Protein AF-A0A975DZN4-F1 (afdb_monomer)

Nearest PDB structures (foldseek):
  4q88-assembly2_B  TM=5.529E-01  e=2.926E-03  Phocaeicola vulgatus ATCC 8482
  5noa-assembly1_A  TM=5.464E-01  e=4.043E-03  Bacteroides thetaiotaomicron
  5bp8-assembly1_A  TM=4.618E-01  e=7.452E-01  Streptomyces platensis

Solvent-accessible surface area (backbone atoms only — not comparable to full-atom values): 27743 Å² total; per-residue (Å²): 139,82,91,84,87,86,89,80,85,88,84,87,82,82,87,85,84,80,88,92,82,88,81,84,89,83,89,79,84,84,89,82,92,89,88,83,89,88,87,89,84,88,82,86,87,81,89,86,86,84,90,82,82,89,86,82,91,88,83,82,88,83,85,81,87,79,84,80,85,81,85,80,83,81,84,78,84,82,79,79,83,76,82,80,79,76,84,73,80,80,80,75,82,74,78,78,78,78,79,78,79,76,90,74,42,51,66,61,52,49,61,54,49,50,59,44,46,61,48,74,58,64,74,64,67,91,83,80,56,85,73,71,91,82,72,70,77,44,45,74,87,77,63,95,79,55,82,88,74,50,69,78,44,61,69,47,32,57,42,26,42,50,51,17,73,75,67,69,45,61,70,29,44,56,48,13,56,50,48,40,55,54,50,61,73,33,38,47,94,62,10,28,24,40,32,90,89,65,50,74,38,47,90,62,20,63,36,59,68,85,58,90,52,61,68,59,34,52,20,6,37,49,21,26,58,72,63,42,71,73,66,80,47,99,84,50,93,48,84,48,44,52,52,48,20,45,45,25,38,17,21,47,31,44,21,75,69,66,71,40,62,68,29,49,55,49,27,50,32,42,58,50,35,48,56,60,50,17,68,86,64,44,40,54,55,40,48,50,42,77,77,66,73,55,44,87,90,77,53,79,53,82,38,41,26,35,36,51,50,33,45,25,50,26,50,56,32,51,53,60,37,29,78,76,40,62,85,49,39,73,56,56,24,46,51,38,35,37,32,49,55,43,31,70,34,76,90,32,35,30,45,47,57,22,53,72,59,35,76,92,33,54,92,40,40,31,42,30,57,31,18,40,56,65,80,56,77,75,36,43,78,50,76,71,26,26,62,46,10,32,25,34,23,12,33,34,24,43,23,33,54,21,17,55,76,71,74,42,89,40,66,71,39,54,50,50,31,53,35,16,48,52,29,29,53,48,36,51,45,72,30,41,49,91,54,89,99,40,33,30,51,55,57,86,61,72,47,49,59,41,47,41,46,50,6,50,52,36,17,55,76,46,66,53,85

Radius of gyration: 30.81 Å; Cα contacts (8 Å, |Δi|>4): 593; chains: 1; bounding box: 78×84×78 Å

Foldseek 3Di:
DDDDDDDDDDDDDDDDDDDDDDDDDDDDDDDDDDDDDDDDDDDDDDDDDDDDDDDDDDDDDDDDDDDDDDDDDDDDDDDDDDDDDDDDPDDDPDPDDDPDDDFFDLVVLLVLLVVLVCLLLLADDPPNDDSDPDDDQARDYDDPLDQPFDPLQAPQLVLLVLNCVVPVPCVSVVVSVVSVVVQLVQADQQQFGQMPVRDGDLLRLAADLPDPCLSNLVSSLRSLPVQPDLDDDLPHLDQALSNLLSNLRSLLSSCSNPVDPVSLVSNVSSLVVQVVCCVVVLGNWHFPCSVPVAFPPRDGGPWTKHFLLSNLSNLVSVVSSCVVVVVCLLSSLSSLQSNVVQLLPVQFPQKDALVQAHPVRGPAIFGQRITGTDCGDSRGDYLCSLLLLLSSLLSLLSNLVSCVVVVHDNVSSVVSNSRSSVSVVVVSCVCQDDDPSHHRHHCVVSSSSSSNSNSSSSCVVSPVD

Mean predicted aligned error: 14.44 Å

pLDDT: mean 77.1, std 22.93, range [26.06, 98.88]

Sequence (465 aa):
MTNIKRHGQAGSLQALARPAAGGTLRRTHQTAWTLLFAAALAACGGSEPDALQQASGSPAPAPAPAPAPAPAPAPAPAPAPAPAPAPAPAPAPAPAPAPAPAPVTSSALLVTLQNFAETAARNWNFAGHSVTDQFTSAQGRWDYTDTTYEPWLFDRADVWRMMFELTRNTKWQTQANSDLAYYESRLSAEGFFLNKTGEQDTKYSYVHPWSTNTAKQTAAYNATVAGFPNTYSTGAGLWTERELWVALNAAVKYHTVSNSTAALSRAQAMVDQWDQVCAGRKAPLVSYTQHEGGGPGGTTPSDLISSPWMSALYFQAARLYIEKVPSAANQVYRQASDYFDWMNTPGTRGFYSGSEVGSEYAGLVFPSYLAGGSLIGDAGPDVGNMDHALDVAGFVAFAIKAKTALGLPTAAAQQRLADMKATAVVAFAESTRTTLYLPKYRINPPRKFNWWTRGLYELVANGGA

Secondary structure (DSSP, 8-state):
---------PPPPPP----------------------------------------------PPPPPPPPPPPPPPPPPPPPPPPPPPPPPPPPPPPPPPPPPPPPHHHHHHHHHHHHHHHSTT--SS-----S---TTS----SS-TTS-STTSSHHHHHHHHHHHH--HHHHHHHHHHHHHHHHTB-SS--EE-TTS-EEGGG----TT-S-HHHHHHHHHHHHHHS-SS--TTSS--SHHHHHHHHHHHHHHHHHH--HHHHHHHHHHHHHHHHHHTTSSS--EEHHHHHSS-TTS-----EEE-HHHHHHHHHHHHHHHTT-GGGHHHHHHHHHHHHHHHTSGGG-SEEEGGGT-G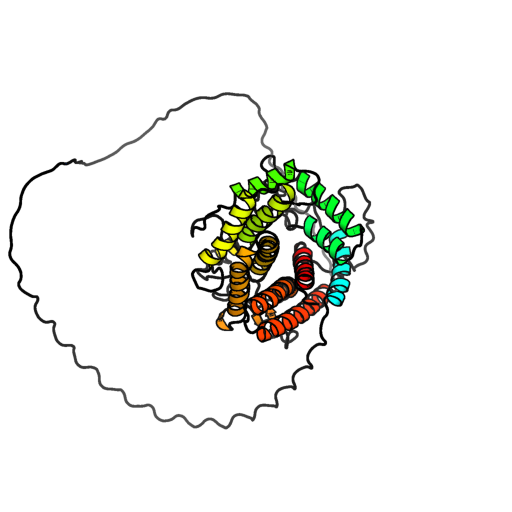GGTT-EEE-SSEES---GGGS--GGGGGGHHHHHHHHHHHHHHHHHTT---HHHHHHHHHHHHHHHHHHHHTTS--TTS-SS--SSTTHHHHHHHHHHHHHHTT--

Structure (mmCIF, N/CA/C/O backbone):
data_AF-A0A975DZN4-F1
#
_entry.id   AF-A0A975DZN4-F1
#
loop_
_atom_site.group_PDB
_atom_site.id
_atom_site.type_symbol
_atom_site.label_atom_id
_atom_site.label_alt_id
_atom_site.label_comp_id
_atom_site.label_asym_id
_atom_site.label_entity_id
_atom_site.label_seq_id
_atom_site.pdbx_PDB_ins_code
_atom_site.Cartn_x
_atom_site.Cartn_y
_atom_site.Cartn_z
_atom_site.occupancy
_atom_site.B_iso_or_equiv
_atom_site.auth_seq_id
_atom_site.auth_comp_id
_atom_site.auth_asym_id
_atom_site.auth_atom_id
_atom_site.pdbx_PDB_model_num
ATOM 1 N N . MET A 1 1 ? -45.337 -8.164 -30.772 1.00 31.30 1 MET A N 1
ATOM 2 C CA . MET A 1 1 ? -45.556 -6.904 -31.517 1.00 31.30 1 MET A CA 1
ATOM 3 C C . MET A 1 1 ? -44.609 -5.866 -30.924 1.00 31.30 1 MET A C 1
ATOM 5 O O . MET A 1 1 ? -44.619 -5.751 -29.710 1.00 31.30 1 MET A O 1
ATOM 9 N N . THR A 1 2 ? -43.725 -5.175 -31.647 1.00 31.30 2 THR A N 1
ATOM 10 C CA . THR A 1 2 ? -43.312 -5.299 -33.062 1.00 31.30 2 THR A CA 1
ATOM 11 C C . THR A 1 2 ? -41.857 -4.810 -33.189 1.00 31.30 2 THR A C 1
ATOM 13 O O . THR A 1 2 ? -41.438 -3.936 -32.440 1.00 31.30 2 THR A O 1
ATOM 16 N N . ASN A 1 3 ? -41.074 -5.388 -34.105 1.00 27.55 3 ASN A N 1
ATOM 17 C CA . ASN A 1 3 ? -39.685 -4.984 -34.371 1.00 27.55 3 ASN A CA 1
ATOM 18 C C . ASN A 1 3 ? -39.596 -3.605 -35.049 1.00 27.55 3 ASN A C 1
ATOM 20 O O . ASN A 1 3 ? -40.445 -3.302 -35.879 1.00 27.55 3 ASN A O 1
ATOM 24 N N . ILE A 1 4 ? -38.492 -2.877 -34.832 1.00 31.17 4 ILE A N 1
ATOM 25 C CA . ILE A 1 4 ? -37.804 -2.068 -35.860 1.00 31.17 4 ILE A CA 1
ATOM 26 C C . ILE A 1 4 ? -36.348 -1.816 -35.423 1.00 31.17 4 ILE A C 1
ATOM 28 O O . ILE A 1 4 ? -36.087 -1.352 -34.317 1.00 31.17 4 ILE A O 1
ATOM 32 N N . LYS A 1 5 ? -35.393 -2.108 -36.316 1.00 31.34 5 LYS A N 1
ATOM 33 C CA . LYS A 1 5 ? -34.004 -1.617 -36.250 1.00 31.34 5 LYS A CA 1
ATOM 34 C C . LYS A 1 5 ? -33.885 -0.361 -37.113 1.00 31.34 5 LYS A C 1
ATOM 36 O O . LYS A 1 5 ? -34.492 -0.329 -38.183 1.00 31.34 5 LYS A O 1
ATOM 41 N N . ARG A 1 6 ? -32.988 0.571 -36.771 1.00 29.58 6 ARG A N 1
ATOM 42 C CA . ARG A 1 6 ? -32.302 1.421 -37.766 1.00 29.58 6 ARG A CA 1
ATOM 43 C C . ARG A 1 6 ? -30.835 1.639 -37.395 1.00 29.58 6 ARG A C 1
ATOM 45 O O . ARG A 1 6 ? -30.512 1.840 -36.231 1.00 29.58 6 ARG A O 1
ATOM 52 N N . HIS A 1 7 ? -29.973 1.607 -38.410 1.00 31.58 7 HIS A N 1
ATOM 53 C CA . HIS A 1 7 ? -28.614 2.145 -38.362 1.00 31.58 7 HIS A CA 1
ATOM 54 C C . HIS A 1 7 ? -28.596 3.555 -38.977 1.00 31.58 7 HIS A C 1
ATOM 56 O O . HIS A 1 7 ? -29.417 3.865 -39.839 1.00 31.58 7 HIS A O 1
ATOM 62 N N . GLY A 1 8 ? -27.600 4.347 -38.590 1.00 26.06 8 GLY A N 1
ATOM 63 C CA . GLY A 1 8 ? -27.091 5.533 -39.286 1.00 26.06 8 GLY A CA 1
ATOM 64 C C . GLY A 1 8 ? -25.728 5.830 -38.659 1.00 26.06 8 GLY A C 1
ATOM 65 O O . GLY A 1 8 ? -25.675 6.131 -37.475 1.00 26.06 8 GLY A O 1
ATOM 66 N N . GLN A 1 9 ? -24.635 5.342 -39.250 1.00 28.11 9 GLN A N 1
ATOM 67 C CA . GLN A 1 9 ? -23.819 5.985 -40.295 1.00 28.11 9 GLN A CA 1
ATOM 68 C C . GLN A 1 9 ? -23.046 7.224 -39.818 1.00 28.11 9 GLN A C 1
ATOM 70 O O . GLN A 1 9 ? -23.550 8.054 -39.072 1.00 28.11 9 GLN A O 1
ATOM 75 N N . ALA A 1 10 ? -21.784 7.299 -40.245 1.00 28.92 10 ALA A N 1
ATOM 76 C CA . ALA A 1 10 ? -20.804 8.258 -39.756 1.00 28.92 10 ALA A CA 1
ATOM 77 C C . ALA A 1 10 ? -20.876 9.605 -40.492 1.00 28.92 10 ALA A C 1
ATOM 79 O O . ALA A 1 10 ? -21.023 9.645 -41.712 1.00 28.92 10 ALA A O 1
ATOM 80 N N . GLY A 1 11 ? -20.681 10.695 -39.747 1.00 26.72 11 GLY A N 1
ATOM 81 C CA . GLY A 1 11 ? -20.374 12.016 -40.292 1.00 26.72 11 GLY A CA 1
ATOM 82 C C . GLY A 1 11 ? -18.876 12.297 -40.182 1.00 26.72 11 GLY A C 1
ATOM 83 O O . GLY A 1 11 ? -18.329 12.312 -39.083 1.00 26.72 11 GLY A O 1
ATOM 84 N N . SER A 1 12 ? -18.205 12.513 -41.312 1.00 28.97 12 SER A N 1
ATOM 85 C CA . SER A 1 12 ? -16.789 12.893 -41.353 1.00 28.97 12 SER A CA 1
ATOM 86 C C . SER A 1 12 ? -16.595 14.365 -40.981 1.00 28.97 12 SER A C 1
ATOM 88 O O . SER A 1 12 ? -17.175 15.232 -41.637 1.00 28.97 12 SER A O 1
ATOM 90 N N . LEU A 1 13 ? -15.715 14.661 -40.021 1.00 31.81 13 LEU A N 1
ATOM 91 C CA . LEU A 1 13 ? -15.163 16.009 -39.843 1.00 31.81 13 LEU A CA 1
ATOM 92 C C . LEU A 1 13 ? -13.824 16.132 -40.579 1.00 31.81 13 LEU A C 1
ATOM 94 O O . LEU A 1 13 ? -13.028 15.196 -40.623 1.00 31.81 13 LEU A O 1
ATOM 98 N N . GLN A 1 14 ? -13.623 17.279 -41.224 1.00 29.27 14 GLN A N 1
ATOM 99 C CA . GLN A 1 14 ? -12.557 17.492 -42.203 1.00 29.27 14 GLN A CA 1
ATOM 100 C C . GLN A 1 14 ? -11.244 17.922 -41.541 1.00 29.27 14 GLN A C 1
ATOM 102 O O . GLN A 1 14 ? -11.236 18.720 -40.605 1.00 29.27 14 GLN A O 1
ATOM 107 N N . ALA A 1 15 ? -10.119 17.447 -42.079 1.00 28.58 15 ALA A N 1
ATOM 108 C CA . ALA A 1 15 ? -8.799 17.921 -41.685 1.00 28.58 15 ALA A CA 1
ATOM 109 C C . ALA A 1 15 ? -8.526 19.319 -42.270 1.00 28.58 15 ALA A C 1
ATOM 111 O O . ALA A 1 15 ? -8.503 19.493 -43.488 1.00 28.58 15 ALA A O 1
ATOM 112 N N . LEU A 1 16 ? -8.258 20.304 -41.408 1.00 30.80 16 LEU A N 1
ATOM 113 C CA . LEU A 1 16 ? -7.751 21.619 -41.808 1.00 30.80 16 LEU A CA 1
ATOM 114 C C . LEU A 1 16 ? -6.223 21.647 -41.700 1.00 30.80 16 LEU A C 1
ATOM 116 O O . LEU A 1 16 ? -5.659 21.897 -40.637 1.00 30.80 16 LEU A O 1
ATOM 120 N N . ALA A 1 17 ? -5.547 21.396 -42.819 1.00 27.75 17 ALA A N 1
ATOM 121 C CA . ALA A 1 17 ? -4.095 21.501 -42.911 1.00 27.75 17 ALA A CA 1
ATOM 122 C C . ALA A 1 17 ? -3.638 22.967 -43.047 1.00 27.75 17 ALA A C 1
ATOM 124 O O . ALA A 1 17 ? -4.153 23.711 -43.882 1.00 27.75 17 ALA A O 1
ATOM 125 N N . ARG A 1 18 ? -2.604 23.361 -42.293 1.00 29.62 18 ARG A N 1
ATOM 126 C CA . ARG A 1 18 ? -1.740 24.521 -42.595 1.00 29.62 18 ARG A CA 1
ATOM 127 C C . ARG A 1 18 ? -0.259 24.115 -42.441 1.00 29.62 18 ARG A C 1
ATOM 129 O O . ARG A 1 18 ? 0.012 23.113 -41.782 1.00 29.62 18 ARG A O 1
ATOM 136 N N . PRO A 1 19 ? 0.675 24.781 -43.148 1.00 32.44 19 PRO A N 1
ATOM 137 C CA . PRO A 1 19 ? 1.855 24.103 -43.690 1.00 32.44 19 PRO A CA 1
ATOM 138 C C . PRO A 1 19 ? 3.117 24.197 -42.822 1.00 32.44 19 PRO A C 1
ATOM 140 O O . PRO A 1 19 ? 3.214 25.019 -41.915 1.00 32.44 19 PRO A O 1
ATOM 143 N N . ALA A 1 20 ? 4.115 23.382 -43.173 1.00 32.03 20 ALA A N 1
ATOM 144 C CA . ALA A 1 20 ? 5.431 23.366 -42.545 1.00 32.03 20 ALA A CA 1
ATOM 145 C C . ALA A 1 20 ? 6.449 24.292 -43.242 1.00 32.03 20 ALA A C 1
ATOM 147 O O . ALA A 1 20 ? 6.607 24.258 -44.461 1.00 32.03 20 ALA A O 1
ATOM 148 N N . ALA A 1 21 ? 7.195 25.039 -42.427 1.00 31.27 21 ALA A N 1
ATOM 149 C CA . ALA A 1 21 ? 8.516 25.618 -42.687 1.00 31.27 21 ALA A CA 1
ATOM 150 C C . ALA A 1 21 ? 9.179 25.860 -41.307 1.00 31.27 21 ALA A C 1
ATOM 152 O O . ALA A 1 21 ? 8.468 26.066 -40.329 1.00 31.27 21 ALA A O 1
ATOM 153 N N . GLY A 1 22 ? 10.499 25.837 -41.104 1.00 26.95 22 GLY A N 1
ATOM 154 C CA . GLY A 1 22 ? 11.598 25.649 -42.054 1.00 26.95 22 GLY A CA 1
ATOM 155 C C . GLY A 1 22 ? 12.640 26.768 -41.934 1.00 26.95 22 GLY A C 1
ATOM 156 O O . GLY A 1 22 ? 12.624 27.675 -42.756 1.00 26.95 22 GLY A O 1
ATOM 157 N N . GLY A 1 23 ? 13.533 26.729 -40.929 1.00 26.75 23 GLY A N 1
ATOM 158 C CA . GLY A 1 23 ? 14.621 27.723 -40.813 1.00 26.75 23 GLY A CA 1
ATOM 159 C C . GLY A 1 23 ? 15.231 27.954 -39.418 1.00 26.75 23 GLY A C 1
ATOM 160 O O . GLY A 1 23 ? 14.777 28.801 -38.663 1.00 26.75 23 GLY A O 1
ATOM 161 N N . THR A 1 24 ? 16.303 27.219 -39.116 1.00 30.72 24 THR A N 1
ATOM 162 C CA . THR A 1 24 ? 17.547 27.644 -38.419 1.00 30.72 24 THR A CA 1
ATOM 163 C C . THR A 1 24 ? 17.648 28.954 -37.590 1.00 30.72 24 THR A C 1
ATOM 165 O O . THR A 1 24 ? 17.597 30.048 -38.137 1.00 30.72 24 THR A O 1
ATOM 168 N N . LEU A 1 25 ? 18.119 28.794 -36.336 1.00 31.84 25 LEU A N 1
ATOM 169 C CA . LEU A 1 25 ? 19.221 29.543 -35.668 1.00 31.84 25 LEU A CA 1
ATOM 170 C C . LEU A 1 25 ? 19.215 31.098 -35.590 1.00 31.84 25 LEU A C 1
ATOM 172 O O . LEU A 1 25 ? 19.703 31.748 -36.510 1.00 31.84 25 LEU A O 1
ATOM 176 N N . ARG A 1 26 ? 19.010 31.665 -34.378 1.00 30.45 26 ARG A N 1
ATOM 177 C CA . ARG A 1 26 ? 20.080 32.257 -33.506 1.00 30.45 26 ARG A CA 1
ATOM 178 C C . ARG A 1 26 ? 19.551 32.946 -32.225 1.00 30.45 26 ARG A C 1
ATOM 180 O O . ARG A 1 26 ? 18.359 33.166 -32.061 1.00 30.45 26 ARG A O 1
ATOM 187 N N . ARG A 1 27 ? 20.477 33.273 -31.306 1.00 36.25 27 ARG A N 1
ATOM 188 C CA . ARG A 1 27 ? 20.297 34.204 -30.164 1.00 36.25 27 ARG A CA 1
ATOM 189 C C . ARG A 1 27 ? 20.117 35.650 -30.672 1.00 36.25 27 ARG A C 1
ATOM 191 O O . ARG A 1 27 ? 20.792 35.964 -31.645 1.00 36.25 27 ARG A O 1
ATOM 198 N N . THR A 1 28 ? 19.390 36.524 -29.952 1.00 32.41 28 THR A N 1
ATOM 199 C CA . THR A 1 28 ? 19.942 37.632 -29.108 1.00 32.41 28 THR A CA 1
ATOM 200 C C . THR A 1 28 ? 18.882 38.636 -28.597 1.00 32.41 28 THR A C 1
ATOM 202 O O . THR A 1 28 ? 17.972 38.992 -29.327 1.00 32.41 28 THR A O 1
ATOM 205 N N . HIS A 1 29 ? 19.083 39.125 -27.363 1.00 30.38 29 HIS A N 1
ATOM 206 C CA . HIS A 1 29 ? 18.827 40.478 -26.811 1.00 30.38 29 HIS A CA 1
ATOM 207 C C . HIS A 1 29 ? 17.655 41.385 -27.283 1.00 30.38 29 HIS A C 1
ATOM 209 O O . HIS A 1 29 ? 17.716 41.968 -28.354 1.00 30.38 29 HIS A O 1
ATOM 215 N N . GLN A 1 30 ? 16.781 41.696 -26.306 1.00 31.03 30 GLN A N 1
ATOM 216 C CA . GLN A 1 30 ? 16.345 43.043 -25.846 1.00 31.03 30 GLN A CA 1
ATOM 217 C C . GLN A 1 30 ? 15.541 44.020 -26.746 1.00 31.03 30 GLN A C 1
ATOM 219 O O . GLN A 1 30 ? 15.652 44.057 -27.961 1.00 31.03 30 GLN A O 1
ATOM 224 N N . THR A 1 31 ? 14.820 44.914 -26.040 1.00 30.80 31 THR A N 1
ATOM 225 C CA . THR A 1 31 ? 14.052 46.110 -26.478 1.00 30.80 31 THR A CA 1
ATOM 226 C C . THR A 1 31 ? 12.824 45.847 -27.375 1.00 30.80 31 THR A C 1
ATOM 228 O O . THR A 1 31 ? 12.932 45.064 -28.304 1.00 30.80 31 THR A O 1
ATOM 231 N N . ALA A 1 32 ? 11.604 46.393 -27.205 1.00 33.25 32 ALA A N 1
ATOM 232 C CA . ALA A 1 32 ? 10.944 47.479 -26.426 1.00 33.25 32 ALA A CA 1
ATOM 233 C C . ALA A 1 32 ? 10.258 48.497 -27.383 1.00 33.25 32 ALA A C 1
ATOM 235 O O . ALA A 1 32 ? 10.457 48.390 -28.587 1.00 33.25 32 ALA A O 1
ATOM 236 N N . TRP A 1 33 ? 9.534 49.494 -26.832 1.00 29.08 33 TRP A N 1
ATOM 237 C CA . TRP A 1 33 ? 8.748 50.567 -27.508 1.00 29.08 33 TRP A CA 1
ATOM 238 C C . TRP A 1 33 ? 7.367 50.125 -28.053 1.00 29.08 33 TRP A C 1
ATOM 240 O O . TRP A 1 33 ? 7.264 49.013 -28.558 1.00 29.08 33 TRP A O 1
ATOM 250 N N . THR A 1 34 ? 6.254 50.888 -28.015 1.00 35.03 34 THR A N 1
ATOM 251 C CA . THR A 1 34 ? 5.760 52.150 -27.353 1.00 35.03 34 THR A CA 1
ATOM 252 C C . THR A 1 34 ? 4.213 52.196 -27.559 1.00 35.03 34 THR A C 1
ATOM 254 O O . THR A 1 34 ? 3.715 51.332 -28.274 1.00 35.03 34 THR A O 1
ATOM 257 N N . LEU A 1 35 ? 3.311 53.074 -27.068 1.00 36.00 35 LEU A N 1
ATOM 258 C CA . LEU A 1 35 ? 3.137 54.262 -26.170 1.00 36.00 35 LEU A CA 1
ATOM 259 C C . LEU A 1 35 ? 1.617 54.217 -25.743 1.00 36.00 35 LEU A C 1
ATOM 261 O O . LEU A 1 35 ? 0.933 53.289 -26.166 1.00 36.00 35 LEU A O 1
ATOM 265 N N . LEU A 1 36 ? 0.922 55.083 -24.982 1.00 35.28 36 LEU A N 1
ATOM 266 C CA . LEU A 1 36 ? 1.095 56.392 -24.305 1.00 35.28 36 LEU A CA 1
ATOM 267 C C . LEU A 1 36 ? 0.988 56.193 -22.752 1.00 35.28 36 LEU A C 1
ATOM 269 O O . LEU A 1 36 ? 1.040 55.047 -22.320 1.00 35.28 36 LEU A O 1
ATOM 273 N N . PHE A 1 37 ? 0.983 57.135 -21.785 1.00 33.12 37 PHE A N 1
ATOM 274 C CA . PHE A 1 37 ? 0.618 58.566 -21.604 1.00 33.12 37 PHE A CA 1
ATOM 275 C C . PHE A 1 37 ? -0.901 58.872 -21.508 1.00 33.12 37 PHE A C 1
ATOM 277 O O . PHE A 1 37 ? -1.658 58.493 -22.390 1.00 33.12 37 PHE A O 1
ATOM 284 N N . ALA A 1 38 ? -1.431 59.572 -20.488 1.00 36.12 38 ALA A N 1
ATOM 285 C CA . ALA A 1 38 ? -0.891 60.175 -19.241 1.00 36.12 38 ALA A CA 1
ATOM 286 C C . ALA A 1 38 ? -2.081 60.360 -18.232 1.00 36.12 38 ALA A C 1
ATOM 288 O O . ALA A 1 38 ? -3.169 59.899 -18.562 1.00 36.12 38 ALA A O 1
ATOM 289 N N . ALA A 1 39 ? -2.085 61.004 -17.047 1.00 37.75 39 ALA A N 1
ATOM 290 C CA . ALA A 1 39 ? -1.166 61.687 -16.100 1.00 37.75 39 ALA A CA 1
ATOM 291 C C . ALA A 1 39 ? -2.003 62.033 -14.816 1.00 37.75 39 ALA A C 1
ATOM 293 O O . ALA A 1 39 ? -3.222 61.900 -14.868 1.00 37.75 39 ALA A O 1
ATOM 294 N N . ALA A 1 40 ? -1.526 62.596 -13.691 1.00 39.69 40 ALA A N 1
ATOM 295 C CA . ALA A 1 40 ? -0.281 62.510 -12.897 1.00 39.69 40 ALA A CA 1
ATOM 296 C C . ALA A 1 40 ? -0.408 63.448 -11.655 1.00 39.69 40 ALA A C 1
ATOM 298 O O . ALA A 1 40 ? -1.049 64.484 -11.791 1.00 39.69 40 ALA A O 1
ATOM 299 N N . LEU A 1 41 ? 0.199 63.104 -10.498 1.00 38.31 41 LEU A N 1
ATOM 300 C CA . LEU A 1 41 ? 0.574 63.925 -9.301 1.00 38.31 41 LEU A CA 1
ATOM 301 C C . LEU A 1 41 ? 0.833 62.921 -8.139 1.00 38.31 41 LEU A C 1
ATOM 303 O O . LEU A 1 41 ? -0.089 62.208 -7.764 1.00 38.31 41 LEU A O 1
ATOM 307 N N . ALA A 1 42 ? 2.063 62.591 -7.715 1.00 37.75 42 ALA A N 1
ATOM 308 C CA . ALA A 1 42 ? 3.099 63.369 -6.998 1.00 37.75 42 ALA A CA 1
ATOM 309 C C . ALA A 1 42 ? 2.775 63.586 -5.491 1.00 37.75 42 ALA A C 1
ATOM 311 O O . ALA A 1 42 ? 1.643 63.919 -5.169 1.00 37.75 42 ALA A O 1
ATOM 312 N N . ALA A 1 43 ? 3.700 63.421 -4.528 1.00 32.50 43 ALA A N 1
ATOM 313 C CA . ALA A 1 43 ? 5.169 63.281 -4.608 1.00 32.50 43 ALA A CA 1
ATOM 314 C C . ALA A 1 43 ? 5.779 62.316 -3.547 1.00 32.50 43 ALA A C 1
ATOM 316 O O . ALA A 1 43 ? 5.102 61.896 -2.612 1.00 32.50 43 ALA A O 1
ATOM 317 N N . CYS A 1 44 ? 7.073 61.986 -3.697 1.00 33.09 44 CYS A N 1
ATOM 318 C CA . CYS A 1 44 ? 7.923 61.277 -2.711 1.00 33.09 44 CYS A CA 1
ATOM 319 C C . CYS A 1 44 ? 8.234 62.192 -1.491 1.00 33.09 44 CYS A C 1
ATOM 321 O O . CYS A 1 44 ? 8.040 63.398 -1.601 1.00 33.09 44 CYS A O 1
ATOM 323 N N . GLY A 1 45 ? 8.647 61.746 -0.291 1.00 33.00 45 GLY A N 1
ATOM 324 C CA . GLY A 1 45 ? 9.781 60.867 0.088 1.00 33.00 45 GLY A CA 1
ATOM 325 C C . GLY A 1 45 ? 10.943 61.734 0.640 1.00 33.00 45 GLY A C 1
ATOM 326 O O . GLY A 1 45 ? 11.048 62.885 0.242 1.00 33.00 45 GLY A O 1
ATOM 327 N N . GLY A 1 46 ? 11.838 61.314 1.545 1.00 33.44 46 GLY A N 1
ATOM 328 C CA . GLY A 1 46 ? 12.020 60.059 2.293 1.00 33.44 46 GLY A CA 1
ATOM 329 C C . GLY A 1 46 ? 13.311 60.118 3.155 1.00 33.44 46 GLY A C 1
ATOM 330 O O . GLY A 1 46 ? 13.956 61.163 3.204 1.00 33.44 46 GLY A O 1
ATOM 331 N N . SER A 1 47 ? 13.724 58.983 3.743 1.00 36.03 47 SER A N 1
ATOM 332 C CA . SER A 1 47 ? 14.984 58.732 4.503 1.00 36.03 47 SER A CA 1
ATOM 333 C C . SER A 1 47 ? 15.207 59.396 5.886 1.00 36.03 47 SER A C 1
ATOM 335 O O . SER A 1 47 ? 14.750 60.495 6.175 1.00 36.03 47 SER A O 1
ATOM 337 N N . GLU A 1 48 ? 15.925 58.642 6.728 1.00 38.50 48 GLU A N 1
ATOM 338 C CA . GLU A 1 48 ? 16.350 58.864 8.131 1.00 38.50 48 GLU A CA 1
ATOM 339 C C . GLU A 1 48 ? 17.804 59.468 8.172 1.00 38.50 48 GLU A C 1
ATOM 341 O O . GLU A 1 48 ? 18.297 59.768 7.077 1.00 38.50 48 GLU A O 1
ATOM 346 N N . PRO A 1 49 ? 18.561 59.623 9.306 1.00 56.94 49 PRO A N 1
ATOM 347 C CA . PRO A 1 49 ? 18.294 59.126 10.672 1.00 56.94 49 PRO A CA 1
ATOM 348 C C . PRO A 1 49 ? 18.760 59.937 11.926 1.00 56.94 49 PRO A C 1
ATOM 350 O O . PRO A 1 49 ? 19.608 60.821 11.866 1.00 56.94 49 PRO A O 1
ATOM 353 N N . ASP A 1 50 ? 18.250 59.453 13.072 1.00 40.91 50 ASP A N 1
ATOM 354 C CA . ASP A 1 50 ? 18.829 59.338 14.439 1.00 40.91 50 ASP A CA 1
ATOM 355 C C . ASP A 1 50 ? 19.014 60.528 15.429 1.00 40.91 50 ASP A C 1
ATOM 357 O O . ASP A 1 50 ? 19.307 61.660 15.062 1.00 40.91 50 ASP A O 1
ATOM 361 N N . ALA A 1 51 ? 18.912 60.155 16.723 1.00 35.84 51 ALA A N 1
ATOM 362 C CA . ALA A 1 51 ? 19.456 60.735 17.971 1.00 35.84 51 ALA A CA 1
ATOM 363 C C . ALA A 1 51 ? 19.084 62.200 18.354 1.00 35.84 51 ALA A C 1
ATOM 365 O O . ALA A 1 51 ? 19.463 63.150 17.682 1.00 35.84 51 ALA A O 1
ATOM 366 N N . LEU A 1 52 ? 18.414 62.505 19.486 1.00 37.50 52 LEU A N 1
ATOM 367 C CA . LEU A 1 52 ? 18.791 62.241 20.898 1.00 37.50 52 LEU A CA 1
ATOM 368 C C . LEU A 1 52 ? 17.645 62.584 21.908 1.00 37.50 52 LEU A C 1
ATOM 370 O O . LEU A 1 52 ? 16.733 63.315 21.546 1.00 37.50 52 LEU A O 1
ATOM 374 N N . GLN A 1 53 ? 17.782 62.148 23.184 1.00 39.62 53 GLN A N 1
ATOM 375 C CA . GLN A 1 53 ? 17.082 62.584 24.438 1.00 39.62 53 GLN A CA 1
ATOM 376 C C . GLN A 1 53 ? 15.518 62.597 24.467 1.00 39.62 53 GLN A C 1
ATOM 378 O O . GLN A 1 53 ? 14.861 63.225 23.653 1.00 39.62 53 GLN A O 1
ATOM 383 N N . GLN A 1 54 ? 14.812 61.855 25.347 1.00 40.88 54 GLN A N 1
ATOM 384 C CA . GLN A 1 54 ? 14.607 62.053 26.812 1.00 40.88 54 GLN A CA 1
ATOM 385 C C . GLN A 1 54 ? 14.099 63.458 27.213 1.00 40.88 54 GLN A C 1
ATOM 387 O O . GLN A 1 54 ? 14.683 64.442 26.783 1.00 40.88 54 GLN A O 1
ATOM 392 N N . ALA A 1 55 ? 13.125 63.669 28.116 1.00 36.59 55 ALA A N 1
ATOM 393 C CA . ALA A 1 55 ? 12.111 62.853 28.835 1.00 36.59 55 ALA A CA 1
ATOM 394 C C . ALA A 1 55 ? 11.033 63.865 29.385 1.00 36.59 55 ALA A C 1
ATOM 396 O O . ALA A 1 55 ? 11.225 65.061 29.195 1.00 36.59 55 ALA A O 1
ATOM 397 N N . SER A 1 56 ? 9.864 63.599 30.000 1.00 40.84 56 SER A N 1
ATOM 398 C CA . SER A 1 56 ? 9.467 62.703 31.108 1.00 40.84 56 SER A CA 1
ATOM 399 C C . SER A 1 56 ? 7.946 62.839 31.409 1.00 40.84 56 SER A C 1
ATOM 401 O O . SER A 1 56 ? 7.417 63.936 31.299 1.00 40.84 56 SER A O 1
ATOM 403 N N . GLY A 1 57 ? 7.299 61.768 31.902 1.00 36.62 57 GLY A N 1
ATOM 404 C CA . GLY A 1 57 ? 6.203 61.728 32.910 1.00 36.62 57 GLY A CA 1
ATOM 405 C C . GLY A 1 57 ? 4.903 62.571 32.821 1.00 36.62 57 GLY A C 1
ATOM 406 O O . GLY A 1 57 ? 4.943 63.782 32.989 1.00 36.62 57 GLY A O 1
ATOM 407 N N . SER A 1 58 ? 3.733 61.898 32.785 1.00 49.28 58 SER A N 1
ATOM 408 C CA . SER A 1 58 ? 2.580 62.060 33.725 1.00 49.28 58 SER A CA 1
ATOM 409 C C . SER A 1 58 ? 1.362 61.181 33.304 1.00 49.28 58 SER A C 1
ATOM 411 O O . SER A 1 58 ? 1.119 61.088 32.100 1.00 49.28 58 SER A O 1
ATOM 413 N N . PRO A 1 59 ? 0.593 60.526 34.212 1.00 59.44 59 PRO A N 1
ATOM 414 C CA . PRO A 1 59 ? -0.516 59.622 33.842 1.00 59.44 59 PRO A CA 1
ATOM 415 C C . PRO A 1 59 ? -1.956 60.085 34.202 1.00 59.44 59 PRO A C 1
ATOM 417 O O . PRO A 1 59 ? -2.167 60.773 35.197 1.00 59.44 59 PRO A O 1
ATOM 420 N N . ALA A 1 60 ? -2.945 59.526 33.475 1.00 46.97 60 ALA A N 1
ATOM 421 C CA . ALA A 1 60 ? -4.411 59.558 33.714 1.00 46.97 60 ALA A CA 1
ATOM 422 C C . ALA A 1 60 ? -5.115 60.934 33.512 1.00 46.97 60 ALA A C 1
ATOM 424 O O . ALA A 1 60 ? -4.452 61.967 33.575 1.00 46.97 60 ALA A O 1
ATOM 425 N N . PRO A 1 61 ? -6.430 60.980 33.170 1.00 62.56 61 PRO A N 1
ATOM 426 C CA . PRO A 1 61 ? -7.540 60.395 33.951 1.00 62.56 61 PRO A CA 1
ATOM 427 C C . PRO A 1 61 ? -8.204 59.135 33.350 1.00 62.56 61 PRO A C 1
ATOM 429 O O . PRO A 1 61 ? -7.858 58.685 32.262 1.00 62.56 61 PRO A O 1
ATOM 432 N N . ALA A 1 62 ? -9.170 58.566 34.083 1.00 57.38 62 ALA A N 1
ATOM 433 C CA . ALA A 1 62 ? -9.904 57.340 33.739 1.00 57.38 62 ALA A CA 1
ATOM 434 C C . ALA A 1 62 ? -11.203 57.590 32.923 1.00 57.38 62 ALA A C 1
ATOM 436 O O . ALA A 1 62 ? -11.783 58.673 33.026 1.00 57.38 62 ALA A O 1
ATOM 437 N N . PRO A 1 63 ? -11.691 56.602 32.140 1.00 68.12 63 PRO A N 1
ATOM 438 C CA . PRO A 1 63 ? -12.925 56.714 31.352 1.00 68.12 63 PRO A CA 1
ATOM 439 C C . PRO A 1 63 ? -14.209 56.667 32.203 1.00 68.12 63 PRO A C 1
ATOM 441 O O . PRO A 1 63 ? -14.233 56.111 33.300 1.00 68.12 63 PRO A O 1
ATOM 444 N N . ALA A 1 64 ? -15.294 57.235 31.667 1.00 68.81 64 ALA A N 1
ATOM 445 C CA . ALA A 1 64 ? -16.593 57.333 32.337 1.00 68.81 64 ALA A CA 1
ATOM 446 C C . ALA A 1 64 ? -17.423 56.022 32.285 1.00 68.81 64 ALA A C 1
ATOM 448 O O . ALA A 1 64 ? -17.228 55.217 31.371 1.00 68.81 64 ALA A O 1
ATOM 449 N N . PRO A 1 65 ? -18.376 55.802 33.220 1.00 70.94 65 PRO A N 1
ATOM 450 C CA . PRO A 1 65 ? -19.222 54.604 33.241 1.00 70.94 65 PRO A CA 1
ATOM 451 C C . PRO A 1 65 ? -20.187 54.496 32.049 1.00 70.94 65 PRO A C 1
ATOM 453 O O . PRO A 1 65 ? -20.717 55.498 31.569 1.00 70.94 65 PRO A O 1
ATOM 456 N N . ALA A 1 66 ? -20.470 53.264 31.617 1.00 68.00 66 ALA A N 1
ATOM 457 C CA . ALA A 1 66 ? -21.444 52.977 30.564 1.00 68.00 66 ALA A CA 1
ATOM 458 C C . ALA A 1 66 ? -22.907 53.011 31.080 1.00 68.00 66 ALA A C 1
ATOM 460 O O . ALA A 1 66 ? -23.142 52.693 32.249 1.00 68.00 66 ALA A O 1
ATOM 461 N N . PRO A 1 67 ? -23.904 53.344 30.232 1.00 71.19 67 PRO A N 1
ATOM 462 C CA . PRO A 1 67 ? -25.322 53.305 30.605 1.00 71.19 67 PRO A CA 1
ATOM 463 C C . PRO A 1 67 ? -25.834 51.895 30.942 1.00 71.19 67 PRO A C 1
ATOM 465 O O . PRO A 1 67 ? -25.380 50.900 30.377 1.00 71.19 67 PRO A O 1
ATOM 468 N N . ALA A 1 68 ? -26.828 51.816 31.831 1.00 66.69 68 ALA A N 1
ATOM 469 C CA . ALA A 1 68 ? -27.471 50.559 32.215 1.00 66.69 68 ALA A CA 1
ATOM 470 C C . ALA A 1 68 ? -28.396 50.001 31.104 1.00 66.69 68 ALA A C 1
ATOM 472 O O . ALA A 1 68 ? -29.022 50.783 30.383 1.00 66.69 68 ALA A O 1
ATOM 473 N N . PRO A 1 69 ? -28.523 48.665 30.967 1.00 71.62 69 PRO A N 1
ATOM 474 C CA . PRO A 1 69 ? -29.382 48.040 29.961 1.00 71.62 69 PRO A CA 1
ATOM 475 C C . PRO A 1 69 ? -30.880 48.203 30.270 1.00 71.62 69 PRO A C 1
ATOM 477 O O . PRO A 1 69 ? -31.299 48.247 31.426 1.00 71.62 69 PRO A O 1
ATOM 480 N N . ALA A 1 70 ? -31.696 48.249 29.213 1.00 70.31 70 ALA A N 1
ATOM 481 C CA . ALA A 1 70 ? -33.153 48.339 29.304 1.00 70.31 70 ALA A CA 1
ATOM 482 C C . ALA A 1 70 ? -33.801 47.013 29.778 1.00 70.31 70 ALA A C 1
ATOM 484 O O . ALA A 1 70 ? -33.249 45.939 29.520 1.00 70.31 70 ALA A O 1
ATOM 485 N N . PRO A 1 71 ? -34.972 47.056 30.447 1.00 72.00 71 PRO A N 1
ATOM 486 C CA . PRO A 1 71 ? -35.654 45.860 30.943 1.00 72.00 71 PRO A CA 1
ATOM 487 C C . PRO A 1 71 ? -36.193 44.966 29.813 1.00 72.00 71 PRO A C 1
ATOM 489 O O . PRO A 1 71 ? -36.632 45.446 28.768 1.00 72.00 71 PRO A O 1
ATOM 492 N N . ALA A 1 72 ? -36.184 43.652 30.048 1.00 67.12 72 ALA A N 1
ATOM 493 C CA . ALA A 1 72 ? -36.630 42.650 29.081 1.00 67.12 72 ALA A CA 1
ATOM 494 C C . ALA A 1 72 ? -38.172 42.578 28.950 1.00 67.12 72 ALA A C 1
ATOM 496 O O . ALA A 1 72 ? -38.876 42.814 29.937 1.00 67.12 72 ALA A O 1
ATOM 497 N N . PRO A 1 73 ? -38.717 42.204 27.772 1.00 71.94 73 PRO A N 1
ATOM 498 C CA . PRO A 1 73 ? -40.152 41.971 27.591 1.00 71.94 73 PRO A CA 1
ATOM 499 C C . PRO A 1 73 ? -40.702 40.829 28.460 1.00 71.94 73 PRO A C 1
ATOM 501 O O . PRO A 1 73 ? -40.006 39.854 28.745 1.00 71.94 73 PRO A O 1
ATOM 504 N N . ALA A 1 74 ? -41.979 40.926 28.837 1.00 69.50 74 ALA A N 1
ATOM 505 C CA . ALA A 1 74 ? -42.666 39.889 29.607 1.00 69.50 74 ALA A CA 1
ATOM 506 C C . ALA A 1 74 ? -42.930 38.611 28.769 1.00 69.50 74 ALA A C 1
ATOM 508 O O . ALA A 1 74 ? -43.160 38.719 27.561 1.00 69.50 74 ALA A O 1
ATOM 509 N N . PRO A 1 75 ? -42.948 37.407 29.381 1.00 70.25 75 PRO A N 1
ATOM 510 C CA . PRO A 1 75 ? -43.231 36.160 28.667 1.00 70.25 75 PRO A CA 1
ATOM 511 C C . PRO A 1 75 ? -44.649 36.101 28.080 1.00 70.25 75 PRO A C 1
ATOM 513 O O . PRO A 1 75 ? -45.615 36.537 28.707 1.00 70.25 75 PRO A O 1
ATOM 516 N N . ALA A 1 76 ? -44.781 35.493 26.899 1.00 70.50 76 ALA A N 1
ATOM 517 C CA . ALA A 1 76 ? -46.079 35.178 26.306 1.00 70.50 76 ALA A CA 1
ATOM 518 C C . ALA A 1 76 ? -46.774 34.002 27.038 1.00 70.50 76 ALA A C 1
ATOM 520 O O . ALA A 1 76 ? -46.083 33.155 27.613 1.00 70.50 76 ALA A O 1
ATOM 521 N N . PRO A 1 77 ? -48.120 33.903 27.008 1.00 70.88 77 PRO A N 1
ATOM 522 C CA . PRO A 1 77 ? -48.848 32.790 27.618 1.00 70.88 77 PRO A CA 1
ATOM 523 C C . PRO A 1 77 ? -48.475 31.425 27.021 1.00 70.88 77 PRO A C 1
ATOM 525 O O . PRO A 1 77 ? -48.259 31.299 25.815 1.00 70.88 77 PRO A O 1
ATOM 528 N N . ALA A 1 78 ? -48.447 30.389 27.862 1.00 63.62 78 ALA A N 1
ATOM 529 C CA . ALA A 1 78 ? -48.150 29.025 27.431 1.00 63.62 78 ALA A CA 1
ATOM 530 C C . ALA A 1 78 ? -49.281 28.438 26.550 1.00 63.62 78 ALA A C 1
ATOM 532 O O . ALA A 1 78 ? -50.457 28.615 26.885 1.00 63.62 78 ALA A O 1
ATOM 533 N N . PRO A 1 79 ? -48.963 27.704 25.464 1.00 70.25 79 PRO A N 1
ATOM 534 C CA . PRO A 1 79 ? -49.960 26.975 24.680 1.00 70.25 79 PRO A CA 1
ATOM 535 C C . PRO A 1 79 ? -50.692 25.903 25.499 1.00 70.25 79 PRO A C 1
ATOM 537 O O . PRO A 1 79 ? -50.115 25.283 26.394 1.00 70.25 79 PRO A O 1
ATOM 540 N N . ALA A 1 80 ? -51.955 25.642 25.155 1.00 68.31 80 ALA A N 1
ATOM 541 C CA . ALA A 1 80 ? -52.724 24.552 25.752 1.00 68.31 80 ALA A CA 1
ATOM 542 C C . ALA A 1 80 ? -52.140 23.168 25.371 1.00 68.31 80 ALA A C 1
ATOM 544 O O . ALA A 1 80 ? -51.612 23.023 24.264 1.00 68.31 80 ALA A O 1
ATOM 545 N N . PRO A 1 81 ? -52.247 22.138 26.237 1.00 66.94 81 PRO A N 1
ATOM 546 C CA . PRO A 1 81 ? -51.724 20.805 25.939 1.00 66.94 81 PRO A CA 1
ATOM 547 C C . PRO A 1 81 ? -52.367 20.176 24.696 1.00 66.94 81 PRO A C 1
ATOM 549 O O . PRO A 1 81 ? -53.591 20.155 24.559 1.00 66.94 81 PRO A O 1
ATOM 552 N N . ALA A 1 82 ? -51.540 19.616 23.813 1.00 63.84 82 ALA A N 1
ATOM 553 C CA . ALA A 1 82 ? -52.013 18.811 22.691 1.00 63.84 82 ALA A CA 1
ATOM 554 C C . ALA A 1 82 ? -52.580 17.455 23.177 1.00 63.84 82 ALA A C 1
ATOM 556 O O . ALA A 1 82 ? -52.125 16.943 24.205 1.00 63.84 82 ALA A O 1
ATOM 557 N N . PRO A 1 83 ? -53.537 16.839 22.453 1.00 69.56 83 PRO A N 1
ATOM 558 C CA . PRO A 1 83 ? -54.046 15.510 22.786 1.00 69.56 83 PRO A CA 1
ATOM 559 C C . PRO A 1 83 ? -52.937 14.451 22.835 1.00 69.56 83 PRO A C 1
ATOM 561 O O . PRO A 1 83 ? -52.023 14.456 22.009 1.00 69.56 83 PRO A O 1
ATOM 564 N N . ALA A 1 84 ? -53.040 13.516 23.782 1.00 58.81 84 ALA A N 1
ATOM 565 C CA . ALA A 1 84 ? -52.090 12.416 23.910 1.00 58.81 84 ALA A CA 1
ATOM 566 C C . ALA A 1 84 ? -52.101 11.524 22.646 1.00 58.81 84 ALA A C 1
ATOM 568 O O . ALA A 1 84 ? -53.183 11.108 22.218 1.00 58.81 84 ALA A O 1
ATOM 569 N N . PRO A 1 85 ? -50.935 11.194 22.055 1.00 65.25 85 PRO A N 1
ATOM 570 C CA . PRO A 1 85 ? -50.864 10.257 20.938 1.00 65.25 85 PRO A CA 1
ATOM 571 C C . PRO A 1 85 ? -51.417 8.876 21.305 1.00 65.25 85 PRO A C 1
ATOM 573 O O . PRO A 1 85 ? -51.202 8.383 22.413 1.00 65.25 85 PRO A O 1
ATOM 576 N N . ALA A 1 86 ? -52.088 8.225 20.353 1.00 62.91 86 ALA A N 1
ATOM 577 C CA . ALA A 1 86 ? -52.473 6.825 20.502 1.00 62.91 86 ALA A CA 1
ATOM 578 C C . ALA A 1 86 ? -51.218 5.932 20.642 1.00 62.91 86 ALA A C 1
ATOM 580 O O . ALA A 1 86 ? -50.200 6.233 20.009 1.00 62.91 86 ALA A O 1
ATOM 581 N N . PRO A 1 87 ? -51.262 4.836 21.427 1.00 64.94 87 PRO A N 1
ATOM 582 C CA . PRO A 1 87 ? -50.122 3.936 21.575 1.00 64.94 87 PRO A CA 1
ATOM 583 C C . PRO A 1 87 ? -49.635 3.405 20.224 1.00 64.94 87 PRO A C 1
ATOM 585 O O . PRO A 1 87 ? -50.414 2.845 19.449 1.00 64.94 87 PRO A O 1
ATOM 588 N N . ALA A 1 88 ? -48.341 3.567 19.948 1.00 52.66 88 ALA A N 1
ATOM 589 C CA . ALA A 1 88 ? -47.726 2.990 18.760 1.00 52.66 88 ALA A CA 1
ATOM 590 C C . ALA A 1 88 ? -47.803 1.448 18.814 1.00 52.66 88 ALA A C 1
ATOM 592 O O . ALA A 1 88 ? -47.663 0.878 19.902 1.00 52.66 88 ALA A O 1
ATOM 593 N N . PRO A 1 89 ? -47.992 0.755 17.673 1.00 64.62 89 PRO A N 1
ATOM 594 C CA . PRO A 1 89 ? -47.911 -0.700 17.624 1.00 64.62 89 PRO A CA 1
ATOM 595 C C . PRO A 1 89 ? -46.583 -1.201 18.199 1.00 64.62 89 PRO A C 1
ATOM 597 O O . PRO A 1 89 ? -45.530 -0.616 17.938 1.00 64.62 89 PRO A O 1
ATOM 600 N N . ALA A 1 90 ? -46.628 -2.293 18.965 1.00 53.47 90 ALA A N 1
ATOM 601 C CA . ALA A 1 90 ? -45.420 -2.919 19.490 1.00 53.47 90 ALA A CA 1
ATOM 602 C C . ALA A 1 90 ? -44.472 -3.285 18.327 1.00 53.47 90 ALA A C 1
ATOM 604 O O . ALA A 1 90 ? -44.939 -3.886 17.353 1.00 53.47 90 ALA A O 1
ATOM 605 N N . PRO A 1 91 ? -43.170 -2.944 18.396 1.00 52.38 91 PRO A N 1
ATOM 606 C CA . PRO A 1 91 ? -42.223 -3.296 17.347 1.00 52.38 91 PRO A CA 1
ATOM 607 C C . PRO A 1 91 ? -42.227 -4.801 17.079 1.00 52.38 91 PRO A C 1
ATOM 609 O O . PRO A 1 91 ? -42.178 -5.606 18.012 1.00 52.38 91 PRO A O 1
ATOM 612 N N . ALA A 1 92 ? -42.264 -5.182 15.801 1.00 45.59 92 ALA A N 1
ATOM 613 C CA . ALA A 1 92 ? -42.057 -6.572 15.417 1.00 45.59 92 ALA A CA 1
ATOM 614 C C . ALA A 1 92 ? -40.684 -7.047 15.939 1.00 45.59 92 ALA A C 1
ATOM 616 O O . ALA A 1 92 ? -39.732 -6.257 15.905 1.00 45.59 92 ALA A O 1
ATOM 617 N N . PRO A 1 93 ? -40.549 -8.302 16.411 1.00 49.12 93 PRO A N 1
ATOM 618 C CA . PRO A 1 93 ? -39.265 -8.828 16.857 1.00 49.12 93 PRO A CA 1
ATOM 619 C C . PRO A 1 93 ? -38.196 -8.630 15.782 1.00 49.12 93 PRO A C 1
ATOM 621 O O . PRO A 1 93 ? -38.405 -8.997 14.623 1.00 49.12 93 PRO A O 1
ATOM 624 N N . ALA A 1 94 ? -37.064 -8.036 16.163 1.00 34.16 94 ALA A N 1
ATOM 625 C CA . ALA A 1 94 ? -35.952 -7.836 15.244 1.00 34.16 94 ALA A CA 1
ATOM 626 C C . ALA A 1 94 ? -35.521 -9.192 14.650 1.00 34.16 94 ALA A C 1
ATOM 628 O O . ALA A 1 94 ? -35.464 -10.177 15.397 1.00 34.16 94 ALA A O 1
ATOM 629 N N . PRO A 1 95 ? -35.213 -9.272 13.339 1.00 40.19 95 PRO A N 1
ATOM 630 C CA . PRO A 1 95 ? -34.701 -10.496 12.739 1.00 40.19 95 PRO A CA 1
ATOM 631 C C . PRO A 1 95 ? -33.505 -11.029 13.529 1.00 40.19 95 PRO A C 1
ATOM 633 O O . PRO A 1 95 ? -32.619 -10.261 13.912 1.00 40.19 95 PRO A O 1
ATOM 636 N N . ALA A 1 96 ? -33.480 -12.341 13.775 1.00 33.28 96 ALA A N 1
ATOM 637 C CA . ALA A 1 96 ? -32.335 -12.974 14.416 1.00 33.28 96 ALA A CA 1
ATOM 638 C C . ALA A 1 96 ? -31.061 -12.652 13.605 1.00 33.28 96 ALA A C 1
ATOM 640 O O . ALA A 1 96 ? -31.106 -12.766 12.375 1.00 33.28 96 ALA A O 1
ATOM 641 N N . PRO A 1 97 ? -29.947 -12.246 14.248 1.00 40.19 97 PRO A N 1
ATOM 642 C CA . PRO A 1 97 ? -28.720 -11.916 13.534 1.00 40.19 97 PRO A CA 1
ATOM 643 C C . PRO A 1 97 ? -28.294 -13.053 12.606 1.00 40.19 97 PRO A C 1
ATOM 645 O O . PRO A 1 97 ? -28.314 -14.221 13.002 1.00 40.19 97 PRO A O 1
ATOM 648 N N . ALA A 1 98 ? -27.898 -12.709 11.379 1.00 37.69 98 ALA A N 1
ATOM 649 C CA . ALA A 1 98 ? -27.342 -13.686 10.453 1.00 37.69 98 ALA A CA 1
ATOM 650 C C . ALA A 1 98 ? -26.136 -14.389 11.113 1.00 37.69 98 ALA A C 1
ATOM 652 O O . ALA A 1 98 ? -25.339 -13.720 11.781 1.00 37.69 98 ALA A O 1
ATOM 653 N N . PRO A 1 99 ? -25.992 -15.721 10.969 1.00 41.38 99 PRO A N 1
ATOM 654 C CA . PRO A 1 99 ? -24.895 -16.448 11.594 1.00 41.38 99 PRO A CA 1
ATOM 655 C C . PRO A 1 99 ? -23.554 -15.899 11.100 1.00 41.38 99 PRO A C 1
ATOM 657 O O . PRO A 1 99 ? -23.366 -15.692 9.900 1.00 41.38 99 PRO A O 1
ATOM 660 N N . ALA A 1 100 ? -22.633 -15.657 12.035 1.00 41.41 100 ALA A N 1
ATOM 661 C CA . ALA A 1 100 ? -21.338 -15.060 11.731 1.00 41.41 100 ALA A CA 1
ATOM 662 C C . ALA A 1 100 ? -20.584 -15.881 10.659 1.00 41.41 100 ALA A C 1
ATOM 664 O O . ALA A 1 100 ? -20.536 -17.112 10.773 1.00 41.41 100 ALA A O 1
ATOM 665 N N . PRO A 1 101 ? -19.986 -15.239 9.634 1.00 46.19 101 PRO A N 1
ATOM 666 C CA . PRO A 1 101 ? -19.221 -15.940 8.608 1.00 46.19 101 PRO A CA 1
ATOM 667 C C . PRO A 1 101 ? -18.095 -16.801 9.191 1.00 46.19 101 PRO A C 1
ATOM 669 O O . PRO A 1 101 ? -17.449 -16.434 10.174 1.00 46.19 101 PRO A O 1
ATOM 672 N N . ALA A 1 102 ? -17.828 -17.944 8.554 1.00 53.59 102 ALA A N 1
ATOM 673 C CA . ALA A 1 102 ? -16.722 -18.811 8.945 1.00 53.59 102 ALA A CA 1
ATOM 674 C C . ALA A 1 102 ? -15.359 -18.092 8.784 1.00 53.59 102 ALA A C 1
ATOM 676 O O . ALA A 1 102 ? -15.206 -17.294 7.854 1.00 53.59 102 ALA A O 1
ATOM 677 N N . PRO A 1 103 ? -14.349 -18.380 9.634 1.00 61.19 103 PRO A N 1
ATOM 678 C CA . PRO A 1 103 ? -13.054 -17.702 9.579 1.00 61.19 103 PRO A CA 1
ATOM 679 C C . PRO A 1 103 ? -12.361 -17.813 8.213 1.00 61.19 103 PRO A C 1
ATOM 681 O O . PRO A 1 103 ? -12.064 -18.906 7.729 1.00 61.19 103 PRO A O 1
ATOM 684 N N . VAL A 1 104 ? -12.061 -16.663 7.608 1.00 75.94 104 VAL A N 1
ATOM 685 C CA . VAL A 1 104 ? -11.368 -16.572 6.317 1.00 75.94 104 VAL A CA 1
ATOM 686 C C . VAL A 1 104 ? -9.852 -16.629 6.529 1.00 75.94 104 VAL A C 1
ATOM 688 O O . VAL A 1 104 ? -9.270 -15.793 7.226 1.00 75.94 104 VAL A O 1
ATOM 691 N N . THR A 1 105 ? -9.191 -17.593 5.890 1.00 81.19 105 THR A N 1
ATOM 692 C CA . THR A 1 105 ? -7.726 -17.708 5.902 1.00 81.19 105 THR A CA 1
ATOM 693 C C . THR A 1 105 ? -7.097 -17.032 4.686 1.00 81.19 105 THR A C 1
ATOM 695 O O . THR A 1 105 ? -7.676 -16.958 3.597 1.00 81.19 105 THR A O 1
ATOM 698 N N . SER A 1 106 ? -5.853 -16.594 4.846 1.00 79.25 106 SER A N 1
ATOM 699 C CA . SER A 1 106 ? -5.032 -15.992 3.792 1.00 79.25 106 SER A CA 1
ATOM 700 C C . SER A 1 106 ? -4.828 -16.949 2.609 1.00 79.25 106 SER A C 1
ATOM 702 O O . SER A 1 106 ? -4.731 -16.510 1.466 1.00 79.25 106 SER A O 1
ATOM 704 N N . SER A 1 107 ? -4.853 -18.267 2.842 1.00 86.00 107 SER A N 1
ATOM 705 C CA . SER A 1 107 ? -4.797 -19.281 1.780 1.00 86.00 107 SER A CA 1
ATOM 706 C C . SER A 1 107 ? -6.036 -19.272 0.874 1.00 86.00 107 SER A C 1
ATOM 708 O O . SER A 1 107 ? -5.893 -19.402 -0.341 1.00 86.00 107 SER A O 1
ATOM 710 N N . ALA A 1 108 ? -7.242 -19.077 1.422 1.00 88.31 108 ALA A N 1
ATOM 711 C CA . ALA A 1 108 ? -8.470 -18.991 0.622 1.00 88.31 108 ALA A CA 1
ATOM 712 C C . ALA A 1 108 ? -8.496 -17.715 -0.244 1.00 88.31 108 ALA A C 1
ATOM 714 O O . ALA A 1 108 ? -8.860 -17.751 -1.426 1.00 88.31 108 ALA A O 1
ATOM 715 N N . LEU A 1 109 ? -8.018 -16.600 0.320 1.00 92.12 109 LEU A N 1
ATOM 716 C CA . LEU A 1 109 ? -7.813 -15.347 -0.410 1.00 92.12 109 LEU A CA 1
ATOM 717 C C . LEU A 1 109 ? -6.760 -15.518 -1.523 1.00 92.12 109 LEU A C 1
ATOM 719 O O . LEU A 1 109 ? -6.999 -15.078 -2.645 1.00 92.12 109 LEU A O 1
ATOM 723 N N . LEU A 1 110 ? -5.655 -16.236 -1.273 1.00 92.94 110 LEU A N 1
ATOM 724 C CA . LEU A 1 110 ? -4.602 -16.503 -2.266 1.00 92.94 110 LEU A CA 1
ATOM 725 C C . LEU A 1 110 ? -5.071 -17.369 -3.445 1.00 92.94 110 LEU A C 1
ATOM 727 O O . LEU A 1 110 ? -4.692 -17.112 -4.589 1.00 92.94 110 LEU A O 1
ATOM 731 N N . VAL A 1 111 ? -5.898 -18.390 -3.203 1.00 90.44 111 VAL A N 1
ATOM 732 C CA . VAL A 1 111 ? -6.509 -19.187 -4.286 1.00 90.44 111 VAL A CA 1
ATOM 733 C C . VAL A 1 111 ? -7.420 -18.306 -5.145 1.00 90.44 111 VAL A C 1
ATOM 735 O O . VAL A 1 111 ? -7.385 -18.383 -6.374 1.00 90.44 111 VAL A O 1
ATOM 738 N N . THR A 1 112 ? -8.188 -17.415 -4.520 1.00 89.56 112 THR A N 1
ATOM 739 C CA . THR A 1 112 ? -9.085 -16.502 -5.239 1.00 89.56 112 THR A CA 1
ATOM 740 C C . THR A 1 112 ? -8.297 -15.470 -6.056 1.00 89.56 112 THR A C 1
ATOM 742 O O . THR A 1 112 ? -8.536 -15.326 -7.257 1.00 89.56 112 THR A O 1
ATOM 745 N N . LEU A 1 113 ? -7.281 -14.841 -5.456 1.00 93.00 113 LEU A N 1
ATOM 746 C CA . LEU A 1 113 ? -6.408 -13.862 -6.109 1.00 93.00 113 LEU A CA 1
ATOM 747 C C . LEU A 1 113 ? -5.649 -14.449 -7.309 1.00 93.00 113 LEU A C 1
ATOM 749 O O . LEU A 1 113 ? -5.530 -13.779 -8.330 1.00 93.00 113 LEU A O 1
ATOM 753 N N . GLN A 1 114 ? -5.191 -15.705 -7.248 1.00 91.06 114 GLN A N 1
ATOM 754 C CA . GLN A 1 114 ? -4.521 -16.354 -8.387 1.00 91.06 114 GLN A CA 1
ATOM 755 C C . GLN A 1 114 ? -5.416 -16.463 -9.635 1.00 91.06 114 GLN A C 1
ATOM 757 O O . GLN A 1 114 ? -4.919 -16.344 -10.753 1.00 91.06 114 GLN A O 1
ATOM 762 N N . ASN A 1 115 ? -6.737 -16.599 -9.477 1.00 87.94 115 ASN A N 1
ATOM 763 C CA . ASN A 1 115 ? -7.656 -16.585 -10.620 1.00 87.94 115 ASN A CA 1
ATOM 764 C C . ASN A 1 115 ? -7.798 -15.180 -11.243 1.00 87.94 115 ASN A C 1
ATOM 766 O O . ASN A 1 115 ? -7.948 -15.047 -12.461 1.00 87.94 115 ASN A O 1
ATOM 770 N N . PHE A 1 116 ? -7.691 -14.121 -10.433 1.00 88.25 116 PHE A N 1
ATOM 771 C CA . PHE A 1 116 ? -7.565 -12.751 -10.936 1.00 88.25 116 PHE A CA 1
ATOM 772 C C . PHE A 1 116 ? -6.181 -12.486 -11.547 1.00 88.25 116 PHE A C 1
ATOM 774 O O . PHE A 1 116 ? -6.100 -11.796 -12.560 1.00 88.25 116 PHE A O 1
ATOM 781 N N . ALA A 1 117 ? -5.107 -13.090 -11.032 1.00 89.44 117 ALA A N 1
ATOM 782 C CA . ALA A 1 117 ? -3.760 -12.987 -11.600 1.00 89.44 117 ALA A CA 1
ATOM 783 C C . ALA A 1 117 ? -3.706 -13.498 -13.055 1.00 89.44 117 ALA A C 1
ATOM 785 O O . ALA A 1 117 ? -3.153 -12.829 -13.927 1.00 89.44 117 ALA A O 1
ATOM 786 N N . GLU A 1 118 ? -4.392 -14.608 -13.356 1.00 84.44 118 GLU A N 1
ATOM 787 C CA . GLU A 1 118 ? -4.593 -15.104 -14.732 1.00 84.44 118 GLU A CA 1
ATOM 788 C C . GLU A 1 118 ? -5.334 -14.121 -15.653 1.00 84.44 118 GLU A C 1
ATOM 790 O O . GLU A 1 118 ? -5.219 -14.209 -16.875 1.00 84.44 118 GLU A O 1
ATOM 795 N N . THR A 1 119 ? -6.097 -13.185 -15.088 1.00 79.19 119 THR A N 1
ATOM 796 C CA . THR A 1 119 ? -6.802 -12.130 -15.831 1.00 79.19 119 THR A CA 1
ATOM 797 C C . THR A 1 119 ? -5.946 -10.866 -15.958 1.00 79.19 119 THR A C 1
ATOM 799 O O . THR A 1 119 ? -5.883 -10.269 -17.029 1.00 79.19 119 THR A O 1
ATOM 802 N N . ALA A 1 120 ? -5.201 -10.496 -14.913 1.00 83.25 120 ALA A N 1
ATOM 803 C CA . ALA A 1 120 ? -4.277 -9.362 -14.928 1.00 83.25 120 ALA A CA 1
ATOM 804 C C . ALA A 1 120 ? -3.028 -9.594 -15.809 1.00 83.25 120 ALA A C 1
ATOM 806 O O . ALA A 1 120 ? -2.460 -8.621 -16.312 1.00 83.25 120 ALA A O 1
ATOM 807 N N . ALA A 1 121 ? -2.613 -10.851 -16.018 1.00 79.69 121 ALA A N 1
ATOM 808 C CA . ALA A 1 121 ? -1.485 -11.240 -16.878 1.00 79.69 121 ALA A CA 1
ATOM 809 C C . ALA A 1 121 ? -1.876 -11.535 -18.342 1.00 79.69 121 ALA A C 1
ATOM 811 O O . ALA A 1 121 ? -1.015 -11.606 -19.215 1.00 79.69 121 ALA A O 1
ATOM 812 N N . ARG A 1 122 ? -3.173 -11.693 -18.643 1.00 71.31 122 ARG A N 1
ATOM 813 C CA . ARG A 1 122 ? -3.705 -12.196 -19.934 1.00 71.31 122 ARG A CA 1
ATOM 814 C C . ARG A 1 122 ? -3.444 -11.331 -21.166 1.00 71.31 122 ARG A C 1
ATOM 816 O O . ARG A 1 122 ? -3.828 -11.697 -22.272 1.00 71.31 122 ARG A O 1
ATOM 823 N N . ASN A 1 123 ? -2.846 -10.173 -20.945 1.00 58.50 123 ASN A N 1
ATOM 824 C CA . ASN A 1 123 ? -2.843 -9.026 -21.837 1.00 58.50 123 ASN A CA 1
ATOM 825 C C . ASN A 1 123 ? -1.416 -8.691 -22.329 1.00 58.50 123 ASN A C 1
ATOM 827 O O . ASN A 1 123 ? -1.111 -7.569 -22.721 1.00 58.50 123 ASN A O 1
ATOM 831 N N . TRP A 1 124 ? -0.533 -9.687 -22.241 1.00 55.75 124 TRP A N 1
ATOM 832 C CA . TRP A 1 124 ? 0.879 -9.666 -22.605 1.00 55.75 124 TRP A CA 1
ATOM 833 C 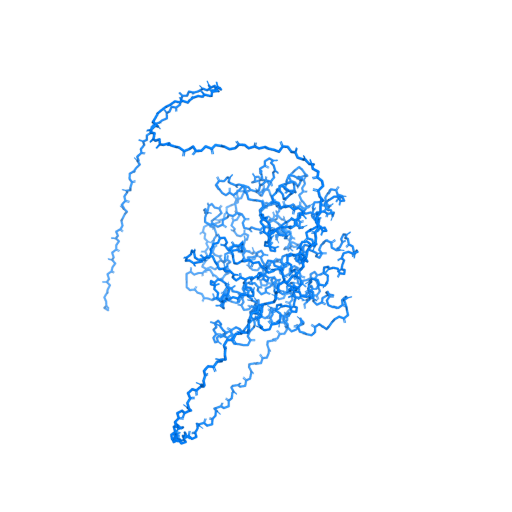C . TRP A 1 124 ? 1.091 -9.540 -24.118 1.00 55.75 124 TRP A C 1
ATOM 835 O O . TRP A 1 124 ? 0.748 -10.457 -24.862 1.00 55.75 124 TRP A O 1
ATOM 845 N N . ASN A 1 125 ? 1.760 -8.470 -24.563 1.00 49.50 125 ASN A N 1
ATOM 846 C CA . ASN A 1 125 ? 2.518 -8.491 -25.818 1.00 49.50 125 ASN A CA 1
ATOM 847 C C . ASN A 1 125 ? 3.660 -7.454 -25.854 1.00 49.50 125 ASN A C 1
ATOM 849 O O . ASN A 1 125 ? 3.602 -6.480 -26.598 1.00 49.50 125 ASN A O 1
ATOM 853 N N . PHE A 1 126 ? 4.727 -7.694 -25.084 1.00 48.75 126 PHE A N 1
ATOM 854 C CA . PHE A 1 126 ? 6.024 -7.021 -25.290 1.00 48.75 126 PHE A CA 1
ATOM 855 C C . PHE A 1 126 ? 7.108 -7.952 -25.862 1.00 48.75 126 PHE A C 1
ATOM 857 O O . PHE A 1 126 ? 8.153 -7.483 -26.296 1.00 48.75 126 PHE A O 1
ATOM 864 N N . ALA A 1 127 ? 6.843 -9.263 -25.914 1.00 42.34 127 ALA A N 1
ATOM 865 C CA . ALA A 1 127 ? 7.768 -10.288 -26.408 1.00 42.34 127 ALA A CA 1
ATOM 866 C C . ALA A 1 127 ? 7.227 -11.087 -27.620 1.00 42.34 127 ALA A C 1
ATOM 868 O O . ALA A 1 127 ? 7.707 -12.180 -27.901 1.00 42.34 127 ALA A O 1
ATOM 869 N N . GLY A 1 128 ? 6.206 -10.584 -28.328 1.00 40.06 128 GLY A N 1
ATOM 870 C CA . GLY A 1 128 ? 5.727 -11.179 -29.586 1.00 40.06 128 GLY A CA 1
ATOM 871 C C . GLY A 1 128 ? 4.879 -12.452 -29.450 1.00 40.06 128 GLY A C 1
ATOM 872 O O . GLY A 1 128 ? 4.789 -13.229 -30.398 1.00 40.06 128 GLY A O 1
ATOM 873 N N . HIS A 1 129 ? 4.254 -12.694 -28.294 1.00 42.44 129 HIS A N 1
ATOM 874 C CA . HIS A 1 129 ? 3.399 -13.870 -28.096 1.00 42.44 129 HIS A CA 1
ATOM 875 C C . HIS A 1 129 ? 1.980 -13.605 -28.621 1.00 42.44 129 HIS A C 1
ATOM 877 O O . HIS A 1 129 ? 1.363 -12.596 -28.287 1.00 42.44 129 HIS A O 1
ATOM 883 N N . SER A 1 130 ? 1.435 -14.537 -29.406 1.00 45.81 130 SER A N 1
ATOM 884 C CA . SER A 1 130 ? 0.073 -14.432 -29.938 1.00 45.81 130 SER A CA 1
ATOM 885 C C . SER A 1 130 ? -0.977 -14.735 -28.861 1.00 45.81 130 SER A C 1
ATOM 887 O O . SER A 1 130 ? -1.132 -15.881 -28.435 1.00 45.81 130 SER A O 1
ATOM 889 N N . VAL A 1 131 ? -1.730 -13.714 -28.438 1.00 46.03 131 VAL A N 1
ATOM 890 C CA . VAL A 1 131 ? -2.934 -13.884 -27.609 1.00 46.03 131 VAL A CA 1
ATOM 891 C C . VAL A 1 131 ? -4.116 -14.200 -28.528 1.00 46.03 131 VAL A C 1
ATOM 893 O O . VAL A 1 131 ? -4.763 -13.295 -29.051 1.00 46.03 131 VAL A O 1
ATOM 896 N N . THR A 1 132 ? -4.388 -15.492 -28.728 1.00 45.59 132 THR A N 1
ATOM 897 C CA . THR A 1 132 ? -5.440 -16.004 -29.626 1.00 45.59 132 THR A CA 1
ATOM 898 C C . THR A 1 132 ? -6.782 -15.281 -29.454 1.00 45.59 132 THR A C 1
ATOM 900 O O . THR A 1 132 ? -7.289 -15.175 -28.335 1.00 45.59 132 THR A O 1
ATOM 903 N N . ASP A 1 133 ? -7.405 -14.854 -30.556 1.00 45.53 133 ASP A N 1
ATOM 904 C CA . ASP A 1 133 ? -8.626 -14.023 -30.544 1.00 45.53 133 ASP A CA 1
ATOM 905 C C . ASP A 1 133 ? -9.905 -14.720 -30.050 1.00 45.53 133 ASP A C 1
ATOM 907 O O . ASP A 1 133 ? -10.955 -14.095 -29.916 1.00 45.53 133 ASP A O 1
ATOM 911 N N . GLN A 1 134 ? -9.829 -16.006 -29.710 1.00 41.38 134 GLN A N 1
ATOM 912 C CA . GLN A 1 134 ? -10.951 -16.767 -29.171 1.00 41.38 134 GLN A CA 1
ATOM 913 C C . GLN A 1 134 ? -10.963 -16.722 -27.638 1.00 41.38 134 GLN A C 1
ATOM 915 O O . GLN A 1 134 ? -10.422 -17.600 -26.966 1.00 41.38 134 GLN A O 1
ATOM 920 N N . PHE A 1 135 ? -11.629 -15.713 -27.073 1.00 46.09 135 PHE A N 1
ATOM 921 C CA . PHE A 1 135 ? -12.063 -15.741 -25.674 1.00 46.09 135 PHE A CA 1
ATOM 922 C C . PHE A 1 135 ? -13.567 -16.004 -25.581 1.00 46.09 135 PHE A C 1
ATOM 924 O O . PHE A 1 135 ? -14.383 -15.265 -26.126 1.00 46.09 135 PHE A O 1
ATOM 931 N N . THR A 1 136 ? -13.940 -17.025 -24.809 1.00 52.34 136 THR A N 1
ATOM 932 C CA . THR A 1 136 ? -15.292 -17.139 -24.247 1.00 52.34 136 THR A CA 1
ATOM 933 C C . THR A 1 136 ? -15.546 -15.996 -23.255 1.00 52.34 136 THR A C 1
ATOM 935 O O . THR A 1 136 ? -14.604 -15.375 -22.755 1.00 52.34 136 THR A O 1
ATOM 938 N N . SER A 1 137 ? -16.809 -15.742 -22.905 1.00 49.50 137 SER A N 1
ATOM 939 C CA . SER A 1 137 ? -17.281 -14.601 -22.095 1.00 49.50 137 SER A CA 1
ATOM 940 C C . SER A 1 137 ? -16.885 -14.630 -20.601 1.00 49.50 137 SER A C 1
ATOM 942 O O . SER A 1 137 ? -17.705 -14.346 -19.735 1.00 49.50 137 SER A O 1
ATOM 944 N N . ALA A 1 138 ? -15.653 -15.025 -20.262 1.00 47.19 138 ALA A N 1
ATOM 945 C CA . ALA A 1 138 ? -15.250 -15.395 -18.903 1.00 47.19 138 ALA A CA 1
ATOM 946 C C . ALA A 1 138 ? -14.091 -14.573 -18.303 1.00 47.19 138 ALA A C 1
ATOM 948 O O . ALA A 1 138 ? -14.006 -14.508 -17.079 1.00 47.19 138 ALA A O 1
ATOM 949 N N . GLN A 1 139 ? -13.214 -13.950 -19.103 1.00 52.78 139 GLN A N 1
ATOM 950 C CA . GLN A 1 139 ? -11.981 -13.310 -18.587 1.00 52.78 139 GLN A CA 1
ATOM 951 C C . GLN A 1 139 ? -11.677 -11.893 -19.107 1.00 52.78 139 GLN A C 1
ATOM 953 O O . GLN A 1 139 ? -10.969 -11.159 -18.432 1.00 52.78 139 GLN A O 1
ATOM 958 N N . GLY A 1 140 ? -12.249 -11.459 -20.234 1.00 53.72 140 GLY A N 1
ATOM 959 C CA . GLY A 1 140 ? -12.119 -10.070 -20.696 1.00 53.72 140 GLY A CA 1
ATOM 960 C C . GLY A 1 140 ? -10.737 -9.721 -21.262 1.00 53.72 140 GLY A C 1
ATOM 961 O O . GLY A 1 140 ? -9.894 -10.596 -21.466 1.00 53.72 140 GLY A O 1
ATOM 962 N N . ARG A 1 141 ? -10.543 -8.434 -21.563 1.00 57.12 141 ARG A N 1
ATOM 963 C CA . ARG A 1 141 ? -9.297 -7.833 -22.062 1.00 57.12 141 ARG A CA 1
ATOM 964 C C . ARG A 1 141 ? -9.147 -6.427 -21.489 1.00 57.12 141 ARG A C 1
ATOM 966 O O . ARG A 1 141 ? -10.142 -5.789 -21.152 1.00 57.12 141 ARG A O 1
ATOM 973 N N . TRP A 1 142 ? -7.908 -5.962 -21.443 1.00 58.50 142 TRP A N 1
ATOM 974 C CA . TRP A 1 142 ? -7.539 -4.559 -21.289 1.00 58.50 142 TRP A CA 1
ATOM 975 C C . TRP A 1 142 ? -6.882 -4.093 -22.585 1.00 58.50 142 TRP A C 1
ATOM 977 O O . TRP A 1 142 ? -6.418 -4.915 -23.376 1.00 58.50 142 TRP A O 1
ATOM 987 N N . ASP A 1 143 ? -6.786 -2.790 -22.801 1.00 54.56 143 ASP A N 1
ATOM 988 C CA . ASP A 1 143 ? -5.964 -2.255 -23.881 1.00 54.56 143 ASP A CA 1
ATOM 989 C C . ASP A 1 143 ? -4.832 -1.420 -23.273 1.00 54.56 143 ASP A C 1
ATOM 991 O O . ASP A 1 143 ? -5.051 -0.355 -22.706 1.00 54.56 143 ASP A O 1
ATOM 995 N N . TYR A 1 144 ? -3.600 -1.930 -23.362 1.00 54.59 144 TYR A N 1
ATOM 996 C CA . TYR A 1 144 ? -2.404 -1.222 -22.891 1.00 54.59 144 TYR A CA 1
ATOM 997 C C . TYR A 1 144 ? -1.926 -0.142 -23.875 1.00 54.59 144 TYR A C 1
ATOM 999 O O . TYR A 1 144 ? -0.937 0.539 -23.620 1.00 54.59 144 TYR A O 1
ATOM 1007 N N . THR A 1 145 ? -2.650 0.091 -24.970 1.00 53.00 145 THR A N 1
ATOM 1008 C CA . THR A 1 145 ? -2.499 1.272 -25.831 1.00 53.00 145 THR A CA 1
ATOM 1009 C C . THR A 1 145 ? -3.517 2.374 -25.504 1.00 53.00 145 THR A C 1
ATOM 1011 O O . THR A 1 145 ? -3.212 3.541 -25.733 1.00 53.00 145 THR A O 1
ATOM 1014 N N . ASP A 1 146 ? -4.634 2.055 -24.833 1.00 54.56 146 ASP A N 1
ATOM 1015 C CA . ASP A 1 146 ? -5.679 3.019 -24.440 1.00 54.56 146 ASP A CA 1
ATOM 1016 C C . ASP A 1 146 ? -5.128 4.136 -23.533 1.00 54.56 146 ASP A C 1
ATOM 1018 O O . ASP A 1 146 ? -4.517 3.898 -22.485 1.00 54.56 146 ASP A O 1
ATOM 1022 N N . THR A 1 147 ? -5.334 5.382 -23.950 1.00 51.19 147 THR A N 1
ATOM 1023 C CA . THR A 1 147 ? -4.843 6.587 -23.276 1.00 51.19 147 THR A CA 1
ATOM 1024 C C . THR A 1 147 ? -5.532 6.896 -21.944 1.00 51.19 147 THR A C 1
ATOM 1026 O O . THR A 1 147 ? -5.026 7.728 -21.199 1.00 51.19 147 THR A O 1
ATOM 1029 N N . THR A 1 148 ? -6.663 6.263 -21.620 1.00 55.38 148 THR A N 1
ATOM 1030 C CA . THR A 1 148 ? -7.510 6.643 -20.470 1.00 55.38 148 THR A CA 1
ATOM 1031 C C . THR A 1 148 ? -7.069 6.081 -19.110 1.00 55.38 148 THR A C 1
ATOM 1033 O O . THR A 1 148 ? -7.495 6.602 -18.080 1.00 55.38 148 THR A O 1
ATOM 1036 N N . TYR A 1 149 ? -6.212 5.052 -19.066 1.00 57.41 149 TYR A N 1
ATOM 1037 C CA . TYR A 1 149 ? -5.983 4.255 -17.843 1.00 57.41 149 TYR A CA 1
ATOM 1038 C C . TYR A 1 149 ? -4.621 4.416 -17.143 1.00 57.41 149 TYR A C 1
ATOM 1040 O O . TYR A 1 149 ? -4.419 3.810 -16.088 1.00 57.41 149 TYR A O 1
ATOM 1048 N N . GLU A 1 150 ? -3.664 5.168 -17.695 1.00 61.22 150 GLU A N 1
ATOM 1049 C CA . GLU A 1 150 ? -2.245 5.003 -17.337 1.00 61.22 150 GLU A CA 1
ATOM 1050 C C . GLU A 1 150 ? -1.507 6.281 -16.921 1.00 61.22 150 GLU A C 1
ATOM 1052 O O . GLU A 1 150 ? -1.343 7.207 -17.714 1.00 61.22 150 GLU A O 1
ATOM 1057 N N . PRO A 1 151 ? -0.918 6.252 -15.712 1.00 54.03 151 PRO A N 1
ATOM 1058 C CA . PRO A 1 151 ? 0.529 5.985 -15.648 1.00 54.03 151 PRO A CA 1
ATOM 1059 C C . PRO A 1 151 ? 0.859 4.526 -15.259 1.00 54.03 151 PRO A C 1
ATOM 1061 O O . PRO A 1 151 ? 1.022 4.194 -14.087 1.00 54.03 151 PRO A O 1
ATOM 1064 N N . TRP A 1 152 ? 0.890 3.632 -16.262 1.00 61.06 152 TRP A N 1
ATOM 1065 C CA . TRP A 1 152 ? 1.243 2.195 -16.201 1.00 61.06 152 TRP A CA 1
ATOM 1066 C C . TRP A 1 152 ? 0.894 1.454 -14.891 1.00 61.06 152 TRP A C 1
ATOM 1068 O O . TRP A 1 152 ? 1.679 0.691 -14.330 1.00 61.06 152 TRP A O 1
ATOM 1078 N N . LEU A 1 153 ? -0.339 1.654 -14.419 1.00 67.25 153 LEU A N 1
ATOM 1079 C CA . LEU A 1 153 ? -1.024 0.769 -13.473 1.00 67.25 153 LEU A CA 1
ATOM 1080 C C . LEU A 1 153 ? -0.248 0.432 -12.178 1.00 67.25 153 LEU A C 1
ATOM 1082 O O . LEU A 1 153 ? -0.375 -0.680 -11.674 1.00 67.25 153 LEU A O 1
ATOM 1086 N N . PHE A 1 154 ? 0.481 1.424 -11.641 1.00 66.94 154 PHE A N 1
ATOM 1087 C CA . PHE A 1 154 ? 0.971 1.564 -10.254 1.00 66.94 154 PHE A CA 1
ATOM 1088 C C . PHE A 1 154 ? 1.728 0.356 -9.661 1.00 66.94 154 PHE A C 1
ATOM 1090 O O . PHE A 1 154 ? 1.130 -0.631 -9.256 1.00 66.94 154 PHE A O 1
ATOM 1097 N N . ASP A 1 155 ? 3.057 0.444 -9.561 1.00 85.94 155 ASP A N 1
ATOM 1098 C CA . ASP A 1 155 ? 3.961 -0.536 -8.914 1.00 85.94 155 ASP A CA 1
ATOM 1099 C C . ASP A 1 155 ? 3.944 -1.989 -9.452 1.00 85.94 155 ASP A C 1
ATOM 1101 O O . ASP A 1 155 ? 4.662 -2.859 -8.962 1.00 85.94 155 ASP A O 1
ATOM 1105 N N . ARG A 1 156 ? 3.200 -2.237 -10.534 1.00 88.50 156 ARG A N 1
ATOM 1106 C CA . ARG A 1 156 ? 2.865 -3.542 -11.130 1.00 88.50 156 ARG A CA 1
ATOM 1107 C C . ARG A 1 156 ? 3.997 -4.584 -11.199 1.00 88.50 156 ARG A C 1
ATOM 1109 O O . ARG A 1 156 ? 3.748 -5.762 -10.950 1.00 88.50 156 ARG A O 1
ATOM 1116 N N . ALA A 1 157 ? 5.235 -4.180 -11.486 1.00 91.50 157 ALA A N 1
ATOM 1117 C CA . ALA A 1 157 ? 6.388 -5.087 -11.504 1.00 91.50 157 ALA A CA 1
ATOM 1118 C C . ALA A 1 157 ? 6.690 -5.712 -10.119 1.00 91.50 157 ALA A C 1
ATOM 1120 O O . ALA A 1 157 ? 6.984 -6.905 -10.032 1.00 91.50 157 ALA A O 1
ATOM 1121 N N . ASP A 1 158 ? 6.566 -4.946 -9.027 1.00 93.12 158 ASP A N 1
ATOM 1122 C CA . ASP A 1 158 ? 6.714 -5.462 -7.658 1.00 93.12 158 ASP A CA 1
ATOM 1123 C C . ASP A 1 158 ? 5.523 -6.343 -7.246 1.00 93.12 158 ASP A C 1
ATOM 1125 O O . ASP A 1 158 ? 5.710 -7.332 -6.544 1.00 93.12 158 ASP A O 1
ATOM 1129 N N . VAL A 1 159 ? 4.310 -6.046 -7.715 1.00 94.00 159 VAL A N 1
ATOM 1130 C CA . VAL A 1 159 ? 3.110 -6.875 -7.477 1.00 94.00 159 VAL A CA 1
ATOM 1131 C C . VAL A 1 159 ? 3.264 -8.284 -8.054 1.00 94.00 159 VAL A C 1
ATOM 1133 O O . VAL A 1 159 ? 2.950 -9.273 -7.388 1.00 94.00 159 VAL A O 1
ATOM 1136 N N . TRP A 1 160 ? 3.840 -8.419 -9.249 1.00 93.81 160 TRP A N 1
ATOM 1137 C CA . TRP A 1 160 ? 4.182 -9.735 -9.798 1.00 93.81 160 TRP A CA 1
ATOM 1138 C C . TRP A 1 160 ? 5.293 -10.439 -9.018 1.00 93.81 160 TRP A C 1
ATOM 1140 O O . TRP A 1 160 ? 5.262 -11.662 -8.852 1.00 93.81 160 TRP A O 1
ATOM 1150 N N . ARG A 1 161 ? 6.238 -9.672 -8.466 1.00 93.00 161 ARG A N 1
ATOM 1151 C CA . ARG A 1 161 ? 7.269 -10.202 -7.573 1.00 93.00 161 ARG A CA 1
ATOM 1152 C C . ARG A 1 161 ? 6.672 -10.728 -6.257 1.00 93.00 161 ARG A C 1
ATOM 1154 O O . ARG A 1 161 ? 7.023 -11.833 -5.848 1.00 93.00 161 ARG A O 1
ATOM 1161 N N . MET A 1 162 ? 5.702 -10.020 -5.674 1.00 94.56 162 MET A N 1
ATOM 1162 C CA . MET A 1 162 ? 4.916 -10.478 -4.519 1.00 94.56 162 MET A CA 1
ATOM 1163 C C . MET A 1 162 ? 4.120 -11.752 -4.836 1.00 94.56 162 MET A C 1
ATOM 1165 O O . MET A 1 162 ? 4.128 -12.687 -4.038 1.00 94.56 162 MET A O 1
ATOM 1169 N N . MET A 1 163 ? 3.495 -11.848 -6.018 1.00 94.06 163 MET A N 1
ATOM 1170 C CA . MET A 1 163 ? 2.820 -13.079 -6.462 1.00 94.06 163 MET A CA 1
ATOM 1171 C C . MET A 1 163 ? 3.781 -14.271 -6.569 1.00 94.06 163 MET A C 1
ATOM 1173 O O . MET A 1 163 ? 3.428 -15.381 -6.160 1.00 94.06 163 MET A O 1
ATOM 1177 N N . PHE A 1 164 ? 5.005 -14.068 -7.069 1.00 92.31 164 PHE A N 1
ATOM 1178 C CA . PHE A 1 164 ? 6.044 -15.104 -7.048 1.00 92.31 164 PHE A CA 1
ATOM 1179 C C . PHE A 1 164 ? 6.447 -15.481 -5.615 1.00 92.31 164 PHE A C 1
ATOM 1181 O O . PHE A 1 164 ? 6.607 -16.660 -5.312 1.00 92.31 164 PHE A O 1
ATOM 1188 N N . GLU A 1 165 ? 6.574 -14.520 -4.705 1.00 90.81 165 GLU A N 1
ATOM 1189 C CA . GLU A 1 165 ? 7.004 -14.783 -3.327 1.00 90.81 165 GLU A CA 1
ATOM 1190 C C . GLU A 1 165 ? 5.912 -15.460 -2.473 1.00 90.81 165 GLU A C 1
ATOM 1192 O O . GLU A 1 165 ? 6.241 -16.300 -1.630 1.00 90.81 165 GLU A O 1
ATOM 1197 N N . LEU A 1 166 ? 4.631 -15.204 -2.764 1.00 90.81 166 LEU A N 1
ATOM 1198 C CA . LEU A 1 166 ? 3.469 -15.879 -2.164 1.00 90.81 166 LEU A CA 1
ATOM 1199 C C . LEU A 1 166 ? 3.243 -17.311 -2.680 1.00 90.81 166 LEU A C 1
ATOM 1201 O O . LEU A 1 166 ? 2.777 -18.159 -1.926 1.00 90.81 166 LEU A O 1
ATOM 1205 N N . THR A 1 167 ? 3.535 -17.590 -3.956 1.00 90.94 167 THR A N 1
ATOM 1206 C CA . THR A 1 167 ? 3.140 -18.860 -4.616 1.00 90.94 167 THR A CA 1
ATOM 1207 C C . THR A 1 167 ? 4.304 -19.754 -5.044 1.00 90.94 167 THR A C 1
ATOM 1209 O O . THR A 1 167 ? 4.099 -20.928 -5.336 1.00 90.94 167 THR A O 1
ATOM 1212 N N . ARG A 1 168 ? 5.516 -19.195 -5.151 1.00 90.25 168 ARG A N 1
ATOM 1213 C CA . ARG A 1 168 ? 6.716 -19.787 -5.781 1.00 90.25 168 ARG A CA 1
ATOM 1214 C C . ARG A 1 168 ? 6.536 -20.226 -7.242 1.00 90.25 168 ARG A C 1
ATOM 1216 O O . ARG A 1 168 ? 7.429 -20.852 -7.807 1.00 90.25 168 ARG A O 1
ATOM 1223 N N . ASN A 1 169 ? 5.438 -19.831 -7.891 1.00 86.69 169 ASN A N 1
ATOM 1224 C CA . ASN A 1 169 ? 5.196 -20.087 -9.307 1.00 86.69 169 ASN A CA 1
ATOM 1225 C C . ASN A 1 169 ? 6.024 -19.123 -10.176 1.00 86.69 169 ASN A C 1
ATOM 1227 O O . ASN A 1 169 ? 5.753 -17.920 -10.231 1.00 86.69 169 ASN A O 1
ATOM 1231 N N . THR A 1 170 ? 7.026 -19.661 -10.874 1.00 88.12 170 THR A N 1
ATOM 1232 C CA . THR A 1 170 ? 7.984 -18.906 -11.700 1.00 88.12 170 THR A CA 1
ATOM 1233 C C . THR A 1 170 ? 7.337 -18.112 -12.836 1.00 88.12 170 THR A C 1
ATOM 1235 O O . THR A 1 170 ? 7.914 -17.112 -13.259 1.00 88.12 170 THR A O 1
ATOM 1238 N N . LYS A 1 171 ? 6.109 -18.448 -13.263 1.00 88.75 171 LYS A N 1
ATOM 1239 C CA . LYS A 1 171 ? 5.315 -17.636 -14.204 1.00 88.75 171 LYS A CA 1
ATOM 1240 C C . LYS A 1 171 ? 5.221 -16.170 -13.772 1.00 88.75 171 LYS A C 1
ATOM 1242 O O . LYS A 1 171 ? 5.383 -15.273 -14.597 1.00 88.75 171 LYS A O 1
ATOM 1247 N N . TRP A 1 172 ? 5.000 -15.913 -12.483 1.00 88.31 172 TRP A N 1
ATOM 1248 C CA . TRP A 1 172 ? 4.886 -14.547 -11.965 1.00 88.31 172 TRP A CA 1
ATOM 1249 C C . TRP A 1 172 ? 6.245 -13.840 -11.885 1.00 88.31 172 TRP A C 1
ATOM 1251 O O . TRP A 1 172 ? 6.308 -12.625 -12.033 1.00 88.31 172 TRP A O 1
ATOM 1261 N N . GLN A 1 173 ? 7.347 -14.587 -11.760 1.00 87.44 173 GLN A N 1
ATOM 1262 C CA . GLN A 1 173 ? 8.702 -14.040 -11.878 1.00 87.44 173 GLN A CA 1
ATOM 1263 C C . GLN A 1 173 ? 9.012 -13.624 -13.327 1.00 87.44 173 GLN A C 1
ATOM 1265 O O . GLN A 1 173 ? 9.550 -12.542 -13.553 1.00 87.44 173 GLN A O 1
ATOM 1270 N N . THR A 1 174 ? 8.613 -14.431 -14.318 1.00 89.19 174 THR A N 1
ATOM 1271 C CA . THR A 1 174 ? 8.680 -14.058 -15.743 1.00 89.19 174 THR A CA 1
ATOM 1272 C C . THR A 1 174 ? 7.839 -12.812 -16.034 1.00 89.19 174 THR A C 1
ATOM 1274 O O . THR A 1 174 ? 8.309 -11.910 -16.728 1.00 89.19 174 THR A O 1
ATOM 1277 N N . GLN A 1 175 ? 6.635 -12.723 -15.457 1.00 87.75 175 GLN A N 1
ATOM 1278 C CA . GLN A 1 175 ? 5.772 -11.547 -15.587 1.00 87.75 175 GLN A CA 1
ATOM 1279 C C . GLN A 1 175 ? 6.406 -10.289 -14.972 1.00 87.75 175 GLN A C 1
ATOM 1281 O O . GLN A 1 175 ? 6.446 -9.249 -15.628 1.00 87.75 175 GLN A O 1
ATOM 1286 N N . ALA A 1 176 ? 6.969 -10.391 -13.763 1.00 90.44 176 ALA A N 1
ATOM 1287 C CA . ALA A 1 176 ? 7.671 -9.290 -13.103 1.00 90.44 176 ALA A CA 1
ATOM 1288 C C . ALA A 1 176 ? 8.816 -8.745 -13.972 1.00 90.44 176 ALA A C 1
ATOM 1290 O O . ALA A 1 176 ? 8.882 -7.542 -14.221 1.00 90.44 176 ALA A O 1
ATOM 1291 N N . ASN A 1 177 ? 9.675 -9.628 -14.493 1.00 89.50 177 ASN A N 1
ATOM 1292 C CA . ASN A 1 177 ? 10.826 -9.241 -15.313 1.00 89.50 177 ASN A CA 1
ATOM 1293 C C . ASN A 1 177 ? 10.428 -8.472 -16.590 1.00 89.50 177 ASN A C 1
ATOM 1295 O O . ASN A 1 177 ? 11.131 -7.542 -16.980 1.00 89.50 177 ASN A O 1
ATOM 1299 N N . SER A 1 178 ? 9.302 -8.818 -17.227 1.00 86.88 178 SER A N 1
ATOM 1300 C CA . SER A 1 178 ? 8.797 -8.089 -18.402 1.00 86.88 178 SER A CA 1
ATOM 1301 C C . SER A 1 178 ? 8.191 -6.736 -18.039 1.00 86.88 178 SER A C 1
ATOM 1303 O O . SER A 1 178 ? 8.470 -5.739 -18.706 1.00 86.88 178 SER A O 1
ATOM 1305 N N . ASP A 1 179 ? 7.376 -6.676 -16.985 1.00 88.00 179 ASP A N 1
ATOM 1306 C CA . ASP A 1 179 ? 6.734 -5.425 -16.566 1.00 88.00 179 ASP A CA 1
ATOM 1307 C C . ASP A 1 179 ? 7.782 -4.420 -16.042 1.00 88.00 179 ASP A C 1
ATOM 1309 O O . ASP A 1 179 ? 7.613 -3.213 -16.226 1.00 88.00 179 ASP A O 1
ATOM 1313 N N . LEU A 1 180 ? 8.905 -4.911 -15.492 1.00 90.75 180 LEU A N 1
ATOM 1314 C CA . LEU A 1 180 ? 10.115 -4.131 -15.203 1.00 90.75 180 LEU A CA 1
ATOM 1315 C C . LEU A 1 180 ? 10.823 -3.644 -16.478 1.00 90.75 180 LEU A C 1
ATOM 1317 O O . LEU A 1 180 ? 11.181 -2.472 -16.554 1.00 90.75 180 LEU A O 1
ATOM 1321 N N . ALA A 1 181 ? 11.029 -4.508 -17.477 1.00 88.88 181 ALA A N 1
ATOM 1322 C CA . ALA A 1 181 ? 11.701 -4.121 -18.722 1.00 88.88 181 ALA A CA 1
ATOM 1323 C C . ALA A 1 181 ? 10.931 -3.013 -19.468 1.00 88.88 181 ALA A C 1
ATOM 1325 O O . ALA A 1 181 ? 11.533 -2.046 -19.942 1.00 88.88 181 ALA A O 1
ATOM 1326 N N . TYR A 1 182 ? 9.594 -3.098 -19.499 1.00 86.56 182 TYR A N 1
ATOM 1327 C CA . TYR A 1 182 ? 8.752 -2.002 -19.980 1.00 86.56 182 TYR A CA 1
ATOM 1328 C C . TYR A 1 182 ? 8.917 -0.750 -19.109 1.00 86.56 182 TYR A C 1
ATOM 1330 O O . TYR A 1 182 ? 9.203 0.323 -19.640 1.00 86.56 182 TYR A O 1
ATOM 1338 N N . TYR A 1 183 ? 8.809 -0.876 -17.784 1.00 89.44 183 TYR A N 1
ATOM 1339 C CA . TYR A 1 183 ? 8.956 0.247 -16.855 1.00 89.44 183 TYR A CA 1
ATOM 1340 C C . TYR A 1 183 ? 10.290 1.001 -17.031 1.00 89.44 183 TYR A C 1
ATOM 1342 O O . TYR A 1 183 ? 10.294 2.224 -17.169 1.00 89.44 183 TYR A O 1
ATOM 1350 N N . GLU A 1 184 ? 11.421 0.299 -17.133 1.00 91.25 184 GLU A N 1
ATOM 1351 C CA . GLU A 1 184 ? 12.732 0.925 -17.347 1.00 91.25 184 GLU A CA 1
ATOM 1352 C C . GLU A 1 184 ? 12.850 1.625 -18.708 1.00 91.25 184 GLU A C 1
ATOM 1354 O O . GLU A 1 184 ? 13.508 2.669 -18.800 1.00 91.25 184 GLU A O 1
ATOM 1359 N N . SER A 1 185 ? 12.176 1.113 -19.746 1.00 88.75 185 SER A N 1
ATOM 1360 C CA . SER A 1 185 ? 12.083 1.776 -21.057 1.00 88.75 185 SER A CA 1
ATOM 1361 C C . SER A 1 185 ? 11.284 3.087 -21.015 1.00 88.75 185 SER A C 1
ATOM 1363 O O . SER A 1 185 ? 11.496 3.961 -21.854 1.00 88.75 185 SER A O 1
ATOM 1365 N N . ARG A 1 186 ? 10.403 3.250 -20.016 1.00 88.00 186 ARG A N 1
ATOM 1366 C CA . ARG A 1 186 ? 9.588 4.453 -19.775 1.00 88.00 186 ARG A CA 1
ATOM 1367 C C . ARG A 1 186 ? 10.206 5.439 -18.779 1.00 88.00 186 ARG A C 1
ATOM 1369 O O . ARG A 1 186 ? 9.634 6.501 -18.572 1.00 88.00 186 ARG A O 1
ATOM 1376 N N . LEU A 1 187 ? 11.355 5.139 -18.174 1.00 90.50 187 LEU A N 1
ATOM 1377 C CA . LEU A 1 187 ? 12.067 6.095 -17.316 1.00 90.50 187 LEU A CA 1
ATOM 1378 C C . LEU A 1 187 ? 12.885 7.100 -18.140 1.00 90.50 187 LEU A C 1
ATOM 1380 O O . LEU A 1 187 ? 13.686 6.687 -18.985 1.00 90.50 187 LEU A O 1
ATOM 1384 N N . SER A 1 188 ? 12.753 8.393 -17.832 1.00 90.75 188 SER A N 1
ATOM 1385 C CA . SER A 1 188 ? 13.579 9.473 -18.393 1.00 90.75 188 SER A CA 1
ATOM 1386 C C . SER A 1 188 ? 15.068 9.326 -18.025 1.00 90.75 188 SER A C 1
ATOM 1388 O O . SER A 1 188 ? 15.449 8.422 -17.274 1.00 90.75 188 SER A O 1
ATOM 1390 N N . ALA A 1 189 ? 15.930 10.209 -18.542 1.00 88.25 189 ALA A N 1
ATOM 1391 C CA . ALA A 1 189 ? 17.350 10.228 -18.168 1.00 88.25 189 ALA A CA 1
ATOM 1392 C C . ALA A 1 189 ? 17.553 10.608 -16.686 1.00 88.25 189 ALA A C 1
ATOM 1394 O O . ALA A 1 189 ? 18.461 10.109 -16.025 1.00 88.25 189 ALA A O 1
ATOM 1395 N N . GLU A 1 190 ? 16.660 11.443 -16.161 1.00 89.62 190 GLU A N 1
ATOM 1396 C CA . GLU A 1 190 ? 16.596 11.914 -14.776 1.00 89.62 190 GLU A CA 1
ATOM 1397 C C . GLU A 1 190 ? 15.874 10.917 -13.849 1.00 89.62 190 GLU A C 1
ATOM 1399 O O . GLU A 1 190 ? 15.970 11.037 -12.631 1.00 89.62 190 GLU A O 1
ATOM 1404 N N . GLY A 1 191 ? 15.170 9.926 -14.415 1.00 91.75 191 GLY A N 1
ATOM 1405 C CA . GLY A 1 191 ? 14.449 8.883 -13.682 1.00 91.75 191 GLY A CA 1
ATOM 1406 C C . GLY A 1 191 ? 12.980 9.176 -13.374 1.00 91.75 191 GLY A C 1
ATOM 1407 O O . GLY A 1 191 ? 12.381 8.475 -12.554 1.00 91.75 191 GLY A O 1
ATOM 1408 N N . PHE A 1 192 ? 12.374 10.176 -14.015 1.00 90.69 192 PHE A N 1
ATOM 1409 C CA . PHE A 1 192 ? 10.923 10.357 -13.957 1.00 90.69 192 PHE A CA 1
ATOM 1410 C C . PHE A 1 192 ? 10.228 9.307 -14.825 1.00 90.69 192 PHE A C 1
ATOM 1412 O O . PHE A 1 192 ? 10.707 8.986 -15.917 1.00 90.69 192 PHE A O 1
ATOM 1419 N N . PHE A 1 193 ? 9.100 8.767 -14.362 1.00 89.00 193 PHE A N 1
ATOM 1420 C CA . PHE A 1 193 ? 8.289 7.891 -15.201 1.00 89.00 193 PHE A CA 1
ATOM 1421 C C . PHE A 1 193 ? 7.553 8.713 -16.265 1.00 89.00 193 PHE A C 1
ATOM 1423 O O . PHE A 1 193 ? 6.850 9.670 -15.940 1.00 89.00 193 PHE A O 1
ATOM 1430 N N . LEU A 1 194 ? 7.718 8.333 -17.533 1.00 85.00 194 LEU A N 1
ATOM 1431 C CA . LEU A 1 194 ? 7.090 8.985 -18.678 1.00 85.00 194 LEU A CA 1
ATOM 1432 C C . LEU A 1 194 ? 5.741 8.322 -18.975 1.00 85.00 194 LEU A C 1
ATOM 1434 O O . LEU A 1 194 ? 5.688 7.222 -19.548 1.00 85.00 194 LEU A O 1
ATOM 1438 N N . ASN A 1 195 ? 4.654 9.014 -18.626 1.00 75.31 195 ASN A N 1
ATOM 1439 C CA . ASN A 1 195 ? 3.280 8.601 -18.928 1.00 75.31 195 ASN A CA 1
ATOM 1440 C C . ASN A 1 195 ? 3.032 8.529 -20.457 1.00 75.31 195 ASN A C 1
ATOM 1442 O O . ASN A 1 195 ? 3.929 8.810 -21.257 1.00 75.31 195 ASN A O 1
ATOM 1446 N N . LYS A 1 196 ? 1.830 8.139 -20.909 1.00 67.38 196 LYS A N 1
ATOM 1447 C CA . LYS A 1 196 ? 1.574 7.924 -22.350 1.00 67.38 196 LYS A CA 1
ATOM 1448 C C . LYS A 1 196 ? 1.769 9.165 -23.232 1.00 67.38 196 LYS A C 1
ATOM 1450 O O . LYS A 1 196 ? 2.151 8.995 -24.386 1.00 67.38 196 LYS A O 1
ATOM 1455 N N . THR A 1 197 ? 1.580 10.378 -22.711 1.00 71.31 197 THR A N 1
ATOM 1456 C CA . THR A 1 197 ? 1.818 11.633 -23.453 1.00 71.31 197 THR A CA 1
ATOM 1457 C C . THR A 1 197 ? 3.289 12.071 -23.442 1.00 71.31 197 THR A C 1
ATOM 1459 O O . THR A 1 197 ? 3.651 12.987 -24.177 1.00 71.31 197 THR A O 1
ATOM 1462 N N . GLY A 1 198 ? 4.152 11.398 -22.671 1.00 73.31 198 GLY A N 1
ATOM 1463 C CA . GLY A 1 198 ? 5.568 11.750 -22.499 1.00 73.31 198 GLY A CA 1
ATOM 1464 C C . GLY A 1 198 ? 5.825 12.749 -21.367 1.00 73.31 198 GLY A C 1
ATOM 1465 O O . GLY A 1 198 ? 6.952 13.209 -21.203 1.00 73.31 198 GLY A O 1
ATOM 1466 N N . GLU A 1 199 ? 4.798 13.073 -20.586 1.00 80.56 199 GLU A N 1
ATOM 1467 C CA . GLU A 1 199 ? 4.884 13.898 -19.385 1.00 80.56 199 GLU A CA 1
ATOM 1468 C C . GLU A 1 199 ? 5.477 13.099 -18.210 1.00 80.56 199 GLU A C 1
ATOM 1470 O O . GLU A 1 199 ? 5.340 11.875 -18.115 1.00 80.56 199 GLU A O 1
ATOM 1475 N N . GLN A 1 200 ? 6.192 13.811 -17.337 1.00 84.44 200 GLN A N 1
ATOM 1476 C CA . GLN A 1 200 ? 6.934 13.261 -16.204 1.00 84.44 200 GLN A CA 1
ATOM 1477 C C . GLN A 1 200 ? 6.054 13.216 -14.950 1.00 84.44 200 GLN A C 1
ATOM 1479 O O . GLN A 1 200 ? 5.606 14.264 -14.490 1.00 84.44 200 GLN A O 1
ATOM 1484 N N . ASP A 1 201 ? 5.866 12.035 -14.353 1.00 83.06 201 ASP A N 1
ATOM 1485 C CA . ASP A 1 201 ? 5.161 11.899 -13.070 1.00 83.06 201 ASP A CA 1
ATOM 1486 C C . ASP A 1 201 ? 6.005 11.151 -12.021 1.00 83.06 201 ASP A C 1
ATOM 1488 O O . ASP A 1 201 ? 6.204 9.932 -12.073 1.00 83.06 201 ASP A O 1
ATOM 1492 N N . THR A 1 202 ? 6.481 11.895 -11.018 1.00 85.69 202 THR A N 1
ATOM 1493 C CA . THR A 1 202 ? 7.278 11.374 -9.897 1.00 85.69 202 THR A CA 1
ATOM 1494 C C . THR A 1 202 ? 6.515 10.376 -9.022 1.00 85.69 202 THR A C 1
ATOM 1496 O O . THR A 1 202 ? 7.143 9.540 -8.370 1.00 85.69 202 THR A O 1
ATOM 1499 N N . LYS A 1 203 ? 5.172 10.396 -9.011 1.00 85.12 203 LYS A N 1
ATOM 1500 C CA . LYS A 1 203 ? 4.338 9.457 -8.228 1.00 85.12 203 LYS A CA 1
ATOM 1501 C C . LYS A 1 203 ? 4.474 8.005 -8.717 1.00 85.12 203 LYS A C 1
ATOM 1503 O O . LYS A 1 203 ? 4.017 7.080 -8.039 1.00 85.12 203 LYS A O 1
ATOM 1508 N N . TYR A 1 204 ? 5.144 7.811 -9.857 1.00 88.62 204 TYR A N 1
ATOM 1509 C CA . TYR A 1 204 ? 5.420 6.520 -10.481 1.00 88.62 204 TYR A CA 1
ATOM 1510 C C . TYR A 1 204 ? 6.924 6.214 -10.633 1.00 88.62 204 TYR A C 1
ATOM 1512 O O . TYR A 1 204 ? 7.280 5.191 -11.211 1.00 88.62 204 TYR A O 1
ATOM 1520 N N . SER A 1 205 ? 7.818 7.039 -10.068 1.00 90.81 205 SER A N 1
ATOM 1521 C CA . SER A 1 205 ? 9.264 6.763 -9.995 1.00 90.81 205 SER A CA 1
ATOM 1522 C C . SER A 1 205 ? 9.593 5.785 -8.858 1.00 90.81 205 SER A C 1
ATOM 1524 O O . SER A 1 205 ? 9.982 6.167 -7.756 1.00 90.81 205 SER A O 1
ATOM 1526 N N . TYR A 1 206 ? 9.442 4.491 -9.127 1.00 93.06 206 TYR A N 1
ATOM 1527 C CA . TYR A 1 206 ? 9.776 3.393 -8.218 1.00 93.06 206 TYR A CA 1
ATOM 1528 C C . TYR A 1 206 ? 11.204 2.864 -8.405 1.00 93.06 206 TYR A C 1
ATOM 1530 O O . TYR A 1 206 ? 11.711 2.716 -9.519 1.00 93.06 206 TYR A O 1
ATOM 1538 N N . VAL A 1 207 ? 11.828 2.486 -7.289 1.00 95.50 207 VAL A N 1
ATOM 1539 C CA . VAL A 1 207 ? 13.068 1.701 -7.262 1.00 95.50 207 VAL A CA 1
ATOM 1540 C C . VAL A 1 207 ? 12.698 0.221 -7.163 1.00 95.50 207 VAL A C 1
ATOM 1542 O O . VAL A 1 207 ? 11.974 -0.157 -6.245 1.00 95.50 207 VAL A O 1
ATOM 1545 N N . HIS A 1 208 ? 13.226 -0.628 -8.048 1.00 95.06 208 HIS A N 1
ATOM 1546 C CA . HIS A 1 208 ? 13.033 -2.084 -8.006 1.00 95.06 208 HIS A CA 1
ATOM 1547 C C . HIS A 1 208 ? 14.350 -2.787 -7.613 1.00 95.06 208 HIS A C 1
ATOM 1549 O O . HIS A 1 208 ? 15.219 -2.946 -8.472 1.00 95.06 208 HIS A O 1
ATOM 1555 N N . PRO A 1 209 ? 14.534 -3.223 -6.344 1.00 91.25 209 PRO A N 1
ATOM 1556 C CA . PRO A 1 209 ? 15.808 -3.758 -5.834 1.00 91.25 209 PRO A CA 1
ATOM 1557 C C . PRO A 1 209 ? 16.331 -5.014 -6.535 1.00 91.25 209 PRO A C 1
ATOM 1559 O O . PRO A 1 209 ? 17.495 -5.367 -6.406 1.00 91.25 209 PRO A O 1
ATOM 1562 N N . TRP A 1 210 ? 15.446 -5.710 -7.240 1.00 91.31 210 TRP A N 1
ATOM 1563 C CA . TRP A 1 210 ? 15.711 -6.953 -7.955 1.00 91.31 210 TRP A CA 1
ATOM 1564 C C . TRP A 1 210 ? 15.987 -6.736 -9.454 1.00 91.31 210 TRP A C 1
ATOM 1566 O O . TRP A 1 210 ? 16.210 -7.710 -10.170 1.00 91.31 210 TRP A O 1
ATOM 1576 N N . SER A 1 211 ? 15.994 -5.482 -9.923 1.00 93.75 211 SER A N 1
ATOM 1577 C CA . SER A 1 211 ? 16.545 -5.123 -11.233 1.00 93.75 211 SER A CA 1
ATOM 1578 C C . SER A 1 211 ? 18.071 -5.277 -11.253 1.00 93.75 211 SER A C 1
ATOM 1580 O O . SER A 1 211 ? 18.751 -5.010 -10.262 1.00 93.75 211 SER A O 1
ATOM 1582 N N . THR A 1 212 ? 18.617 -5.658 -12.408 1.00 93.06 212 THR A N 1
ATOM 1583 C CA . THR A 1 212 ? 20.060 -5.640 -12.695 1.00 93.06 212 THR A CA 1
ATOM 1584 C C . THR A 1 212 ? 20.561 -4.270 -13.173 1.00 93.06 212 THR A C 1
ATOM 1586 O O . THR A 1 212 ? 21.761 -4.090 -13.367 1.00 93.06 212 THR A O 1
ATOM 1589 N N . ASN A 1 213 ? 19.667 -3.302 -13.393 1.00 95.00 213 ASN A N 1
ATOM 1590 C CA . ASN A 1 213 ? 19.970 -1.992 -13.963 1.00 95.00 213 ASN A CA 1
ATOM 1591 C C . ASN A 1 213 ? 20.161 -0.932 -12.867 1.00 95.00 213 ASN A C 1
ATOM 1593 O O . ASN A 1 213 ? 19.289 -0.104 -12.588 1.00 95.00 213 ASN A O 1
ATOM 1597 N N . THR A 1 214 ? 21.338 -0.950 -12.242 1.00 94.31 214 THR A N 1
ATOM 1598 C CA . THR A 1 214 ? 21.697 -0.028 -11.150 1.00 94.31 214 THR A CA 1
ATOM 1599 C C . THR A 1 214 ? 21.611 1.447 -11.552 1.00 94.31 214 THR A C 1
ATOM 1601 O O . THR A 1 214 ? 21.234 2.285 -10.734 1.00 94.31 214 THR A O 1
ATOM 1604 N N . ALA A 1 215 ? 21.868 1.782 -12.821 1.00 95.12 215 ALA A N 1
ATOM 1605 C CA . ALA A 1 215 ? 21.705 3.141 -13.334 1.00 95.12 215 ALA A CA 1
ATOM 1606 C C . ALA A 1 215 ? 20.237 3.606 -13.286 1.00 95.12 215 ALA A C 1
ATOM 1608 O O . ALA A 1 215 ? 19.961 4.704 -12.800 1.00 95.12 215 ALA A O 1
ATOM 1609 N N . LYS A 1 216 ? 19.282 2.765 -13.715 1.00 95.38 216 LYS A N 1
ATOM 1610 C CA . LYS A 1 216 ? 17.841 3.075 -13.631 1.00 95.38 216 LYS A CA 1
ATOM 1611 C C . LYS A 1 216 ? 17.326 3.072 -12.187 1.00 95.38 216 LYS A C 1
ATOM 1613 O O . LYS A 1 216 ? 16.492 3.913 -11.862 1.00 95.38 216 LYS A O 1
ATOM 1618 N N . GLN A 1 217 ? 17.857 2.217 -11.305 1.00 95.56 217 GLN A N 1
ATOM 1619 C CA . GLN A 1 217 ? 17.558 2.256 -9.861 1.00 95.56 217 GLN A CA 1
ATOM 1620 C C . GLN A 1 217 ? 17.961 3.600 -9.229 1.00 95.56 217 GLN A C 1
ATOM 1622 O O . GLN A 1 217 ? 17.149 4.221 -8.542 1.00 95.56 217 GLN A O 1
ATOM 1627 N N . THR A 1 218 ? 19.184 4.072 -9.492 1.00 96.81 218 THR A N 1
ATOM 1628 C CA . THR A 1 218 ? 19.679 5.373 -9.009 1.00 96.81 218 THR A CA 1
ATOM 1629 C C . THR A 1 218 ? 18.902 6.541 -9.612 1.00 96.81 218 THR A C 1
ATOM 1631 O O . THR A 1 218 ? 18.541 7.465 -8.887 1.00 96.81 218 THR A O 1
ATOM 1634 N N . ALA A 1 219 ? 18.591 6.497 -10.912 1.00 96.31 219 ALA A N 1
ATOM 1635 C CA . ALA A 1 219 ? 17.786 7.530 -11.563 1.00 96.31 219 ALA A CA 1
ATOM 1636 C C . ALA A 1 219 ? 16.389 7.637 -10.926 1.00 96.31 219 ALA A C 1
ATOM 1638 O O . ALA A 1 219 ? 16.000 8.715 -10.485 1.00 96.31 219 ALA A O 1
ATOM 1639 N N . ALA A 1 220 ? 15.659 6.523 -10.790 1.00 95.75 220 ALA A N 1
ATOM 1640 C CA . ALA A 1 220 ? 14.329 6.530 -10.179 1.00 95.75 220 ALA A CA 1
ATOM 1641 C C . ALA A 1 220 ? 14.351 7.037 -8.725 1.00 95.75 220 ALA A C 1
ATOM 1643 O O . ALA A 1 220 ? 13.481 7.814 -8.334 1.00 95.75 220 ALA A O 1
ATOM 1644 N N . TYR A 1 221 ? 15.373 6.675 -7.937 1.00 97.44 221 TYR A N 1
ATOM 1645 C CA . TYR A 1 221 ? 15.564 7.249 -6.601 1.00 97.44 221 TYR A CA 1
ATOM 1646 C C . TYR A 1 221 ? 15.758 8.773 -6.655 1.00 97.44 221 TYR A C 1
ATOM 1648 O O . TYR A 1 221 ? 15.049 9.499 -5.953 1.00 97.44 221 TYR A O 1
ATOM 1656 N N . ASN A 1 222 ? 16.655 9.265 -7.516 1.00 96.25 222 ASN A N 1
ATOM 1657 C CA . ASN A 1 222 ? 16.944 10.694 -7.669 1.00 96.25 222 ASN A CA 1
ATOM 1658 C C . ASN A 1 222 ? 15.706 11.503 -8.091 1.00 96.25 222 ASN A C 1
ATOM 1660 O O . ASN A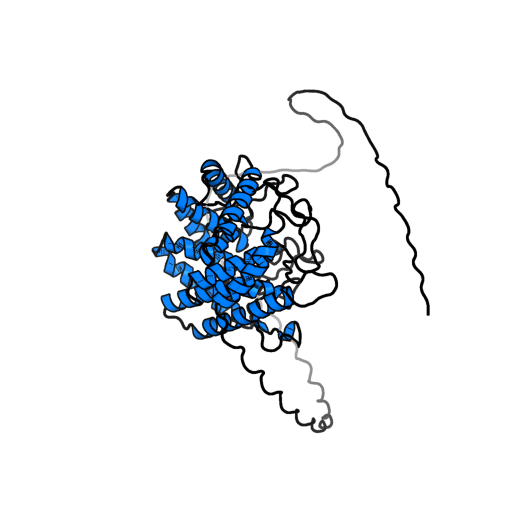 1 222 ? 15.488 12.590 -7.557 1.00 96.25 222 ASN A O 1
ATOM 1664 N N . ALA A 1 223 ? 14.852 10.959 -8.962 1.00 94.81 223 ALA A N 1
ATOM 1665 C CA . ALA A 1 223 ? 13.571 11.575 -9.306 1.00 94.81 223 ALA A CA 1
ATOM 1666 C C . ALA A 1 223 ? 12.663 11.750 -8.075 1.00 94.81 223 ALA A C 1
ATOM 1668 O O . ALA A 1 223 ? 12.125 12.839 -7.866 1.00 94.81 223 ALA A O 1
ATOM 1669 N N . THR A 1 224 ? 12.559 10.745 -7.189 1.00 95.06 224 THR A N 1
ATOM 1670 C CA . THR A 1 224 ? 11.806 10.924 -5.929 1.00 95.06 224 THR A CA 1
ATOM 1671 C C . THR A 1 224 ? 12.421 11.991 -5.025 1.00 95.06 224 THR A C 1
ATOM 1673 O O . THR A 1 224 ? 11.677 12.728 -4.382 1.00 95.06 224 THR A O 1
ATOM 1676 N N . VAL A 1 225 ? 13.755 12.106 -4.978 1.00 94.69 225 VAL A N 1
ATOM 1677 C CA . VAL A 1 225 ? 14.459 13.146 -4.204 1.00 94.69 225 VAL A CA 1
ATOM 1678 C C . VAL A 1 225 ? 14.160 14.543 -4.753 1.00 94.69 225 VAL A C 1
ATOM 1680 O O . VAL A 1 225 ? 13.988 15.470 -3.966 1.00 94.69 225 VAL A O 1
ATOM 1683 N N . ALA A 1 226 ? 14.049 14.688 -6.075 1.00 91.88 226 ALA A N 1
ATOM 1684 C CA . ALA A 1 226 ? 13.715 15.952 -6.725 1.00 91.88 226 ALA A CA 1
ATOM 1685 C C . ALA A 1 226 ? 12.242 16.362 -6.531 1.00 91.88 226 ALA A C 1
ATOM 1687 O O . ALA A 1 226 ? 11.972 17.531 -6.270 1.00 91.88 226 ALA A O 1
ATOM 1688 N N . GLY A 1 227 ? 11.293 15.423 -6.645 1.00 89.00 227 GLY A N 1
ATOM 1689 C CA . GLY A 1 227 ? 9.858 15.735 -6.564 1.00 89.00 227 GLY A CA 1
ATOM 1690 C C . GLY A 1 227 ? 9.247 15.738 -5.156 1.00 89.00 227 GLY A C 1
ATOM 1691 O O . GLY A 1 227 ? 8.209 16.363 -4.960 1.00 89.00 227 GLY A O 1
ATOM 1692 N N . PHE A 1 228 ? 9.864 15.075 -4.171 1.00 91.50 228 PHE A N 1
ATOM 1693 C CA . PHE A 1 228 ? 9.321 14.956 -2.809 1.00 91.50 228 PHE A CA 1
ATOM 1694 C C . PHE A 1 228 ? 10.341 15.448 -1.760 1.00 91.50 228 PHE A C 1
ATOM 1696 O O . PHE A 1 228 ? 11.342 14.758 -1.528 1.00 91.50 228 PHE A O 1
ATOM 1703 N N . PRO A 1 229 ? 10.133 16.616 -1.117 1.00 90.75 229 PRO A N 1
ATOM 1704 C CA . PRO A 1 229 ? 11.100 17.219 -0.195 1.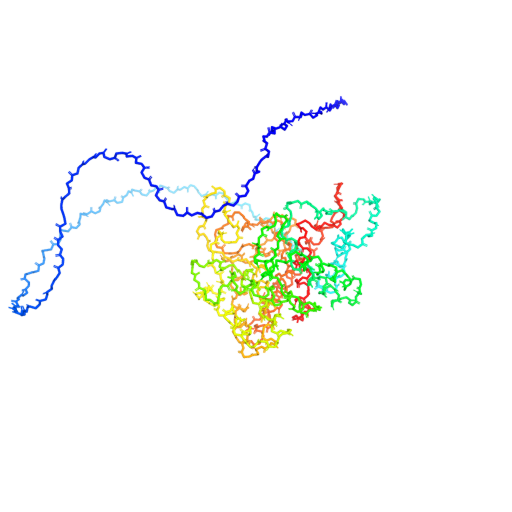00 90.75 229 PRO A CA 1
ATOM 1705 C C . PRO A 1 229 ? 11.231 16.465 1.138 1.00 90.75 229 PRO A C 1
ATOM 1707 O O . PRO A 1 229 ? 10.291 15.839 1.619 1.00 90.75 229 PRO A O 1
ATOM 1710 N N . ASN A 1 230 ? 12.397 16.582 1.785 1.00 92.19 230 ASN A N 1
ATOM 1711 C CA . ASN A 1 230 ? 12.652 15.981 3.105 1.00 92.19 230 ASN A CA 1
ATOM 1712 C C . ASN A 1 230 ? 11.871 16.648 4.256 1.00 92.19 230 ASN A C 1
ATOM 1714 O O . ASN A 1 230 ? 11.736 16.042 5.314 1.00 92.19 230 ASN A O 1
ATOM 1718 N N . THR A 1 231 ? 11.362 17.867 4.073 1.00 88.56 231 THR A N 1
ATOM 1719 C CA . THR A 1 231 ? 10.668 18.658 5.103 1.00 88.56 231 THR A CA 1
ATOM 1720 C C . THR A 1 231 ? 9.207 18.889 4.731 1.00 88.56 231 THR A C 1
ATOM 1722 O O . THR A 1 231 ? 8.939 19.380 3.631 1.00 88.56 231 THR A O 1
ATOM 1725 N N . TYR A 1 232 ? 8.279 18.622 5.654 1.00 86.56 232 TYR A N 1
ATOM 1726 C CA . TYR A 1 232 ? 6.873 18.981 5.468 1.00 86.56 232 TYR A CA 1
ATOM 1727 C C . TYR A 1 232 ? 6.683 20.505 5.463 1.00 86.56 232 TYR A C 1
ATOM 1729 O O . TYR A 1 232 ? 7.357 21.248 6.178 1.00 86.56 232 TYR A O 1
ATOM 1737 N N . SER A 1 233 ? 5.728 20.962 4.660 1.00 81.38 233 SER A N 1
ATOM 1738 C CA . SER A 1 233 ? 5.163 22.307 4.699 1.00 81.38 233 SER A CA 1
ATOM 1739 C C . SER A 1 233 ? 3.731 22.232 4.180 1.00 81.38 233 SER A C 1
ATOM 1741 O O . SER A 1 233 ? 3.454 21.491 3.237 1.00 81.38 233 SER A O 1
ATOM 1743 N N . THR A 1 234 ? 2.826 23.031 4.743 1.00 70.81 234 THR A N 1
ATOM 1744 C CA . THR A 1 234 ? 1.424 23.110 4.296 1.00 70.81 234 THR A CA 1
ATOM 1745 C C . THR A 1 234 ? 1.279 23.575 2.842 1.00 70.81 234 THR A C 1
ATOM 1747 O O . THR A 1 234 ? 0.249 23.315 2.227 1.00 70.81 234 THR A O 1
ATOM 1750 N N . GLY A 1 235 ? 2.307 24.229 2.285 1.00 64.81 235 GLY A N 1
ATOM 1751 C CA . GLY A 1 235 ? 2.399 24.625 0.875 1.00 64.81 235 GLY A CA 1
ATOM 1752 C C . GLY A 1 235 ? 3.335 23.762 0.015 1.00 64.81 235 GLY A C 1
ATOM 1753 O O . GLY A 1 235 ? 3.682 24.179 -1.087 1.00 64.81 235 GLY A O 1
ATOM 1754 N N . ALA A 1 236 ? 3.802 22.605 0.500 1.00 65.69 236 ALA A N 1
ATOM 1755 C CA . ALA A 1 236 ? 4.618 21.686 -0.302 1.00 65.69 236 ALA A CA 1
ATOM 1756 C C . ALA A 1 236 ? 3.784 20.967 -1.383 1.00 65.69 236 ALA A C 1
ATOM 1758 O O . ALA A 1 236 ? 2.567 20.858 -1.272 1.00 65.69 236 ALA A O 1
ATOM 1759 N N . GLY A 1 237 ? 4.449 20.400 -2.396 1.00 65.81 237 GLY A N 1
ATOM 1760 C CA . GLY A 1 237 ? 3.838 19.474 -3.368 1.00 65.81 237 GLY A CA 1
ATOM 1761 C C . GLY A 1 237 ? 3.730 18.015 -2.888 1.00 65.81 237 GLY A C 1
ATOM 1762 O O . GLY A 1 237 ? 3.455 17.130 -3.688 1.00 65.81 237 GLY A O 1
ATOM 1763 N N . LEU A 1 238 ? 4.003 17.766 -1.603 1.00 75.56 238 LEU A N 1
ATOM 1764 C CA . LEU A 1 238 ? 3.9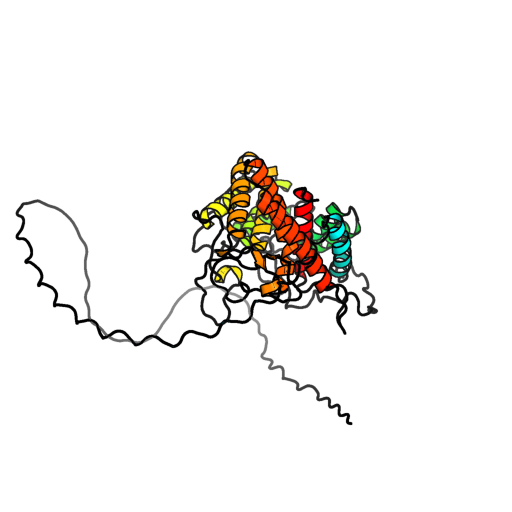86 16.468 -0.923 1.00 75.56 238 LEU A CA 1
ATOM 1765 C C . LEU A 1 238 ? 3.078 16.600 0.306 1.00 75.56 238 LEU A C 1
ATOM 1767 O O . LEU A 1 238 ? 3.455 17.325 1.229 1.00 75.56 238 LEU A O 1
ATOM 1771 N N . TRP A 1 239 ? 1.918 15.930 0.334 1.00 74.12 239 TRP A N 1
ATOM 1772 C CA . TRP A 1 239 ? 1.136 15.777 1.579 1.00 74.12 239 TRP A CA 1
ATOM 1773 C C . TRP A 1 239 ? 0.146 14.597 1.646 1.00 74.12 239 TRP A C 1
ATOM 1775 O O . TRP A 1 239 ? -0.370 14.336 2.731 1.00 74.12 239 TRP A O 1
ATOM 1785 N N . THR A 1 240 ? -0.094 13.837 0.571 1.00 89.19 240 THR A N 1
ATOM 1786 C CA . THR A 1 240 ? -0.893 12.592 0.664 1.00 89.19 240 THR A CA 1
ATOM 1787 C C . THR A 1 240 ? -0.053 11.413 1.164 1.00 89.19 240 THR A C 1
ATOM 1789 O O . THR A 1 240 ? 1.157 11.337 0.920 1.00 89.19 240 THR A O 1
ATOM 1792 N N . GLU A 1 241 ? -0.683 10.427 1.806 1.00 94.12 241 GLU A N 1
ATOM 1793 C CA . GLU A 1 241 ? 0.027 9.254 2.335 1.00 94.12 241 GLU A CA 1
ATOM 1794 C C . GLU A 1 241 ? 0.585 8.370 1.204 1.00 94.12 241 GLU A C 1
ATOM 1796 O O . GLU A 1 241 ? 1.594 7.689 1.391 1.00 94.12 241 GLU A O 1
ATOM 1801 N N . ARG A 1 242 ? -0.001 8.444 -0.004 1.00 91.50 242 ARG A N 1
ATOM 1802 C CA . ARG A 1 242 ? 0.547 7.828 -1.225 1.00 91.50 242 ARG A CA 1
ATOM 1803 C C . ARG A 1 242 ? 1.881 8.463 -1.616 1.00 91.50 242 ARG A C 1
ATOM 1805 O O . ARG A 1 242 ? 2.812 7.735 -1.940 1.00 91.50 242 ARG A O 1
ATOM 1812 N N . GLU A 1 243 ? 1.994 9.788 -1.627 1.00 91.94 243 GLU A N 1
ATOM 1813 C CA . GLU A 1 243 ? 3.245 10.476 -1.993 1.00 91.94 243 GLU A CA 1
ATOM 1814 C C . GLU A 1 243 ? 4.334 10.228 -0.943 1.00 91.94 243 GLU A C 1
ATOM 1816 O O . GLU A 1 243 ? 5.476 9.913 -1.290 1.00 91.94 243 GLU A O 1
ATOM 1821 N N . LEU A 1 244 ? 3.951 10.262 0.338 1.00 95.19 244 LEU A N 1
ATOM 1822 C CA . LEU A 1 244 ? 4.826 9.908 1.454 1.00 95.19 244 LEU A CA 1
ATOM 1823 C C . LEU A 1 244 ? 5.306 8.451 1.350 1.00 95.19 244 LEU A C 1
ATOM 1825 O O . LEU A 1 244 ? 6.490 8.169 1.546 1.00 95.19 244 LEU A O 1
ATOM 1829 N N . TRP A 1 245 ? 4.416 7.533 0.951 1.00 96.00 245 TRP A N 1
ATOM 1830 C CA . TRP A 1 245 ? 4.777 6.160 0.608 1.00 96.00 245 TRP A CA 1
ATOM 1831 C C . TRP A 1 245 ? 5.768 6.090 -0.556 1.00 96.00 245 TRP A C 1
ATOM 1833 O O . TRP A 1 245 ? 6.758 5.380 -0.409 1.00 96.00 245 TRP A O 1
ATOM 1843 N N . VAL A 1 246 ? 5.566 6.799 -1.678 1.00 94.94 246 VAL A N 1
ATOM 1844 C CA . VAL A 1 246 ? 6.504 6.748 -2.825 1.00 94.94 246 VAL A CA 1
ATOM 1845 C C . VAL A 1 246 ? 7.916 7.115 -2.369 1.00 94.94 246 VAL A C 1
ATOM 1847 O O . VAL A 1 246 ? 8.859 6.364 -2.627 1.00 94.94 246 VAL A O 1
ATOM 1850 N N . ALA A 1 247 ? 8.058 8.221 -1.637 1.00 96.25 247 ALA A N 1
ATOM 1851 C CA . ALA A 1 247 ? 9.349 8.701 -1.157 1.00 96.25 247 ALA A CA 1
ATOM 1852 C C . ALA A 1 247 ? 10.001 7.759 -0.122 1.00 96.25 247 ALA A C 1
ATOM 1854 O O . ALA A 1 247 ? 11.197 7.470 -0.230 1.00 96.25 247 ALA A O 1
ATOM 1855 N N . LEU A 1 248 ? 9.231 7.231 0.840 1.00 98.31 248 LEU A N 1
ATOM 1856 C CA . LEU A 1 248 ? 9.716 6.284 1.856 1.00 98.31 248 LEU A CA 1
ATOM 1857 C C . LEU A 1 248 ? 10.105 4.932 1.235 1.00 98.31 248 LEU A C 1
ATOM 1859 O O . LEU A 1 248 ? 11.201 4.421 1.470 1.00 98.31 248 LEU A O 1
ATOM 1863 N N . ASN A 1 249 ? 9.231 4.375 0.396 1.00 97.62 249 ASN A N 1
ATOM 1864 C CA . ASN A 1 249 ? 9.428 3.116 -0.320 1.00 97.62 249 ASN A CA 1
ATOM 1865 C C . ASN A 1 249 ? 10.670 3.182 -1.219 1.00 97.62 249 ASN A C 1
ATOM 1867 O O . ASN A 1 249 ? 11.516 2.291 -1.154 1.00 97.62 249 ASN A O 1
ATOM 1871 N N . ALA A 1 250 ? 10.832 4.257 -2.001 1.00 97.62 250 ALA A N 1
ATOM 1872 C CA . ALA A 1 250 ? 12.016 4.462 -2.833 1.00 97.62 250 ALA A CA 1
ATOM 1873 C C . ALA A 1 250 ? 13.303 4.559 -1.999 1.00 97.62 250 ALA A C 1
ATOM 1875 O O . ALA A 1 250 ? 14.306 3.954 -2.371 1.00 97.62 250 ALA A O 1
ATOM 1876 N N . ALA A 1 251 ? 13.280 5.244 -0.852 1.00 98.50 251 ALA A N 1
ATOM 1877 C CA . ALA A 1 251 ? 14.442 5.379 0.024 1.00 98.50 251 ALA A CA 1
ATOM 1878 C C . ALA A 1 251 ? 14.879 4.044 0.664 1.00 98.50 251 ALA A C 1
ATOM 1880 O O . ALA A 1 251 ? 16.053 3.674 0.584 1.00 98.50 251 ALA A O 1
ATOM 1881 N N . VAL A 1 252 ? 13.939 3.267 1.215 1.00 98.38 252 VAL A N 1
ATOM 1882 C CA . VAL A 1 252 ? 14.210 1.930 1.791 1.00 98.38 252 VAL A CA 1
ATOM 1883 C C . VAL A 1 252 ? 14.704 0.948 0.720 1.00 98.38 252 VAL A C 1
ATOM 1885 O O . VAL A 1 252 ? 15.664 0.194 0.931 1.00 98.38 252 VAL A O 1
ATOM 1888 N N . LYS A 1 253 ? 14.081 0.971 -0.464 1.00 97.19 253 LYS A N 1
ATOM 1889 C CA . LYS A 1 253 ? 14.466 0.118 -1.595 1.00 97.19 253 LYS A CA 1
ATOM 1890 C C . LYS A 1 253 ? 15.816 0.515 -2.190 1.00 97.19 253 LYS A C 1
ATOM 1892 O O . LYS A 1 253 ? 16.608 -0.371 -2.498 1.00 97.19 253 LYS A O 1
ATOM 1897 N N . TYR A 1 254 ? 16.127 1.808 -2.278 1.00 98.31 254 TYR A N 1
ATOM 1898 C CA . TYR A 1 254 ? 17.433 2.271 -2.749 1.00 98.31 254 TYR A CA 1
ATOM 1899 C C . TYR A 1 254 ? 18.553 1.958 -1.754 1.00 98.31 254 TYR A C 1
ATOM 1901 O O . TYR A 1 254 ? 19.621 1.508 -2.172 1.00 98.31 254 TYR A O 1
ATOM 1909 N N . HIS A 1 255 ? 18.318 2.089 -0.442 1.00 97.56 255 HIS A N 1
ATOM 1910 C CA . HIS A 1 255 ? 19.269 1.611 0.568 1.00 97.56 255 HIS A CA 1
ATOM 1911 C C . HIS A 1 255 ? 19.602 0.122 0.366 1.00 97.56 255 HIS A C 1
ATOM 1913 O O . HIS A 1 255 ? 20.769 -0.251 0.391 1.00 97.56 255 HIS A O 1
ATOM 1919 N N . THR A 1 256 ? 18.596 -0.707 0.069 1.00 92.94 256 THR A N 1
ATOM 1920 C CA . THR A 1 256 ? 18.761 -2.162 -0.120 1.00 92.94 256 THR A CA 1
ATOM 1921 C C . THR A 1 256 ? 19.703 -2.538 -1.282 1.00 92.94 256 THR A C 1
ATOM 1923 O O . THR A 1 256 ? 20.293 -3.614 -1.239 1.00 92.94 256 THR A O 1
ATOM 1926 N N . VAL A 1 257 ? 19.893 -1.671 -2.290 1.00 92.69 257 VAL A N 1
ATOM 1927 C CA . VAL A 1 257 ? 20.836 -1.906 -3.413 1.00 92.69 257 VAL A CA 1
ATOM 1928 C C . VAL A 1 257 ? 22.128 -1.088 -3.349 1.00 92.69 257 VAL A C 1
ATOM 1930 O O . VAL A 1 257 ? 23.120 -1.470 -3.963 1.00 92.69 257 VAL A O 1
ATOM 1933 N N . SER A 1 258 ? 22.141 0.028 -2.615 1.00 96.56 258 SER A N 1
ATOM 1934 C CA . SER A 1 258 ? 23.279 0.966 -2.563 1.00 96.56 258 SER A CA 1
ATOM 1935 C C . SER A 1 258 ? 24.029 0.984 -1.228 1.00 96.56 258 SER A C 1
ATOM 1937 O O . SER A 1 258 ? 25.092 1.592 -1.137 1.00 96.56 258 SER A O 1
ATOM 1939 N N . ASN A 1 259 ? 23.462 0.382 -0.177 1.00 95.38 259 ASN A N 1
ATOM 1940 C CA . ASN A 1 259 ? 23.849 0.559 1.230 1.00 95.38 259 ASN A CA 1
ATOM 1941 C C . ASN A 1 259 ? 23.859 2.030 1.707 1.00 95.38 259 ASN A C 1
ATOM 1943 O O . ASN A 1 259 ? 24.417 2.338 2.760 1.00 95.38 259 ASN A O 1
ATOM 1947 N N . SER A 1 260 ? 23.229 2.956 0.969 1.00 97.62 260 SER A N 1
ATOM 1948 C CA . SER A 1 260 ? 23.260 4.389 1.281 1.00 97.62 260 SER A CA 1
ATOM 1949 C C . SER A 1 260 ? 22.628 4.691 2.642 1.00 97.62 260 SER A C 1
ATOM 1951 O O . SER A 1 260 ? 21.431 4.482 2.848 1.00 97.62 260 SER A O 1
ATOM 1953 N N . THR A 1 261 ? 23.421 5.220 3.573 1.00 97.19 261 THR A N 1
ATOM 1954 C CA . THR A 1 261 ? 22.940 5.703 4.877 1.00 97.19 261 THR A CA 1
ATOM 1955 C C . THR A 1 261 ? 22.113 6.979 4.733 1.00 97.19 261 THR A C 1
ATOM 1957 O O . THR A 1 261 ? 21.105 7.125 5.415 1.00 97.19 261 THR A O 1
ATOM 1960 N N . ALA A 1 262 ? 22.455 7.852 3.780 1.00 98.25 262 ALA A N 1
ATOM 1961 C CA . ALA A 1 262 ? 21.674 9.047 3.458 1.00 98.25 262 ALA A CA 1
ATOM 1962 C C . ALA A 1 262 ? 20.250 8.709 2.971 1.00 98.25 262 ALA A C 1
ATOM 1964 O O . ALA A 1 262 ? 19.311 9.452 3.255 1.00 98.25 262 ALA A O 1
ATOM 1965 N N . ALA A 1 263 ? 20.063 7.565 2.301 1.00 98.38 263 ALA A N 1
ATOM 1966 C CA . ALA A 1 263 ? 18.730 7.065 1.967 1.00 98.38 263 ALA A CA 1
ATOM 1967 C C . ALA A 1 263 ? 17.938 6.649 3.223 1.00 98.38 263 ALA A C 1
ATOM 1969 O O . ALA A 1 263 ? 16.751 6.949 3.310 1.00 98.38 263 ALA A O 1
ATOM 1970 N N . LEU A 1 264 ? 18.577 6.059 4.243 1.00 98.25 264 LEU A N 1
ATOM 1971 C CA . LEU A 1 264 ? 17.914 5.809 5.533 1.00 98.25 264 LEU A CA 1
ATOM 1972 C C . LEU A 1 264 ? 17.607 7.107 6.295 1.00 98.25 264 LEU A C 1
ATOM 1974 O O . LEU A 1 264 ? 16.532 7.216 6.874 1.00 98.25 264 LEU A O 1
ATOM 1978 N N . SER A 1 265 ? 18.475 8.123 6.237 1.00 98.44 265 SER A N 1
ATOM 1979 C CA . SER A 1 265 ? 18.172 9.455 6.791 1.00 98.44 265 SER A CA 1
ATOM 1980 C C . SER A 1 265 ? 16.961 10.104 6.107 1.00 98.44 265 SER A C 1
ATOM 1982 O O . SER A 1 265 ? 16.124 10.706 6.776 1.00 98.44 265 SER A O 1
ATOM 1984 N N . ARG A 1 266 ? 16.819 9.943 4.784 1.00 98.00 266 ARG A N 1
ATOM 1985 C CA . ARG A 1 266 ? 15.617 10.366 4.048 1.00 98.00 266 ARG A CA 1
ATOM 1986 C C . ARG A 1 266 ? 14.385 9.542 4.431 1.00 98.00 266 ARG A C 1
ATOM 1988 O O . ARG A 1 266 ? 13.313 10.118 4.572 1.00 98.00 266 ARG A O 1
ATOM 1995 N N . ALA A 1 267 ? 14.525 8.231 4.625 1.00 98.62 267 ALA A N 1
ATOM 1996 C CA . ALA A 1 267 ? 13.432 7.379 5.091 1.00 98.62 267 ALA A CA 1
ATOM 1997 C C . ALA A 1 267 ? 12.935 7.807 6.486 1.00 98.62 267 ALA A C 1
ATOM 1999 O O . ALA A 1 267 ? 11.729 7.971 6.659 1.00 98.62 267 ALA A O 1
ATOM 2000 N N . GLN A 1 268 ? 13.839 8.105 7.430 1.00 98.69 268 GLN A N 1
ATOM 2001 C CA . GLN A 1 268 ? 13.476 8.686 8.729 1.00 98.69 268 GLN A CA 1
ATOM 2002 C C . GLN A 1 268 ? 12.677 9.982 8.560 1.00 98.69 268 GLN A C 1
ATOM 2004 O O . GLN A 1 268 ? 11.612 10.117 9.150 1.00 98.69 268 GLN A O 1
ATOM 2009 N N . ALA A 1 269 ? 13.129 10.892 7.690 1.00 97.62 269 ALA A N 1
ATOM 2010 C CA . ALA A 1 269 ? 12.426 12.148 7.446 1.00 97.62 269 ALA A CA 1
ATOM 2011 C C . ALA A 1 269 ? 10.986 11.940 6.932 1.00 97.62 269 ALA A C 1
ATOM 2013 O O . ALA A 1 269 ? 10.103 12.715 7.286 1.00 97.62 269 ALA A O 1
ATOM 2014 N N . MET A 1 270 ? 10.709 10.889 6.148 1.00 97.75 270 MET A N 1
ATOM 2015 C CA . MET A 1 270 ? 9.331 10.560 5.739 1.00 97.75 270 MET A CA 1
ATOM 2016 C C . MET A 1 270 ? 8.495 10.012 6.909 1.00 97.75 270 MET A C 1
ATOM 2018 O O . MET A 1 270 ? 7.306 10.307 7.004 1.00 97.75 270 MET A O 1
ATOM 2022 N N . VAL A 1 271 ? 9.107 9.247 7.820 1.00 98.44 271 VAL A N 1
ATOM 2023 C CA . VAL A 1 271 ? 8.437 8.766 9.042 1.00 98.44 271 VAL A CA 1
ATOM 2024 C C . VAL A 1 271 ? 8.139 9.921 10.004 1.00 98.44 271 VAL A C 1
ATOM 2026 O O . VAL A 1 271 ? 7.059 9.967 10.589 1.00 98.44 271 VAL A O 1
ATOM 2029 N N . ASP A 1 272 ? 9.039 10.899 10.113 1.00 97.44 272 ASP A N 1
ATOM 2030 C CA . ASP A 1 272 ? 8.828 12.114 10.910 1.00 97.44 272 ASP A CA 1
ATOM 2031 C C . ASP A 1 272 ? 7.749 13.024 10.301 1.00 97.44 272 ASP A C 1
ATOM 2033 O O . ASP A 1 272 ? 6.966 13.634 11.033 1.00 97.44 272 ASP A O 1
ATOM 2037 N N . GLN A 1 273 ? 7.659 13.098 8.966 1.00 96.00 273 GLN A N 1
ATOM 2038 C CA . GLN A 1 273 ? 6.604 13.861 8.292 1.00 96.00 273 GLN A CA 1
ATOM 2039 C C . GLN A 1 273 ? 5.200 13.317 8.587 1.00 96.00 273 GLN A C 1
ATOM 2041 O O . GLN A 1 273 ? 4.278 14.119 8.712 1.00 96.00 273 GLN A O 1
ATOM 2046 N N . TRP A 1 274 ? 5.017 12.005 8.788 1.00 96.88 274 TRP A N 1
ATOM 2047 C CA . TRP A 1 274 ? 3.724 11.462 9.231 1.00 96.88 274 TRP A CA 1
ATOM 2048 C C . TRP A 1 274 ? 3.267 12.097 10.555 1.00 96.88 274 TRP A C 1
ATOM 2050 O O . TRP A 1 274 ? 2.131 12.562 10.659 1.00 96.88 274 TRP A O 1
ATOM 2060 N N . ASP A 1 275 ? 4.157 12.188 11.550 1.00 96.06 275 ASP A N 1
ATOM 2061 C CA . ASP A 1 275 ? 3.850 12.806 12.850 1.00 96.06 275 ASP A CA 1
ATOM 2062 C C . ASP A 1 275 ? 3.580 14.320 12.710 1.00 96.06 275 ASP A C 1
ATOM 2064 O O . ASP A 1 275 ? 2.671 14.860 13.353 1.00 96.06 275 ASP A O 1
ATOM 2068 N N . GLN A 1 276 ? 4.318 15.000 11.822 1.00 94.00 276 GLN A N 1
ATOM 2069 C CA . GLN A 1 276 ? 4.148 16.430 11.521 1.00 94.00 276 GLN A CA 1
ATOM 2070 C C . GLN A 1 276 ? 2.799 16.728 10.845 1.00 94.00 276 GLN A C 1
ATOM 2072 O O . GLN A 1 276 ? 2.115 17.669 11.250 1.00 94.00 276 GLN A O 1
ATOM 2077 N N . VAL A 1 277 ? 2.374 15.914 9.870 1.00 92.00 277 VAL A N 1
ATOM 2078 C CA . VAL A 1 277 ? 1.054 16.035 9.221 1.00 92.00 277 VAL A CA 1
ATOM 2079 C C . VAL A 1 277 ? -0.063 15.627 10.185 1.00 92.00 277 VAL A C 1
ATOM 2081 O O . VAL A 1 277 ? -1.121 16.257 10.194 1.00 92.00 277 VAL A O 1
ATOM 2084 N N . CYS A 1 278 ? 0.156 14.637 11.059 1.00 93.25 278 CYS A N 1
ATOM 2085 C CA . CYS A 1 278 ? -0.810 14.295 12.106 1.00 93.25 278 CYS A CA 1
ATOM 2086 C C . CYS A 1 278 ? -1.118 15.495 13.012 1.00 93.25 278 CYS A C 1
ATOM 2088 O O . CYS A 1 278 ? -2.284 15.723 13.339 1.00 93.25 278 CYS A O 1
ATOM 2090 N N . ALA A 1 279 ? -0.107 16.275 13.412 1.00 89.38 279 ALA A N 1
ATOM 2091 C CA . ALA A 1 279 ? -0.265 17.441 14.293 1.00 89.38 279 ALA A CA 1
ATOM 2092 C C . ALA A 1 279 ? -1.089 17.122 15.567 1.00 89.38 279 ALA A C 1
ATOM 2094 O O . ALA A 1 279 ? -1.996 17.856 15.954 1.00 89.38 279 ALA A O 1
ATOM 2095 N N . GLY A 1 280 ? -0.823 15.960 16.179 1.00 89.88 280 GLY A N 1
ATOM 2096 C CA . GLY A 1 280 ? -1.542 15.445 17.356 1.00 89.88 280 GLY A CA 1
ATOM 2097 C C . GLY A 1 280 ? -2.891 14.761 17.077 1.00 89.88 280 GLY A C 1
ATOM 2098 O O . GLY A 1 280 ? -3.439 14.122 17.970 1.00 89.88 280 GLY A O 1
ATOM 2099 N N . ARG A 1 281 ? -3.416 14.815 15.845 1.00 90.44 281 ARG A N 1
ATOM 2100 C CA . ARG A 1 281 ? -4.758 14.315 15.468 1.00 90.44 281 ARG A CA 1
ATOM 2101 C C . ARG A 1 281 ? -4.833 12.800 15.210 1.00 90.44 281 ARG A C 1
ATOM 2103 O O . ARG A 1 281 ? -5.852 12.325 14.722 1.00 90.44 281 ARG A O 1
ATOM 2110 N N . LYS A 1 282 ? -3.765 12.049 15.515 1.00 94.62 282 LYS A N 1
ATOM 2111 C CA . LYS A 1 282 ? -3.571 10.595 15.285 1.00 94.62 282 LYS A CA 1
ATOM 2112 C C . LYS A 1 282 ? -3.609 10.092 13.829 1.00 94.62 282 LYS A C 1
ATOM 2114 O O . LYS A 1 282 ? -3.120 8.996 13.571 1.00 94.62 282 LYS A O 1
ATOM 2119 N N . ALA A 1 283 ? -4.119 10.885 12.892 1.00 95.25 283 ALA A N 1
ATOM 2120 C CA . ALA A 1 283 ? -4.094 10.618 11.458 1.00 95.25 283 ALA A CA 1
ATOM 2121 C C . ALA A 1 283 ? -3.570 11.828 10.667 1.00 95.25 283 ALA A C 1
ATOM 2123 O O . ALA A 1 283 ? -3.810 12.970 11.084 1.00 95.25 283 ALA A O 1
ATOM 2124 N N . PRO A 1 284 ? -2.882 11.610 9.528 1.00 92.69 284 PRO A N 1
ATOM 2125 C CA . PRO A 1 284 ? -2.459 12.680 8.637 1.00 92.69 284 PRO A CA 1
ATOM 2126 C C . PRO A 1 284 ? -3.692 13.266 7.941 1.00 92.69 284 PRO A C 1
ATOM 2128 O O . PRO A 1 284 ? -4.197 12.708 6.976 1.00 92.69 284 PRO A O 1
ATOM 2131 N N . LEU A 1 285 ? -4.211 14.373 8.476 1.00 89.31 285 LEU A N 1
ATOM 2132 C CA . LEU A 1 285 ? -5.473 14.962 8.027 1.00 89.31 285 LEU A CA 1
ATOM 2133 C C . LEU A 1 285 ? -5.251 16.214 7.177 1.00 89.31 285 LEU A C 1
ATOM 2135 O O . LEU A 1 285 ? -4.815 17.258 7.684 1.00 89.31 285 LEU A O 1
ATOM 2139 N N . VAL A 1 286 ? -5.584 16.092 5.896 1.00 86.44 286 VAL A N 1
ATOM 2140 C CA . VAL A 1 286 ? -5.271 17.031 4.810 1.00 86.44 286 VAL A CA 1
ATOM 2141 C C . VAL A 1 286 ? -6.503 17.256 3.925 1.00 86.44 286 VAL A C 1
ATOM 2143 O O . VAL A 1 286 ? -7.468 16.510 4.032 1.00 86.44 286 VAL A O 1
ATOM 2146 N N . SER A 1 287 ? -6.545 18.302 3.095 1.00 81.38 287 SER A N 1
ATOM 2147 C CA . SER A 1 287 ? -7.804 18.641 2.403 1.00 81.38 287 SER A CA 1
ATOM 2148 C C . SER A 1 287 ? -8.215 17.619 1.326 1.00 81.38 287 SER A C 1
ATOM 2150 O O . SER A 1 287 ? -7.378 16.908 0.769 1.00 81.38 287 SER A O 1
ATOM 2152 N N . TYR A 1 288 ? -9.495 17.587 0.941 1.00 78.06 288 TYR A N 1
ATOM 2153 C CA . TYR A 1 288 ? -9.975 16.763 -0.189 1.00 78.06 288 TYR A CA 1
ATOM 2154 C C . TYR A 1 288 ? -9.166 16.978 -1.492 1.00 78.06 288 TYR A C 1
ATOM 2156 O O . TYR A 1 288 ? -9.055 16.096 -2.342 1.00 78.06 288 TYR A O 1
ATOM 2164 N N . THR A 1 289 ? -8.559 18.158 -1.656 1.00 75.44 289 THR A N 1
ATOM 2165 C CA . THR A 1 289 ? -8.021 18.621 -2.944 1.00 75.44 289 THR A CA 1
ATOM 2166 C C . THR A 1 289 ? -6.643 18.047 -3.323 1.00 75.44 289 THR A C 1
ATOM 2168 O O . THR A 1 289 ? -6.382 17.940 -4.516 1.00 75.44 289 THR A O 1
ATOM 2171 N N . GLN A 1 290 ? -5.775 17.607 -2.394 1.00 77.69 290 GLN A N 1
ATOM 2172 C CA . GLN A 1 290 ? -4.559 16.853 -2.788 1.00 77.69 290 GLN A CA 1
ATOM 2173 C C . GLN A 1 290 ? -4.885 15.383 -3.085 1.00 77.69 290 GLN A C 1
ATOM 2175 O O . GLN A 1 290 ? -4.220 14.780 -3.926 1.00 77.69 290 GLN A O 1
ATOM 2180 N N . HIS A 1 291 ? -5.889 14.809 -2.404 1.00 79.44 291 HIS A N 1
ATOM 2181 C CA . HIS A 1 291 ? -6.311 13.425 -2.631 1.00 79.44 291 HIS A CA 1
ATOM 2182 C C . HIS A 1 291 ? -6.858 13.247 -4.051 1.00 79.44 291 HIS A C 1
ATOM 2184 O O . HIS A 1 291 ? -6.330 12.426 -4.799 1.00 79.44 291 HIS A O 1
ATOM 2190 N N . GLU A 1 292 ? -7.844 14.065 -4.440 1.00 68.88 292 GLU A N 1
ATOM 2191 C CA . GLU A 1 292 ? -8.576 13.893 -5.707 1.00 68.88 292 GLU A CA 1
ATOM 2192 C C . GLU A 1 292 ? -8.327 15.005 -6.748 1.00 68.88 292 GLU A C 1
ATOM 2194 O O . GLU A 1 292 ? -8.981 15.057 -7.784 1.00 68.88 292 GLU A O 1
ATOM 2199 N N . GLY A 1 293 ? -7.381 15.921 -6.508 1.00 59.91 293 GLY A N 1
ATOM 2200 C CA . GLY A 1 293 ? -6.929 16.922 -7.493 1.00 59.91 293 GLY A CA 1
ATOM 2201 C C . GLY A 1 293 ? -7.909 18.063 -7.811 1.00 59.91 293 GLY A C 1
ATOM 2202 O O . GLY A 1 293 ? -7.555 18.982 -8.548 1.00 59.91 293 GLY A O 1
ATOM 2203 N N . GLY A 1 294 ? -9.121 18.032 -7.256 1.00 54.72 294 GLY A N 1
ATOM 2204 C CA . GLY A 1 294 ? -10.160 19.048 -7.431 1.00 54.72 294 GLY A CA 1
ATOM 2205 C C . GLY A 1 294 ? -11.549 18.444 -7.231 1.00 54.72 294 GLY A C 1
ATOM 2206 O O . GLY A 1 294 ? -11.933 17.521 -7.941 1.00 54.72 294 GLY A O 1
ATOM 2207 N N . GLY A 1 295 ? -12.302 18.941 -6.247 1.00 43.56 295 GLY A N 1
ATOM 2208 C CA . GLY A 1 295 ? -13.593 18.356 -5.868 1.00 43.56 295 GLY A CA 1
ATOM 2209 C C . GLY A 1 295 ? -14.695 18.500 -6.936 1.00 43.56 295 GLY A C 1
ATOM 2210 O O . GLY A 1 295 ? -14.681 19.466 -7.712 1.00 43.56 295 GLY A O 1
ATOM 2211 N N . PRO A 1 296 ? -15.695 17.593 -6.958 1.00 42.16 296 PRO A N 1
ATOM 2212 C CA . PRO A 1 296 ? -16.859 17.719 -7.832 1.00 42.16 296 PRO A CA 1
ATOM 2213 C C . PRO A 1 296 ? -17.546 19.085 -7.682 1.00 42.16 296 PRO A C 1
ATOM 2215 O O . PRO A 1 296 ? -17.845 19.524 -6.575 1.00 42.16 296 PRO A O 1
ATOM 2218 N N . GLY A 1 297 ? -17.813 19.760 -8.803 1.00 48.22 297 GLY A N 1
ATOM 2219 C CA . GLY A 1 297 ? -18.521 21.048 -8.824 1.00 48.22 297 GLY A CA 1
ATOM 2220 C C . GLY A 1 297 ? -17.655 22.302 -8.640 1.00 48.22 297 GLY A C 1
ATOM 2221 O O . GLY A 1 297 ? -18.198 23.403 -8.666 1.00 48.22 297 GLY A O 1
ATOM 2222 N N . GLY A 1 298 ? -16.329 22.181 -8.498 1.00 43.34 298 GLY A N 1
ATOM 2223 C CA . GLY A 1 298 ? -15.414 23.337 -8.490 1.00 43.34 298 GLY A CA 1
ATOM 2224 C C . GLY A 1 298 ? -15.381 24.145 -7.186 1.00 43.34 298 GLY A C 1
ATOM 2225 O O . GLY A 1 298 ? -14.640 25.121 -7.087 1.00 43.34 298 GLY A O 1
ATOM 2226 N N . THR A 1 299 ? -16.131 23.732 -6.164 1.00 48.44 299 THR A N 1
ATOM 2227 C CA . THR A 1 299 ? -15.926 24.171 -4.780 1.00 48.44 299 THR A CA 1
ATOM 2228 C C . THR A 1 299 ? -14.782 23.377 -4.160 1.00 48.44 299 THR A C 1
ATOM 2230 O O . THR A 1 299 ? -14.881 22.156 -4.065 1.00 48.44 299 THR A O 1
ATOM 2233 N N . THR A 1 300 ? -13.725 24.046 -3.695 1.00 54.03 300 THR A N 1
ATOM 2234 C CA . THR A 1 300 ? -12.645 23.424 -2.909 1.00 54.03 300 THR A CA 1
ATOM 2235 C C . THR A 1 300 ? -13.198 22.960 -1.554 1.00 54.03 300 THR A C 1
ATOM 2237 O O . THR A 1 300 ? -13.508 23.824 -0.729 1.00 54.03 300 THR A O 1
ATOM 2240 N N . PRO A 1 301 ? -13.335 21.650 -1.267 1.00 58.06 301 PRO A N 1
ATOM 2241 C CA . PRO A 1 301 ? -13.857 21.212 0.022 1.00 58.06 301 PRO A CA 1
ATOM 2242 C C . PRO A 1 301 ? -12.792 21.455 1.094 1.00 58.06 301 PRO A C 1
ATOM 2244 O O . PRO A 1 301 ? -11.663 20.974 0.977 1.00 58.06 301 PRO A O 1
ATOM 2247 N N . SER A 1 302 ? -13.142 22.209 2.139 1.00 64.12 302 SER A N 1
ATOM 2248 C CA . SER A 1 302 ? -12.259 22.468 3.287 1.00 64.12 302 SER A CA 1
ATOM 2249 C C . SER A 1 302 ? -12.162 21.285 4.256 1.00 64.12 302 SER A C 1
ATOM 2251 O O . SER A 1 302 ? -11.445 21.365 5.252 1.00 64.12 302 SER A O 1
ATOM 2253 N N . ASP A 1 303 ? -12.900 20.207 3.989 1.00 76.44 303 ASP A N 1
ATOM 2254 C CA . ASP A 1 303 ? -12.872 18.970 4.757 1.00 76.44 303 ASP A CA 1
ATOM 2255 C C . ASP A 1 303 ? -11.468 18.370 4.803 1.00 76.44 303 ASP A C 1
ATOM 2257 O O . ASP A 1 303 ? -10.833 18.142 3.770 1.00 76.44 303 ASP A O 1
ATOM 2261 N N . LEU A 1 304 ? -11.003 18.111 6.027 1.00 85.81 304 LEU A N 1
ATOM 2262 C CA . LEU A 1 304 ? -9.735 17.446 6.289 1.00 85.81 304 LEU A CA 1
ATOM 2263 C C . LEU A 1 304 ? -9.977 15.947 6.473 1.00 85.81 304 LEU A C 1
ATOM 2265 O O . LEU A 1 304 ? -10.704 15.527 7.377 1.00 85.81 304 LEU A O 1
ATOM 2269 N N . ILE A 1 305 ? -9.339 15.171 5.610 1.00 89.25 305 ILE A N 1
ATOM 2270 C CA . ILE A 1 305 ? -9.517 13.738 5.416 1.00 89.25 305 ILE A CA 1
ATOM 2271 C C . ILE A 1 305 ? -8.167 13.007 5.434 1.00 89.25 305 ILE A C 1
ATOM 2273 O O . ILE A 1 305 ? -7.106 13.627 5.384 1.00 89.25 305 ILE A O 1
ATOM 2277 N N . SER A 1 306 ? -8.226 11.683 5.517 1.00 93.19 306 SER A N 1
ATOM 2278 C CA . SER A 1 306 ? -7.126 10.740 5.290 1.00 93.19 306 SER A CA 1
ATOM 2279 C C . SER A 1 306 ? -7.667 9.589 4.445 1.00 93.19 306 SER A C 1
ATOM 2281 O O . SER A 1 306 ? -8.859 9.286 4.518 1.00 93.19 306 SER A O 1
ATOM 2283 N N . SER A 1 307 ? -6.828 8.917 3.660 1.00 94.31 307 SER A N 1
ATOM 2284 C CA . SER A 1 307 ? -7.244 7.742 2.894 1.00 94.31 307 SER A CA 1
ATOM 2285 C C . SER A 1 307 ? -6.711 6.454 3.536 1.00 94.31 307 SER A C 1
ATOM 2287 O O . SER A 1 307 ? -5.498 6.216 3.508 1.00 94.31 307 SER A O 1
ATOM 2289 N N . PRO A 1 308 ? -7.586 5.579 4.074 1.00 96.69 308 PRO A N 1
ATOM 2290 C CA . PRO A 1 308 ? -7.192 4.312 4.690 1.00 96.69 308 PRO A CA 1
ATOM 2291 C C . PRO A 1 308 ? -6.292 3.418 3.838 1.00 96.69 308 PRO A C 1
ATOM 2293 O O . PRO A 1 308 ? -5.369 2.806 4.373 1.00 96.69 308 PRO A O 1
ATOM 2296 N N . TRP A 1 309 ? -6.502 3.356 2.521 1.00 95.56 309 TRP A N 1
ATOM 2297 C CA . TRP A 1 309 ? -5.674 2.529 1.639 1.00 95.56 309 TRP A CA 1
ATOM 2298 C C . TRP A 1 309 ? -4.352 3.213 1.243 1.00 95.56 3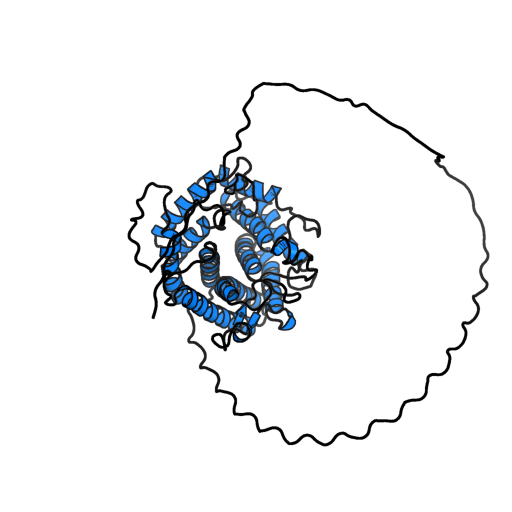09 TRP A C 1
ATOM 2300 O O . TRP A 1 309 ? -3.333 2.532 1.107 1.00 95.56 309 TRP A O 1
ATOM 2310 N N . MET A 1 310 ? -4.305 4.550 1.134 1.00 95.75 310 MET A N 1
ATOM 2311 C CA . MET A 1 310 ? -3.030 5.274 0.979 1.00 95.75 310 MET A CA 1
ATOM 2312 C C . MET A 1 310 ? -2.181 5.150 2.252 1.00 95.75 310 MET A C 1
ATOM 2314 O O . MET A 1 310 ? -0.981 4.880 2.185 1.00 95.75 310 MET A O 1
ATOM 2318 N N . SER A 1 311 ? -2.816 5.274 3.417 1.00 98.19 311 SER A N 1
ATOM 2319 C CA . SER A 1 311 ? -2.202 5.020 4.722 1.00 98.19 311 SER A CA 1
ATOM 2320 C C . SER A 1 311 ? -1.737 3.569 4.857 1.00 98.19 311 SER A C 1
ATOM 2322 O O . SER A 1 311 ? -0.626 3.315 5.329 1.00 98.19 311 SER A O 1
ATOM 2324 N N . ALA A 1 312 ? -2.524 2.607 4.361 1.00 98.25 312 ALA A N 1
ATOM 2325 C CA . ALA A 1 312 ? -2.111 1.211 4.314 1.00 98.25 312 ALA A CA 1
ATOM 2326 C C . ALA A 1 312 ? -0.819 1.029 3.508 1.00 98.25 312 ALA A C 1
ATOM 2328 O O . ALA A 1 312 ? 0.062 0.325 3.996 1.00 98.25 312 ALA A O 1
ATOM 2329 N N . LEU A 1 313 ? -0.663 1.691 2.346 1.00 97.31 313 LEU A N 1
ATOM 2330 C CA . LEU A 1 313 ? 0.593 1.705 1.576 1.00 97.31 313 LEU A CA 1
ATOM 2331 C C . LEU A 1 313 ? 1.766 2.252 2.404 1.00 97.31 313 LEU A C 1
ATOM 2333 O O . LEU A 1 313 ? 2.800 1.581 2.489 1.00 97.31 313 LEU A O 1
ATOM 2337 N N . TYR A 1 314 ? 1.615 3.419 3.046 1.00 98.38 314 TYR A N 1
ATOM 2338 C CA . TYR A 1 314 ? 2.657 4.015 3.900 1.00 98.38 314 TYR A CA 1
ATOM 2339 C C . TYR A 1 314 ? 3.194 3.008 4.926 1.00 98.38 314 TYR A C 1
ATOM 2341 O O . TYR A 1 314 ? 4.409 2.797 5.003 1.00 98.38 314 TYR A O 1
ATOM 2349 N N . PHE A 1 315 ? 2.310 2.302 5.637 1.00 98.69 315 PHE A N 1
ATOM 2350 C CA . PHE A 1 315 ? 2.725 1.336 6.656 1.00 98.69 315 PHE A CA 1
ATOM 2351 C C . PHE A 1 315 ? 3.478 0.113 6.102 1.00 98.69 315 PHE A C 1
ATOM 2353 O O . PHE A 1 315 ? 4.318 -0.435 6.814 1.00 98.69 315 PHE A O 1
ATOM 2360 N N . GLN A 1 316 ? 3.296 -0.265 4.830 1.00 97.19 316 GLN A N 1
ATOM 2361 C CA . GLN A 1 316 ? 4.105 -1.317 4.177 1.00 97.19 316 GLN A CA 1
ATOM 2362 C C . GLN A 1 316 ? 5.568 -0.869 4.048 1.00 97.19 316 GLN A C 1
ATOM 2364 O O . GLN A 1 316 ? 6.497 -1.616 4.357 1.00 97.19 316 GLN A O 1
ATOM 2369 N N . ALA A 1 317 ? 5.783 0.384 3.633 1.00 98.19 317 ALA A N 1
ATOM 2370 C CA . ALA A 1 317 ? 7.122 0.958 3.517 1.00 98.19 317 ALA A CA 1
ATOM 2371 C C . ALA A 1 317 ? 7.739 1.261 4.894 1.00 98.19 317 ALA A C 1
ATOM 2373 O O . ALA A 1 317 ? 8.927 1.010 5.094 1.00 98.19 317 ALA A O 1
ATOM 2374 N N . ALA A 1 318 ? 6.938 1.710 5.866 1.00 98.75 318 ALA A N 1
ATOM 2375 C CA . ALA A 1 318 ? 7.388 1.936 7.239 1.00 98.75 318 ALA A CA 1
ATOM 2376 C C . ALA A 1 318 ? 7.761 0.624 7.962 1.00 98.75 318 ALA A C 1
ATOM 2378 O O . ALA A 1 318 ? 8.760 0.586 8.681 1.00 98.75 318 ALA A O 1
ATOM 2379 N N . ARG A 1 319 ? 7.044 -0.485 7.710 1.00 97.94 319 ARG A N 1
ATOM 2380 C CA . ARG A 1 319 ? 7.431 -1.833 8.170 1.00 97.94 319 ARG A CA 1
ATOM 2381 C C . ARG A 1 319 ? 8.796 -2.243 7.609 1.00 97.94 319 ARG A C 1
ATOM 2383 O O . ARG A 1 319 ? 9.675 -2.648 8.365 1.00 97.94 319 ARG A O 1
ATOM 2390 N N . LEU A 1 320 ? 8.993 -2.096 6.297 1.00 96.44 320 LEU A N 1
ATOM 2391 C CA . LEU A 1 320 ? 10.273 -2.400 5.642 1.00 96.44 320 LEU A CA 1
ATOM 2392 C C . LEU A 1 320 ? 11.410 -1.467 6.103 1.00 96.44 320 LEU A C 1
ATOM 2394 O O . LEU A 1 320 ? 12.568 -1.882 6.114 1.00 96.44 320 LEU A O 1
ATOM 2398 N N . TYR A 1 321 ? 11.101 -0.231 6.511 1.00 98.69 321 TYR A N 1
ATOM 2399 C CA . TYR A 1 321 ? 12.071 0.693 7.101 1.00 98.69 321 TYR A CA 1
ATOM 2400 C C . TYR A 1 321 ? 12.563 0.221 8.475 1.00 98.69 321 TYR A C 1
ATOM 2402 O O . TYR A 1 321 ? 13.773 0.159 8.692 1.00 98.69 321 TYR A O 1
ATOM 2410 N N . ILE A 1 322 ? 11.669 -0.181 9.386 1.00 98.19 322 ILE A N 1
ATOM 2411 C CA . ILE A 1 322 ? 12.069 -0.613 10.743 1.00 98.19 322 ILE A CA 1
ATOM 2412 C C . ILE A 1 322 ? 12.791 -1.971 10.761 1.00 98.19 322 ILE A C 1
ATOM 2414 O O . ILE A 1 322 ? 13.513 -2.272 11.707 1.00 98.19 322 ILE A O 1
ATOM 2418 N N . GLU A 1 323 ? 12.698 -2.751 9.679 1.00 94.31 323 GLU A N 1
ATOM 2419 C CA . GLU A 1 323 ? 13.569 -3.910 9.418 1.00 94.31 323 GLU A CA 1
ATOM 2420 C C . GLU A 1 323 ? 15.020 -3.523 9.062 1.00 94.31 323 GLU A C 1
ATOM 2422 O O . GLU A 1 323 ? 15.902 -4.381 9.090 1.00 94.31 323 GLU A O 1
ATOM 2427 N N . LYS A 1 324 ? 15.283 -2.256 8.703 1.00 94.75 324 LYS A N 1
ATOM 2428 C CA . LYS A 1 324 ? 16.633 -1.693 8.484 1.00 94.75 324 LYS A CA 1
ATOM 2429 C C . LYS A 1 324 ? 17.072 -0.770 9.621 1.00 94.75 324 LYS A C 1
ATOM 2431 O O . LYS A 1 324 ? 18.262 -0.695 9.910 1.00 94.75 324 LYS A O 1
ATOM 2436 N N . VAL A 1 325 ? 16.126 -0.104 10.285 1.00 97.81 325 VAL A N 1
ATOM 2437 C CA . VAL A 1 325 ? 16.364 0.813 11.412 1.00 97.81 325 VAL A CA 1
ATOM 2438 C C . VAL A 1 325 ? 15.478 0.425 12.610 1.00 97.81 325 VAL A C 1
ATOM 2440 O O . VAL A 1 325 ? 14.451 1.060 12.859 1.00 97.81 325 VAL A O 1
ATOM 2443 N N . PRO A 1 326 ? 15.854 -0.611 13.392 1.00 97.75 326 PRO A N 1
ATOM 2444 C CA . PRO A 1 326 ? 15.036 -1.096 14.510 1.00 97.75 326 PRO A CA 1
ATOM 2445 C C . PRO A 1 326 ? 14.784 -0.058 15.613 1.00 97.75 326 PRO A C 1
ATOM 2447 O O . PRO A 1 326 ? 13.781 -0.141 16.317 1.00 97.75 326 PRO A O 1
ATOM 2450 N N . SER A 1 327 ? 15.648 0.953 15.751 1.00 97.94 327 SER A N 1
ATOM 2451 C CA . SER A 1 327 ? 15.457 2.070 16.687 1.00 97.94 327 SER A CA 1
ATOM 2452 C C . SER A 1 327 ? 14.211 2.916 16.385 1.00 97.94 327 SER A C 1
ATOM 2454 O O . SER A 1 327 ? 13.637 3.489 17.309 1.00 97.94 327 SER A O 1
ATOM 2456 N N . ALA A 1 328 ? 13.744 2.948 15.132 1.00 98.44 328 ALA A N 1
ATOM 2457 C CA . ALA A 1 328 ? 12.524 3.654 14.733 1.00 98.44 328 ALA A CA 1
ATOM 2458 C C . ALA A 1 328 ? 11.232 2.842 14.977 1.00 98.44 328 ALA A C 1
ATOM 2460 O O . ALA A 1 328 ? 10.132 3.379 14.829 1.00 98.44 328 ALA A O 1
ATOM 2461 N N . ALA A 1 329 ? 11.326 1.570 15.396 1.00 98.50 329 ALA A N 1
ATOM 2462 C CA . ALA A 1 329 ? 10.165 0.694 15.592 1.00 98.50 329 ALA A CA 1
ATOM 2463 C C . ALA A 1 329 ? 9.112 1.292 16.541 1.00 98.50 329 ALA A C 1
ATOM 2465 O O . ALA A 1 329 ? 7.924 1.278 16.228 1.00 98.50 329 ALA A O 1
ATOM 2466 N N . ASN A 1 330 ? 9.536 1.909 17.650 1.00 98.69 330 ASN A N 1
ATOM 2467 C CA . ASN A 1 330 ? 8.620 2.548 18.604 1.00 98.69 330 ASN A CA 1
ATOM 2468 C C . ASN A 1 330 ? 7.867 3.760 18.027 1.00 98.69 330 ASN A C 1
ATOM 2470 O O . ASN A 1 330 ? 6.789 4.081 18.519 1.00 98.69 330 ASN A O 1
ATOM 2474 N N . GLN A 1 331 ? 8.399 4.442 17.009 1.00 98.75 331 GLN A N 1
ATOM 2475 C CA . GLN A 1 331 ? 7.694 5.535 16.332 1.00 98.75 331 GLN A CA 1
ATOM 2476 C C . GLN A 1 331 ? 6.630 4.963 15.391 1.00 98.75 331 GLN A C 1
ATOM 2478 O O . GLN A 1 331 ? 5.445 5.237 15.567 1.00 98.75 331 GLN A O 1
ATOM 2483 N N . VAL A 1 332 ? 7.033 4.079 14.474 1.00 98.88 332 VAL A N 1
ATOM 2484 C CA . VAL A 1 332 ? 6.134 3.466 13.481 1.00 98.88 332 VAL A CA 1
ATOM 2485 C C . VAL A 1 332 ? 5.028 2.629 14.138 1.00 98.88 332 VAL A C 1
ATOM 2487 O O . VAL A 1 332 ? 3.884 2.653 13.684 1.00 98.88 332 VAL A O 1
ATOM 2490 N N . TYR A 1 333 ? 5.313 1.931 15.243 1.00 98.88 333 TYR A N 1
ATOM 2491 C CA . TYR A 1 333 ? 4.283 1.201 15.985 1.00 98.88 333 TYR A CA 1
ATOM 2492 C C . TYR A 1 333 ? 3.277 2.130 16.681 1.00 98.88 333 TYR A C 1
ATOM 2494 O O . TYR A 1 333 ? 2.088 1.805 16.703 1.00 98.88 333 TYR A O 1
ATOM 2502 N N . ARG A 1 334 ? 3.695 3.300 17.197 1.00 98.69 334 ARG A N 1
ATOM 2503 C CA . ARG A 1 334 ? 2.731 4.301 17.696 1.00 98.69 334 ARG A CA 1
ATOM 2504 C C . ARG A 1 334 ? 1.859 4.805 16.555 1.00 98.69 334 ARG A C 1
ATOM 2506 O O . ARG A 1 334 ? 0.646 4.736 16.680 1.00 98.69 334 ARG A O 1
ATOM 2513 N N . GLN A 1 335 ? 2.460 5.196 15.430 1.00 98.81 335 GLN A N 1
ATOM 2514 C CA . GLN A 1 335 ? 1.739 5.668 14.242 1.00 98.81 335 GLN A CA 1
ATOM 2515 C C . GLN A 1 335 ? 0.669 4.667 13.779 1.00 98.81 335 GLN A C 1
ATOM 2517 O O . GLN A 1 335 ? -0.484 5.048 13.600 1.00 98.81 335 GLN A O 1
ATOM 2522 N N . ALA A 1 336 ? 1.010 3.379 13.662 1.00 98.88 336 ALA A N 1
ATOM 2523 C CA . ALA A 1 336 ? 0.054 2.337 13.275 1.00 98.88 336 ALA A CA 1
ATOM 2524 C C . ALA A 1 336 ? -1.036 2.097 14.337 1.00 98.88 336 ALA A C 1
ATOM 2526 O O . ALA A 1 336 ? -2.198 1.865 13.999 1.00 98.88 336 ALA A O 1
ATOM 2527 N N . SER A 1 337 ? -0.681 2.169 15.625 1.00 98.81 337 SER A N 1
ATOM 2528 C CA . SER A 1 337 ? -1.635 2.046 16.732 1.00 98.81 337 SER A CA 1
ATOM 2529 C C . SER A 1 337 ? -2.625 3.214 16.770 1.00 98.81 337 SER A C 1
ATOM 2531 O O . SER A 1 337 ? -3.833 2.985 16.854 1.00 98.81 337 SER A O 1
ATOM 2533 N N . ASP A 1 338 ? -2.120 4.445 16.701 1.00 98.69 338 ASP A N 1
ATOM 2534 C CA . ASP A 1 338 ? -2.898 5.680 16.763 1.00 98.69 338 ASP A CA 1
ATOM 2535 C C . ASP A 1 338 ? -3.780 5.855 15.523 1.00 98.69 338 ASP A C 1
ATOM 2537 O O . ASP A 1 338 ? -4.954 6.197 15.671 1.00 98.69 338 ASP A O 1
ATOM 2541 N N . TYR A 1 339 ? -3.271 5.534 14.327 1.00 98.81 339 TYR A N 1
ATOM 2542 C CA . TYR A 1 339 ? -4.062 5.574 13.096 1.00 98.81 339 TYR A CA 1
ATOM 2543 C C . TYR A 1 339 ? -5.208 4.558 13.112 1.00 98.81 339 TYR A C 1
ATOM 2545 O O . TYR A 1 339 ? -6.327 4.885 12.718 1.00 98.81 339 TYR A O 1
ATOM 2553 N N . PHE A 1 340 ? -4.976 3.347 13.637 1.00 98.75 340 PHE A N 1
ATOM 2554 C CA . PHE A 1 340 ? -6.055 2.376 13.826 1.00 98.75 340 PHE A CA 1
ATOM 2555 C C . PHE A 1 340 ? -7.125 2.889 14.803 1.00 98.75 340 PHE A C 1
ATOM 2557 O O . PHE A 1 340 ? -8.317 2.785 14.515 1.00 98.75 340 PHE A O 1
ATOM 2564 N N . ASP A 1 341 ? -6.723 3.446 15.952 1.00 98.50 341 ASP A N 1
ATOM 2565 C CA . ASP A 1 341 ? -7.683 3.953 16.946 1.00 98.50 341 ASP A CA 1
ATOM 2566 C C . ASP A 1 341 ? -8.472 5.151 16.396 1.00 98.50 341 ASP A C 1
ATOM 2568 O O . ASP A 1 341 ? -9.669 5.285 16.662 1.00 98.50 341 ASP A O 1
ATOM 2572 N N . TRP A 1 342 ? -7.827 5.983 15.573 1.00 98.06 342 TRP A N 1
ATOM 2573 C CA . TRP A 1 342 ? -8.487 7.042 14.817 1.00 98.06 342 TRP A CA 1
ATOM 2574 C C . TRP A 1 342 ? -9.498 6.470 13.814 1.00 98.06 342 TRP A C 1
ATOM 2576 O O . TRP A 1 342 ? -10.671 6.829 13.887 1.00 98.06 342 TRP A O 1
ATOM 2586 N N . MET A 1 343 ? -9.112 5.526 12.946 1.00 97.62 343 MET A N 1
ATOM 2587 C CA . MET A 1 343 ? -10.024 4.885 11.982 1.00 97.62 343 MET A CA 1
ATOM 2588 C C . MET A 1 343 ? -11.223 4.195 12.649 1.00 97.62 343 MET A C 1
ATOM 2590 O O . MET A 1 343 ? -12.328 4.196 12.109 1.00 97.62 343 MET A O 1
ATOM 2594 N N . ASN A 1 344 ? -11.005 3.573 13.809 1.00 97.31 344 ASN A N 1
ATOM 2595 C CA . ASN A 1 344 ? -12.031 2.829 14.535 1.00 97.31 344 ASN A CA 1
ATOM 2596 C C . ASN A 1 344 ? -12.896 3.711 15.459 1.00 97.31 344 ASN A C 1
ATOM 2598 O O . ASN A 1 344 ? -13.823 3.210 16.096 1.00 97.31 344 ASN A O 1
ATOM 2602 N N . THR A 1 345 ? -12.631 5.019 15.526 1.00 95.44 345 THR A N 1
ATOM 2603 C CA . THR A 1 345 ? -13.493 5.984 16.220 1.00 95.44 345 THR A CA 1
ATOM 2604 C C . THR A 1 345 ? -14.736 6.269 15.362 1.00 95.44 345 THR A C 1
ATOM 2606 O O . THR A 1 345 ? -14.585 6.779 14.257 1.00 95.44 345 THR A O 1
ATOM 2609 N N . PRO A 1 346 ? -15.980 6.021 15.827 1.00 88.94 346 PRO A N 1
ATOM 2610 C CA . PRO A 1 346 ? -17.170 6.107 14.966 1.00 88.94 346 PRO A CA 1
ATOM 2611 C C . PRO A 1 346 ? -17.364 7.449 14.240 1.00 88.94 346 PRO A C 1
ATOM 2613 O O . PRO A 1 346 ? -17.837 7.474 13.108 1.00 88.94 346 PRO A O 1
ATOM 2616 N N . GLY A 1 347 ? -16.956 8.561 14.863 1.00 86.94 347 GLY A N 1
ATOM 2617 C CA . GLY A 1 347 ? -17.048 9.904 14.279 1.00 86.94 347 GLY A CA 1
ATOM 2618 C C . GLY A 1 347 ? -16.046 10.214 13.157 1.00 86.94 347 GLY A C 1
ATOM 2619 O O . GLY A 1 347 ? -16.222 11.216 12.476 1.00 86.94 347 GLY A O 1
ATOM 2620 N N . THR A 1 348 ? -15.013 9.390 12.942 1.00 89.81 348 THR A N 1
ATOM 2621 C CA . THR A 1 348 ? -14.069 9.553 11.814 1.00 89.81 348 THR A CA 1
ATOM 2622 C C . THR A 1 348 ? -14.503 8.770 10.580 1.00 89.81 348 THR A C 1
ATOM 2624 O O . THR A 1 348 ? -14.008 9.030 9.487 1.00 89.81 348 THR A O 1
ATOM 2627 N N . ARG A 1 349 ? -15.412 7.797 10.747 1.00 90.62 349 ARG A N 1
ATOM 2628 C CA . ARG A 1 349 ? -15.868 6.881 9.694 1.00 90.62 349 ARG A CA 1
ATOM 2629 C C . ARG A 1 349 ? -14.724 6.189 8.935 1.00 90.62 349 ARG A C 1
ATOM 2631 O O . ARG A 1 349 ? -14.860 5.917 7.748 1.00 90.62 349 ARG A O 1
ATOM 2638 N N . GLY A 1 350 ? -13.612 5.846 9.596 1.00 94.81 350 GLY A N 1
ATOM 2639 C CA . GLY A 1 350 ? -12.590 4.976 8.987 1.00 94.81 350 GLY A CA 1
ATOM 2640 C C . GLY A 1 350 ? -13.129 3.580 8.637 1.00 94.81 350 GLY A C 1
ATOM 2641 O O . GLY A 1 350 ? -12.689 2.972 7.661 1.00 94.81 350 GLY A O 1
ATOM 2642 N N . PHE A 1 351 ? -14.138 3.125 9.386 1.00 96.75 351 PHE A N 1
ATOM 2643 C CA . PHE A 1 351 ? -14.977 1.964 9.088 1.00 96.75 351 PHE A CA 1
ATOM 2644 C C . PHE A 1 351 ? -16.464 2.319 9.262 1.00 96.75 351 PHE A C 1
ATOM 2646 O O . PHE A 1 351 ? -16.807 3.078 10.171 1.00 96.75 351 PHE A O 1
ATOM 2653 N N . TYR A 1 352 ? -17.349 1.745 8.443 1.00 95.69 352 TYR A N 1
ATOM 2654 C CA . TYR A 1 352 ? -18.807 1.958 8.494 1.00 95.69 352 TYR A CA 1
ATOM 2655 C C . TYR A 1 352 ? -19.586 0.683 8.099 1.00 95.69 352 TYR A C 1
ATOM 2657 O O . TYR A 1 352 ? -18.983 -0.321 7.711 1.00 95.69 352 TYR A O 1
ATOM 2665 N N . SER A 1 353 ? -20.914 0.660 8.253 1.00 95.88 353 SER A N 1
ATOM 2666 C CA . SER A 1 353 ? -21.721 -0.543 7.990 1.00 95.88 353 SER A CA 1
ATOM 2667 C C . SER A 1 353 ? -21.979 -0.742 6.497 1.00 95.88 353 SER A C 1
ATOM 2669 O O . SER A 1 353 ? -22.395 0.187 5.812 1.00 95.88 353 SER A O 1
ATOM 2671 N N . GLY A 1 354 ? -21.864 -1.982 6.006 1.00 95.81 354 GLY A N 1
ATOM 2672 C CA . GLY A 1 354 ? -22.288 -2.331 4.642 1.00 95.81 354 GLY A CA 1
ATOM 2673 C C . GLY A 1 354 ? -23.765 -2.008 4.371 1.00 95.81 354 GLY A C 1
ATOM 2674 O O . GLY A 1 354 ? -24.124 -1.653 3.252 1.00 95.81 354 GLY A O 1
ATOM 2675 N N . SER A 1 355 ? -24.601 -1.998 5.416 1.00 95.56 355 SER A N 1
ATOM 2676 C CA . SER A 1 355 ? -26.012 -1.581 5.357 1.00 95.56 355 SER A CA 1
ATOM 2677 C C . SER A 1 355 ? -26.216 -0.126 4.900 1.00 95.56 355 SER A C 1
ATOM 2679 O O . SER A 1 355 ? -27.320 0.228 4.502 1.00 95.56 355 SER A O 1
ATOM 2681 N N . GLU A 1 356 ? -25.180 0.720 4.968 1.00 93.56 356 GLU A N 1
ATOM 2682 C CA . GLU A 1 356 ? -25.197 2.101 4.455 1.00 93.56 356 GLU A CA 1
ATOM 2683 C C . GLU A 1 356 ? -24.970 2.163 2.932 1.00 93.56 356 GLU A C 1
ATOM 2685 O O . GLU A 1 356 ? -25.251 3.190 2.322 1.00 93.56 356 GLU A O 1
ATOM 2690 N N . VAL A 1 357 ? -24.493 1.069 2.321 1.00 93.19 357 VAL A N 1
ATOM 2691 C CA . VAL A 1 357 ? -24.386 0.883 0.862 1.00 93.19 357 VAL A CA 1
ATOM 2692 C C . VAL A 1 357 ? -25.613 0.146 0.319 1.00 93.19 357 VAL A C 1
ATOM 2694 O O . VAL A 1 357 ? -26.169 0.537 -0.704 1.00 93.19 357 VAL A O 1
ATOM 2697 N N . GLY A 1 358 ? -26.045 -0.922 0.997 1.00 93.62 358 GLY A N 1
ATOM 2698 C CA . GLY A 1 358 ? -27.171 -1.748 0.564 1.00 93.62 358 GLY A CA 1
ATOM 2699 C C . GLY A 1 358 ? -27.563 -2.823 1.578 1.00 93.62 358 GLY A C 1
ATOM 2700 O O . GLY A 1 358 ? -26.744 -3.308 2.360 1.00 93.62 358 GLY A O 1
ATOM 2701 N N . SER A 1 359 ? -28.835 -3.218 1.555 1.00 94.75 359 SER A N 1
ATOM 2702 C CA . SER A 1 359 ? -29.410 -4.252 2.433 1.00 94.75 359 SER A CA 1
ATOM 2703 C C . SER A 1 359 ? -28.761 -5.635 2.270 1.00 94.75 359 SER A C 1
ATOM 2705 O O . SER A 1 359 ? -28.643 -6.399 3.224 1.00 94.75 359 SER A O 1
ATOM 2707 N N . GLU A 1 360 ? -28.286 -5.925 1.064 1.00 93.12 360 GLU A N 1
ATOM 2708 C CA . GLU A 1 360 ? -27.532 -7.105 0.646 1.00 93.12 360 GLU A CA 1
ATOM 2709 C C . GLU A 1 360 ? -26.135 -7.197 1.285 1.00 93.12 360 GLU A C 1
ATOM 2711 O O . GLU A 1 360 ? -25.548 -8.277 1.329 1.00 93.12 360 GLU A O 1
ATOM 2716 N N . TYR A 1 361 ? -25.626 -6.085 1.825 1.00 95.56 361 TYR A N 1
ATOM 2717 C CA . TYR A 1 361 ? -24.348 -5.990 2.535 1.00 95.56 361 TYR A CA 1
ATOM 2718 C C . TYR A 1 361 ? -24.530 -5.889 4.062 1.00 95.56 361 TYR A C 1
ATOM 2720 O O . TYR A 1 361 ? -23.582 -5.580 4.789 1.00 95.56 361 TYR A O 1
ATOM 2728 N N . ALA A 1 362 ? -25.739 -6.151 4.574 1.00 94.69 362 ALA A N 1
ATOM 2729 C CA . ALA A 1 362 ? -26.012 -6.164 6.007 1.00 94.69 362 ALA A CA 1
ATOM 2730 C C . ALA A 1 362 ? -25.139 -7.198 6.745 1.00 94.69 362 ALA A C 1
ATOM 2732 O O . ALA A 1 362 ? -24.974 -8.337 6.311 1.00 94.69 362 ALA A O 1
ATOM 2733 N N . GLY A 1 363 ? -24.573 -6.790 7.884 1.00 94.31 363 GLY A N 1
ATOM 2734 C CA . GLY A 1 363 ? -23.618 -7.596 8.656 1.00 94.31 363 GLY A CA 1
ATOM 2735 C C . GLY A 1 363 ? -22.157 -7.482 8.201 1.00 94.31 363 GLY A C 1
ATOM 2736 O O . GLY A 1 363 ? -21.276 -7.942 8.923 1.00 94.31 363 GLY A O 1
ATOM 2737 N N . LEU A 1 364 ? -21.874 -6.831 7.066 1.00 97.38 364 LEU A N 1
ATOM 2738 C CA . LEU A 1 364 ? -20.514 -6.456 6.671 1.00 97.38 364 LEU A CA 1
ATOM 2739 C C . LEU A 1 364 ? -20.114 -5.098 7.263 1.00 97.38 364 LEU A C 1
ATOM 2741 O O . LEU A 1 364 ? -20.955 -4.251 7.586 1.00 97.38 364 LEU A O 1
ATOM 2745 N N . VAL A 1 365 ? -18.804 -4.869 7.332 1.00 97.81 365 VAL A N 1
ATOM 2746 C CA . VAL A 1 365 ? -18.195 -3.572 7.650 1.00 97.81 365 VAL A CA 1
ATOM 2747 C C . VAL A 1 365 ? -17.260 -3.213 6.506 1.00 97.81 365 VAL A C 1
ATOM 2749 O O . VAL A 1 365 ? -16.451 -4.038 6.080 1.00 97.81 365 VAL A O 1
ATOM 2752 N N . PHE A 1 366 ? -17.383 -1.998 5.991 1.00 97.56 366 PHE A N 1
ATOM 2753 C CA . PHE A 1 366 ? -16.579 -1.498 4.881 1.00 97.56 366 PHE A CA 1
ATOM 2754 C C . PHE A 1 366 ? -15.516 -0.535 5.437 1.00 97.56 366 PHE A C 1
ATOM 2756 O O . PHE A 1 366 ? -15.802 0.192 6.396 1.00 97.56 366 PHE A O 1
ATOM 2763 N N . PRO A 1 367 ? -14.295 -0.506 4.874 1.00 97.38 367 PRO A N 1
ATOM 2764 C CA . PRO A 1 367 ? -13.407 0.635 5.052 1.00 97.38 367 PRO A CA 1
ATOM 2765 C C . PRO A 1 367 ? -13.931 1.803 4.207 1.00 97.38 367 PRO A C 1
ATOM 2767 O O . PRO A 1 367 ? -14.612 1.585 3.204 1.00 97.38 367 PRO A O 1
ATOM 2770 N N . SER A 1 368 ? -13.595 3.038 4.562 1.00 94.50 368 SER A N 1
ATOM 2771 C CA . SER A 1 368 ? -13.838 4.181 3.668 1.00 94.50 368 SER A CA 1
ATOM 2772 C C . SER A 1 368 ? -12.678 4.376 2.692 1.00 94.50 368 SER A C 1
ATOM 2774 O O . SER A 1 368 ? -11.523 4.144 3.047 1.00 94.50 368 SER A O 1
ATOM 2776 N N . TYR A 1 369 ? -12.968 4.821 1.466 1.00 92.31 369 TYR A N 1
ATOM 2777 C CA . TYR A 1 369 ? -11.937 5.217 0.499 1.00 92.31 369 TYR A CA 1
ATOM 2778 C C . TYR A 1 369 ? -11.230 6.510 0.954 1.00 92.31 369 TYR A C 1
ATOM 2780 O O . TYR A 1 369 ? -9.995 6.574 0.952 1.00 92.31 369 TYR A O 1
ATOM 2788 N N . LEU A 1 370 ? -12.010 7.471 1.468 1.00 91.44 370 LEU A N 1
ATOM 2789 C CA . LEU A 1 370 ? -11.571 8.655 2.216 1.00 91.44 370 LEU A CA 1
ATOM 2790 C C . LEU A 1 370 ? -12.328 8.707 3.556 1.00 91.44 370 LEU A C 1
ATOM 2792 O O . LEU A 1 370 ? -13.535 8.487 3.591 1.00 91.44 370 LEU A O 1
ATOM 2796 N N . ALA A 1 371 ? -11.628 8.974 4.656 1.00 92.25 371 ALA A N 1
ATOM 2797 C CA . ALA A 1 371 ? -12.159 9.014 6.019 1.00 92.25 371 ALA A CA 1
ATOM 2798 C C . ALA A 1 371 ? -11.889 10.375 6.682 1.00 92.25 371 ALA A C 1
ATOM 2800 O O . ALA A 1 371 ? -10.930 11.065 6.337 1.00 92.25 371 ALA A O 1
ATOM 2801 N N . GLY A 1 372 ? -12.686 10.736 7.688 1.00 87.56 372 GLY A N 1
ATOM 2802 C CA . GLY A 1 372 ? -12.754 12.095 8.230 1.00 87.56 372 GLY A CA 1
ATOM 2803 C C . GLY A 1 372 ? -13.638 13.016 7.381 1.00 87.56 372 GLY A C 1
ATOM 2804 O O . GLY A 1 372 ? -14.229 12.586 6.394 1.00 87.56 372 GLY A O 1
ATOM 2805 N N . GLY A 1 373 ? -13.721 14.289 7.777 1.00 79.19 373 GLY A N 1
ATOM 2806 C CA . GLY A 1 373 ? -14.486 15.308 7.054 1.00 79.19 373 GLY A CA 1
ATOM 2807 C C . GLY A 1 373 ? -15.996 15.049 6.942 1.00 79.19 373 GLY A C 1
ATOM 2808 O O . GLY A 1 373 ? -16.585 14.234 7.655 1.00 79.19 373 GLY A O 1
ATOM 2809 N N . SER A 1 374 ? -16.617 15.796 6.036 1.00 72.06 374 SER A N 1
ATOM 2810 C CA . SER A 1 374 ? -17.996 15.640 5.574 1.00 72.06 374 SER A CA 1
ATOM 2811 C C . SER A 1 374 ? -18.087 14.599 4.450 1.00 72.06 374 SER A C 1
ATOM 2813 O O . SER A 1 374 ? -17.147 14.414 3.678 1.00 72.06 374 SER A O 1
ATOM 2815 N N . LEU A 1 375 ? -19.248 13.952 4.301 1.00 67.81 375 LEU A N 1
ATOM 2816 C CA . LEU A 1 375 ? -19.501 12.983 3.225 1.00 67.81 375 LEU A CA 1
ATOM 2817 C C . LEU A 1 375 ? -19.727 13.699 1.882 1.00 67.81 375 LEU A C 1
ATOM 2819 O O . LEU A 1 375 ? -20.863 13.963 1.490 1.00 67.81 375 LEU A O 1
ATOM 2823 N N . ILE A 1 376 ? -18.632 14.030 1.197 1.00 61.16 376 ILE A N 1
ATOM 2824 C CA . ILE A 1 376 ? -18.612 14.692 -0.113 1.00 61.16 376 ILE A CA 1
ATOM 2825 C C . ILE A 1 376 ? -17.845 13.815 -1.107 1.00 61.16 376 ILE A C 1
ATOM 2827 O O . ILE A 1 376 ? -16.759 13.330 -0.796 1.00 61.16 376 ILE A O 1
ATOM 2831 N N . GLY A 1 377 ? -18.401 13.627 -2.308 1.00 65.00 377 GLY A N 1
ATOM 2832 C CA . GLY A 1 377 ? -17.774 12.829 -3.365 1.00 65.00 377 GLY A CA 1
ATOM 2833 C C . GLY A 1 377 ? -17.454 11.404 -2.907 1.00 65.00 377 GLY A C 1
ATOM 2834 O O . GLY A 1 377 ? -18.287 10.741 -2.287 1.00 65.00 377 GLY A O 1
ATOM 2835 N N . ASP A 1 378 ? -16.224 10.966 -3.163 1.00 63.34 378 ASP A N 1
ATOM 2836 C CA . ASP A 1 378 ? -15.774 9.585 -2.940 1.00 63.34 378 ASP A CA 1
ATOM 2837 C C . ASP A 1 378 ? -15.519 9.254 -1.448 1.00 63.34 378 ASP A C 1
ATOM 2839 O O . ASP A 1 378 ? -15.091 8.154 -1.102 1.00 63.34 378 ASP A O 1
ATOM 2843 N N . ALA A 1 379 ? -15.818 10.187 -0.533 1.00 68.75 379 ALA A N 1
ATOM 2844 C CA . ALA A 1 379 ? -15.898 9.929 0.909 1.00 68.75 379 ALA A CA 1
ATOM 2845 C C . ALA A 1 379 ? -17.234 9.279 1.344 1.00 68.75 379 ALA A C 1
ATOM 2847 O O . ALA A 1 379 ? -17.402 8.923 2.512 1.00 68.75 379 ALA A O 1
ATOM 2848 N N . GLY A 1 380 ? -18.213 9.151 0.439 1.00 81.69 380 GLY A N 1
ATOM 2849 C CA . GLY A 1 380 ? -19.508 8.527 0.725 1.00 81.69 380 GLY A CA 1
ATOM 2850 C C . GLY A 1 380 ? -19.457 6.994 0.892 1.00 81.69 380 GLY A C 1
ATOM 2851 O O . GLY A 1 380 ? -18.492 6.347 0.477 1.00 81.69 380 GLY A O 1
ATOM 2852 N N . PRO A 1 381 ? -20.511 6.376 1.467 1.00 88.19 381 PRO A N 1
ATOM 2853 C CA . PRO A 1 381 ? -20.758 4.942 1.326 1.00 88.19 381 PRO A CA 1
ATOM 2854 C C . PRO A 1 381 ? -20.906 4.571 -0.156 1.00 88.19 381 PRO A C 1
ATOM 2856 O O . PRO A 1 381 ? -21.777 5.105 -0.839 1.00 88.19 381 PRO A O 1
ATOM 2859 N N . ASP A 1 382 ? -20.080 3.646 -0.639 1.00 90.50 382 ASP A N 1
ATOM 2860 C CA . ASP A 1 382 ? -20.140 3.121 -2.005 1.00 90.50 382 ASP A CA 1
ATOM 2861 C C . ASP A 1 382 ? -19.756 1.637 -2.027 1.00 90.50 382 ASP A C 1
ATOM 2863 O O . ASP A 1 382 ? -19.022 1.146 -1.164 1.00 90.50 382 ASP A O 1
ATOM 2867 N N . VAL A 1 383 ? -20.233 0.916 -3.042 1.00 90.88 383 VAL A N 1
ATOM 2868 C CA . VAL A 1 383 ? -19.895 -0.490 -3.264 1.00 90.88 383 VAL A CA 1
ATOM 2869 C C . VAL A 1 383 ? -18.403 -0.672 -3.549 1.00 90.88 383 VAL A C 1
ATOM 2871 O O . VAL A 1 383 ? -17.805 -1.597 -3.009 1.00 90.88 383 VAL A O 1
ATOM 2874 N N . GLY A 1 384 ? -17.765 0.229 -4.303 1.00 90.56 384 GLY A N 1
ATOM 2875 C CA . GLY A 1 384 ? -16.341 0.181 -4.646 1.00 90.56 384 GLY A CA 1
ATOM 2876 C C . GLY A 1 384 ? -15.409 0.261 -3.438 1.00 90.56 384 GLY A C 1
ATOM 2877 O O . GLY A 1 384 ? -14.306 -0.280 -3.480 1.00 90.56 384 GLY A O 1
ATOM 2878 N N . ASN A 1 385 ? -15.867 0.813 -2.311 1.00 94.00 385 ASN A N 1
ATOM 2879 C CA . ASN A 1 385 ? -15.089 0.857 -1.071 1.00 94.00 385 ASN A CA 1
ATOM 2880 C C . ASN A 1 385 ? -14.726 -0.552 -0.544 1.00 94.00 385 ASN A C 1
ATOM 2882 O O . ASN A 1 385 ? -13.702 -0.711 0.124 1.00 94.00 385 ASN A O 1
ATOM 2886 N N . MET A 1 386 ? -15.485 -1.604 -0.898 1.00 94.94 386 MET A N 1
ATOM 2887 C CA . MET A 1 386 ? -15.128 -2.995 -0.559 1.00 94.94 386 MET A CA 1
ATOM 2888 C C . MET A 1 386 ? -13.842 -3.477 -1.246 1.00 94.94 386 MET A C 1
ATOM 2890 O O . MET A 1 386 ? -13.178 -4.384 -0.741 1.00 94.94 386 MET A O 1
ATOM 2894 N N . ASP A 1 387 ? -13.461 -2.875 -2.376 1.00 94.44 387 ASP A N 1
ATOM 2895 C CA . ASP A 1 387 ? -12.249 -3.251 -3.106 1.00 94.44 387 ASP A CA 1
ATOM 2896 C C . ASP A 1 387 ? -10.972 -2.949 -2.306 1.00 94.44 387 ASP A C 1
ATOM 2898 O O . ASP A 1 387 ? -9.968 -3.639 -2.495 1.00 94.44 387 ASP A O 1
ATOM 2902 N N . HIS A 1 388 ? -11.046 -2.001 -1.364 1.00 96.62 388 HIS A N 1
ATOM 2903 C CA . HIS A 1 388 ? -9.987 -1.647 -0.415 1.00 96.62 388 HIS A CA 1
ATOM 2904 C C . HIS A 1 388 ? -10.089 -2.373 0.941 1.00 96.62 388 HIS A C 1
ATOM 2906 O O . HIS A 1 388 ? -9.477 -1.983 1.934 1.00 96.62 388 HIS A O 1
ATOM 2912 N N . ALA A 1 389 ? -10.862 -3.460 1.031 1.00 97.69 389 ALA A N 1
ATOM 2913 C CA . ALA A 1 389 ? -10.899 -4.265 2.252 1.00 97.69 389 ALA A CA 1
ATOM 2914 C C . ALA A 1 389 ? -9.596 -5.059 2.476 1.00 97.69 389 ALA A C 1
ATOM 2916 O O . ALA A 1 389 ? -9.192 -5.277 3.615 1.00 97.69 389 ALA A O 1
ATOM 2917 N N . LEU A 1 390 ? -8.907 -5.492 1.413 1.00 96.75 390 LEU A N 1
ATOM 2918 C CA . LEU A 1 390 ? -7.770 -6.416 1.533 1.00 96.75 390 LEU A CA 1
ATOM 2919 C C . LEU A 1 390 ? -6.431 -5.719 1.840 1.00 96.75 390 LEU A C 1
ATOM 2921 O O . LEU A 1 390 ? -5.628 -6.251 2.606 1.00 96.75 390 LEU A O 1
ATOM 2925 N N . ASP A 1 391 ? -6.187 -4.526 1.297 1.00 96.31 391 ASP A N 1
ATOM 2926 C CA . ASP A 1 391 ? -5.051 -3.666 1.667 1.00 96.31 391 ASP A CA 1
ATOM 2927 C C . ASP A 1 391 ? -5.228 -3.053 3.061 1.00 96.31 391 ASP A C 1
ATOM 2929 O O . ASP A 1 391 ? -4.280 -3.083 3.854 1.00 96.31 391 ASP A O 1
ATOM 2933 N N . VAL A 1 392 ? -6.446 -2.642 3.430 1.00 98.38 392 VAL A N 1
ATOM 2934 C CA . VAL A 1 392 ? -6.749 -2.263 4.821 1.00 98.38 392 VAL A CA 1
ATOM 2935 C C . VAL A 1 392 ? -6.620 -3.461 5.779 1.00 98.38 392 VAL A C 1
ATOM 2937 O O . VAL A 1 392 ? -6.067 -3.288 6.863 1.00 98.38 392 VAL A O 1
ATOM 2940 N N . ALA A 1 393 ? -6.994 -4.692 5.398 1.00 98.19 393 ALA A N 1
ATOM 2941 C CA . ALA A 1 393 ? -6.718 -5.889 6.213 1.00 98.19 393 ALA A CA 1
ATOM 2942 C C . ALA A 1 393 ? -5.211 -6.096 6.468 1.00 98.19 393 ALA A C 1
ATOM 2944 O O . ALA A 1 393 ? -4.811 -6.399 7.595 1.00 98.19 393 ALA A O 1
ATOM 2945 N N . GLY A 1 394 ? -4.370 -5.887 5.447 1.00 97.38 394 GLY A N 1
ATOM 2946 C CA . GLY A 1 394 ? -2.909 -5.922 5.581 1.00 97.38 394 GLY A CA 1
ATOM 2947 C C . GLY A 1 394 ? -2.382 -4.885 6.581 1.00 97.38 394 GLY A C 1
ATOM 2948 O O . GLY A 1 394 ? -1.553 -5.215 7.433 1.00 97.38 394 GLY A O 1
ATOM 2949 N N . PHE A 1 395 ? -2.920 -3.659 6.551 1.00 98.56 395 PHE A N 1
ATOM 2950 C CA . PHE A 1 395 ? -2.626 -2.639 7.564 1.00 98.56 395 PHE A CA 1
ATOM 2951 C C . PHE A 1 395 ? -3.105 -3.043 8.966 1.00 98.56 395 PHE A C 1
ATOM 2953 O O . PHE A 1 395 ? -2.328 -2.955 9.915 1.00 98.56 395 PHE A O 1
ATOM 2960 N N . VAL A 1 396 ? -4.345 -3.515 9.128 1.00 98.69 396 VAL A N 1
ATOM 2961 C CA . VAL A 1 396 ? -4.882 -3.871 10.454 1.00 98.69 396 VAL A CA 1
ATOM 2962 C C . VAL A 1 396 ? -4.083 -5.024 11.082 1.00 98.69 396 VAL A C 1
ATOM 2964 O O . VAL A 1 396 ? -3.839 -5.006 12.289 1.00 98.69 396 VAL A O 1
ATOM 2967 N N . ALA A 1 397 ? -3.565 -5.967 10.286 1.00 98.38 397 ALA A N 1
ATOM 2968 C CA . ALA A 1 397 ? -2.619 -6.979 10.764 1.00 98.38 397 ALA A CA 1
ATOM 2969 C C . ALA A 1 397 ? -1.306 -6.361 11.300 1.00 98.38 397 ALA A C 1
ATOM 2971 O O . ALA A 1 397 ? -0.831 -6.750 12.372 1.00 98.38 397 ALA A O 1
ATOM 2972 N N . PHE A 1 398 ? -0.747 -5.349 10.623 1.00 98.56 398 PHE A N 1
ATOM 2973 C CA . PHE A 1 398 ? 0.394 -4.584 11.144 1.00 98.56 398 PHE A CA 1
ATOM 2974 C C . PHE A 1 398 ? 0.034 -3.776 12.404 1.00 98.56 398 PHE A C 1
ATOM 2976 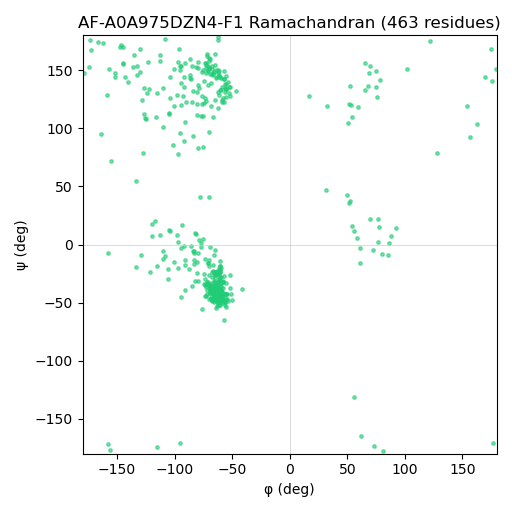O O . PHE A 1 398 ? 0.822 -3.742 13.348 1.00 98.56 398 PHE A O 1
ATOM 2983 N N . ALA A 1 399 ? -1.168 -3.195 12.479 1.00 98.75 399 ALA A N 1
ATOM 2984 C CA . ALA A 1 399 ? -1.645 -2.468 13.656 1.00 98.75 399 ALA A CA 1
ATOM 2985 C C . ALA A 1 399 ? -1.821 -3.379 14.887 1.00 98.75 399 ALA A C 1
ATOM 2987 O O . ALA A 1 399 ? -1.507 -2.958 16.001 1.00 98.75 399 ALA A O 1
ATOM 2988 N N . ILE A 1 400 ? -2.245 -4.639 14.710 1.00 98.75 400 ILE A N 1
ATOM 2989 C CA . ILE A 1 400 ? -2.252 -5.649 15.787 1.00 98.75 400 ILE A CA 1
ATOM 2990 C C . ILE A 1 400 ? -0.822 -5.890 16.282 1.00 98.75 400 ILE A C 1
ATOM 2992 O O . ILE A 1 400 ? -0.565 -5.749 17.476 1.00 98.75 400 ILE A O 1
ATOM 2996 N N . LYS A 1 401 ? 0.121 -6.182 15.374 1.00 97.56 401 LYS A N 1
ATOM 2997 C CA . LYS A 1 401 ? 1.545 -6.402 15.695 1.00 97.56 401 LYS A CA 1
ATOM 2998 C C . LYS A 1 401 ? 2.164 -5.203 16.428 1.00 97.56 401 LYS A C 1
ATOM 3000 O O . LYS A 1 401 ? 2.859 -5.388 17.425 1.00 97.56 401 LYS A O 1
ATOM 3005 N N . ALA A 1 402 ? 1.859 -3.988 15.976 1.00 98.62 402 ALA A N 1
ATOM 3006 C CA . ALA A 1 402 ? 2.274 -2.737 16.602 1.00 98.62 402 ALA A CA 1
ATOM 3007 C C . ALA A 1 402 ? 1.703 -2.569 18.020 1.00 98.62 402 ALA A C 1
ATOM 3009 O O . ALA A 1 402 ? 2.453 -2.311 18.960 1.00 98.62 402 ALA A O 1
ATOM 3010 N N . LYS A 1 403 ? 0.391 -2.777 18.203 1.00 98.69 403 LYS A N 1
ATOM 3011 C CA . LYS A 1 403 ? -0.260 -2.712 19.521 1.00 98.69 403 LYS A CA 1
ATOM 3012 C C . LYS A 1 403 ? 0.289 -3.772 20.477 1.00 98.69 403 LYS A C 1
ATOM 3014 O O . LYS A 1 403 ? 0.605 -3.430 21.611 1.00 98.69 403 LYS A O 1
ATOM 3019 N N . THR A 1 404 ? 0.514 -5.006 20.019 1.00 98.50 404 THR A N 1
ATOM 3020 C CA . THR A 1 404 ? 1.179 -6.055 20.815 1.00 98.50 404 THR A CA 1
ATOM 3021 C C . THR A 1 404 ? 2.583 -5.636 21.255 1.00 98.50 404 THR A C 1
ATOM 3023 O O . THR A 1 404 ? 2.906 -5.774 22.431 1.00 98.50 404 THR A O 1
ATOM 3026 N N . ALA A 1 405 ? 3.400 -5.075 20.355 1.00 97.94 405 ALA A N 1
ATOM 3027 C CA . ALA A 1 405 ? 4.748 -4.601 20.687 1.00 97.94 405 ALA A CA 1
ATOM 3028 C C . ALA A 1 405 ? 4.759 -3.423 21.685 1.00 97.94 405 ALA A C 1
ATOM 3030 O O . ALA A 1 405 ? 5.723 -3.263 22.429 1.00 97.94 405 ALA A O 1
ATOM 3031 N N . LEU A 1 406 ? 3.685 -2.626 21.725 1.00 98.56 406 LEU A N 1
ATOM 3032 C CA . LEU A 1 406 ? 3.489 -1.518 22.669 1.00 98.56 406 LEU A CA 1
ATOM 3033 C C . LEU A 1 406 ? 2.748 -1.915 23.963 1.00 98.56 406 LEU A C 1
ATOM 3035 O O . LEU A 1 406 ? 2.532 -1.058 24.817 1.00 98.56 406 LEU A O 1
ATOM 3039 N N . GLY A 1 407 ? 2.324 -3.175 24.118 1.00 98.50 407 GLY A N 1
ATOM 3040 C CA . GLY A 1 407 ? 1.513 -3.621 25.262 1.00 98.50 407 GLY A CA 1
ATOM 3041 C C . GLY A 1 407 ? 0.072 -3.082 25.277 1.00 98.50 407 GLY A C 1
ATOM 3042 O O . GLY A 1 407 ? -0.552 -3.026 26.334 1.00 98.50 407 GLY A O 1
ATOM 3043 N N . LEU A 1 408 ? -0.457 -2.665 24.122 1.00 98.75 408 LEU A N 1
ATOM 3044 C CA . LEU A 1 408 ? -1.778 -2.047 23.970 1.00 98.75 408 LEU A CA 1
ATOM 3045 C C . LEU A 1 408 ? -2.873 -3.069 23.586 1.00 98.75 408 LEU A C 1
ATOM 3047 O O . LEU A 1 408 ? -2.573 -4.079 22.942 1.00 98.75 408 LEU A O 1
ATOM 3051 N N . PRO A 1 409 ? -4.158 -2.814 23.917 1.00 98.44 409 PRO A N 1
ATOM 3052 C CA . PRO A 1 409 ? -5.258 -3.734 23.612 1.00 98.44 409 PRO A CA 1
ATOM 3053 C C . PRO A 1 409 ? -5.450 -3.985 22.108 1.00 98.44 409 PRO A C 1
ATOM 3055 O O . PRO A 1 409 ? -5.603 -3.052 21.323 1.00 98.44 409 PRO A O 1
ATOM 3058 N N . THR A 1 410 ? -5.513 -5.256 21.705 1.00 98.62 410 THR A N 1
ATOM 3059 C CA . THR A 1 410 ? -5.622 -5.673 20.293 1.00 98.62 410 THR A CA 1
ATOM 3060 C C . THR A 1 410 ? -7.032 -6.064 19.844 1.00 98.62 410 THR A C 1
ATOM 3062 O O . THR A 1 410 ? -7.270 -6.129 18.641 1.00 98.62 410 THR A O 1
ATOM 3065 N N . ALA A 1 411 ? -7.973 -6.305 20.764 1.00 98.50 411 ALA A N 1
ATOM 3066 C CA . ALA A 1 411 ? -9.266 -6.938 20.464 1.00 98.50 411 ALA A CA 1
ATOM 3067 C C . ALA A 1 411 ? -10.086 -6.222 19.369 1.00 98.50 411 ALA A C 1
ATOM 3069 O O . ALA A 1 411 ? -10.607 -6.868 18.462 1.00 98.50 411 ALA A O 1
ATOM 3070 N N . ALA A 1 412 ? -10.144 -4.885 19.393 1.00 98.38 412 ALA A N 1
ATOM 3071 C CA . ALA A 1 412 ? -10.838 -4.109 18.360 1.00 98.38 412 ALA A CA 1
ATOM 3072 C C . ALA A 1 412 ? -10.187 -4.257 16.971 1.00 98.38 412 ALA A C 1
ATOM 3074 O O . ALA A 1 412 ? -10.886 -4.346 15.964 1.00 98.38 412 ALA A O 1
ATOM 3075 N N . ALA A 1 413 ? -8.854 -4.336 16.911 1.00 98.56 413 ALA A N 1
ATOM 3076 C CA . ALA A 1 413 ? -8.123 -4.557 15.666 1.00 98.56 413 ALA A CA 1
ATOM 3077 C C . ALA A 1 413 ? -8.254 -6.007 15.174 1.00 98.56 413 ALA A C 1
ATOM 3079 O O . ALA A 1 413 ? -8.383 -6.235 13.977 1.00 98.56 413 ALA A O 1
ATOM 3080 N N . GLN A 1 414 ? -8.320 -6.986 16.081 1.00 98.31 414 GLN A N 1
ATOM 3081 C CA . GLN A 1 414 ? -8.619 -8.382 15.738 1.00 98.31 414 GLN A CA 1
ATOM 3082 C C . GLN A 1 414 ? -10.025 -8.532 15.134 1.00 98.31 414 GLN A C 1
ATOM 3084 O O . GLN A 1 414 ? -10.167 -9.208 14.115 1.00 98.31 414 GLN A O 1
ATOM 3089 N N . GLN A 1 415 ? -11.035 -7.845 15.685 1.00 97.94 415 GLN A N 1
ATOM 3090 C CA . GLN A 1 415 ? -12.373 -7.795 15.084 1.00 97.94 415 GLN A CA 1
ATOM 3091 C C . GLN A 1 415 ? -12.331 -7.148 13.694 1.00 97.94 415 GLN A C 1
ATOM 3093 O O . GLN A 1 415 ? -12.770 -7.760 12.726 1.00 97.94 415 GLN A O 1
ATOM 3098 N N . ARG A 1 416 ? -11.727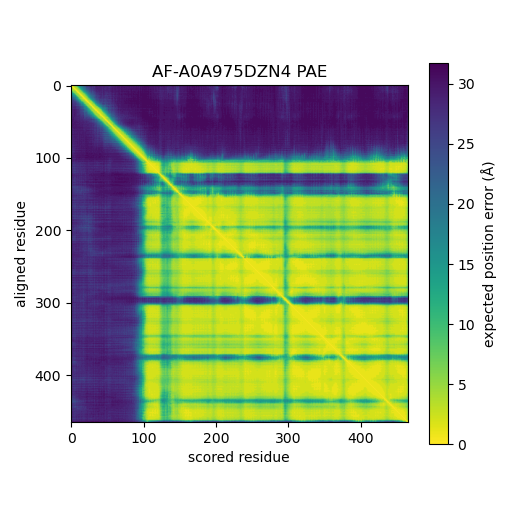 -5.957 13.559 1.00 98.31 416 ARG A N 1
ATOM 3099 C CA . ARG A 1 416 ? -11.622 -5.275 12.256 1.00 98.31 416 ARG A CA 1
ATOM 3100 C C . ARG A 1 416 ? -10.832 -6.076 11.220 1.00 98.31 416 ARG A C 1
ATOM 3102 O O . ARG A 1 416 ? -11.153 -6.001 10.041 1.00 98.31 416 ARG A O 1
ATOM 3109 N N . LEU A 1 417 ? -9.855 -6.886 11.627 1.00 98.25 417 LEU A N 1
ATOM 3110 C CA . LEU A 1 417 ? -9.165 -7.798 10.715 1.00 98.25 417 LEU A CA 1
ATOM 3111 C C . LEU A 1 417 ? -10.104 -8.892 10.182 1.00 98.25 417 LEU A C 1
ATOM 3113 O O . LEU A 1 417 ? -10.066 -9.194 8.990 1.00 98.25 417 LEU A O 1
ATOM 3117 N N . ALA A 1 418 ? -10.952 -9.469 11.038 1.00 96.88 418 ALA A N 1
ATOM 3118 C CA . ALA A 1 418 ? -11.965 -10.437 10.617 1.00 96.88 418 ALA A CA 1
ATOM 3119 C C . ALA A 1 418 ? -13.016 -9.790 9.698 1.00 96.88 418 ALA A C 1
ATOM 3121 O O . ALA A 1 418 ? -13.317 -10.342 8.638 1.00 96.88 418 ALA A O 1
ATOM 3122 N N . ASP A 1 419 ? -13.493 -8.592 10.054 1.00 97.88 419 ASP A N 1
ATOM 3123 C CA . ASP A 1 419 ? -14.430 -7.798 9.254 1.00 97.88 419 ASP A CA 1
ATOM 3124 C C . ASP A 1 419 ? -13.882 -7.538 7.837 1.00 97.88 419 ASP A C 1
ATOM 3126 O O . ASP A 1 419 ? -14.531 -7.846 6.838 1.00 97.88 419 ASP A O 1
ATOM 3130 N N . MET A 1 420 ? -12.652 -7.017 7.739 1.00 98.19 420 MET A N 1
ATOM 3131 C CA . MET A 1 420 ? -12.011 -6.692 6.462 1.00 98.19 420 MET A CA 1
ATOM 3132 C C . MET A 1 420 ? -11.736 -7.944 5.617 1.00 98.19 420 MET A C 1
ATOM 3134 O O . MET A 1 420 ? -11.955 -7.930 4.404 1.00 98.19 420 MET A O 1
ATOM 3138 N N . LYS A 1 421 ? -11.335 -9.063 6.241 1.00 96.81 421 LYS A N 1
ATOM 3139 C CA . LYS A 1 421 ? -11.213 -10.363 5.556 1.00 96.81 421 LYS A CA 1
ATOM 3140 C C . LYS A 1 421 ? -12.556 -10.834 4.972 1.00 96.81 421 LYS A C 1
ATOM 3142 O O . LYS A 1 421 ? -12.569 -11.351 3.855 1.00 96.81 421 LYS A O 1
ATOM 3147 N N . ALA A 1 422 ? -13.670 -10.655 5.686 1.00 96.38 422 ALA A N 1
ATOM 3148 C CA . ALA A 1 422 ? -15.003 -11.026 5.202 1.00 96.38 422 ALA A CA 1
ATOM 3149 C C . ALA A 1 422 ? -15.456 -10.133 4.031 1.00 96.38 422 ALA A C 1
ATOM 3151 O O . ALA A 1 422 ? -15.855 -10.644 2.982 1.00 96.38 422 ALA A O 1
ATOM 3152 N N . THR A 1 423 ? -15.308 -8.812 4.159 1.00 97.38 423 THR A N 1
ATOM 3153 C CA . THR A 1 423 ? -15.645 -7.852 3.094 1.00 97.38 423 THR A CA 1
ATOM 3154 C C . THR A 1 423 ? -14.787 -8.059 1.838 1.00 97.38 423 THR A C 1
ATOM 3156 O O . THR A 1 423 ? -15.312 -7.985 0.730 1.00 97.38 423 THR A O 1
ATOM 3159 N N . ALA A 1 424 ? -13.513 -8.451 1.970 1.00 96.81 424 ALA A N 1
ATOM 3160 C CA . ALA A 1 424 ? -12.662 -8.817 0.830 1.00 96.81 424 ALA A CA 1
ATOM 3161 C C . ALA A 1 424 ? -13.151 -10.073 0.071 1.00 96.81 424 ALA A C 1
ATOM 3163 O O . ALA A 1 424 ? -13.039 -10.138 -1.155 1.00 96.81 424 ALA A O 1
ATOM 3164 N N . VAL A 1 425 ? -13.740 -11.061 0.759 1.00 95.25 425 VAL A N 1
ATOM 3165 C CA . VAL A 1 425 ? -14.377 -12.216 0.092 1.00 95.25 425 VAL A CA 1
ATOM 3166 C C . VAL A 1 425 ? -15.608 -11.774 -0.704 1.00 95.25 425 VAL A C 1
ATOM 3168 O O . VAL A 1 425 ? -15.814 -12.253 -1.820 1.00 95.25 425 VAL A O 1
ATOM 3171 N N . VAL A 1 426 ? -16.387 -10.822 -0.184 1.00 95.19 426 VAL A N 1
ATOM 3172 C CA . VAL A 1 426 ? -17.539 -10.249 -0.900 1.00 95.19 426 VAL A CA 1
ATOM 3173 C C . VAL A 1 426 ? -17.088 -9.398 -2.094 1.00 95.19 426 VAL A C 1
ATOM 3175 O O . VAL A 1 426 ? -17.664 -9.537 -3.170 1.00 95.19 426 VAL A O 1
ATOM 3178 N N . ALA A 1 427 ? -15.992 -8.642 -1.980 1.00 94.81 427 ALA A N 1
ATOM 3179 C CA . ALA A 1 427 ? -15.366 -7.926 -3.099 1.00 94.81 427 ALA A CA 1
ATOM 3180 C C . ALA A 1 427 ? -14.956 -8.861 -4.249 1.00 94.81 427 ALA A C 1
ATOM 3182 O O . ALA A 1 427 ? -15.195 -8.573 -5.428 1.00 94.81 427 ALA A O 1
ATOM 3183 N N . PHE A 1 428 ? -14.398 -10.030 -3.919 1.00 93.31 428 PHE A N 1
ATOM 3184 C CA . PHE A 1 428 ? -14.109 -11.073 -4.901 1.00 93.31 428 PHE A CA 1
ATOM 3185 C C . PHE A 1 428 ? -15.377 -11.737 -5.461 1.00 93.31 428 PHE A C 1
ATOM 3187 O O . PHE A 1 428 ? -15.402 -12.062 -6.650 1.00 93.31 428 PHE A O 1
ATOM 3194 N N . ALA A 1 429 ? -16.433 -11.915 -4.662 1.00 91.50 429 ALA A N 1
ATOM 3195 C CA . ALA A 1 429 ? -17.720 -12.437 -5.127 1.00 91.50 429 ALA A CA 1
ATOM 3196 C C . ALA A 1 429 ? -18.400 -11.467 -6.113 1.00 91.50 429 ALA A C 1
ATOM 3198 O O . ALA A 1 429 ? -18.755 -11.869 -7.220 1.00 91.50 429 ALA A O 1
ATOM 3199 N N . GLU A 1 430 ? -18.473 -10.173 -5.797 1.00 89.19 430 GLU A N 1
ATOM 3200 C CA . GLU A 1 430 ? -18.972 -9.136 -6.711 1.00 89.19 430 GLU A CA 1
ATOM 3201 C C . GLU A 1 430 ? -18.099 -8.995 -7.963 1.00 89.19 430 GLU A C 1
ATOM 3203 O O . GLU A 1 430 ? -18.603 -8.853 -9.082 1.00 89.19 430 GLU A O 1
ATOM 3208 N N . SER A 1 431 ? -16.785 -9.162 -7.822 1.00 86.44 431 SER A N 1
ATOM 3209 C CA . SER A 1 431 ? -15.848 -9.215 -8.950 1.00 86.44 431 SER A CA 1
ATOM 3210 C C . SER A 1 431 ? -15.846 -10.561 -9.705 1.00 86.44 431 SER A C 1
ATOM 3212 O O . SER A 1 431 ? -15.100 -10.691 -10.677 1.00 86.44 431 SER A O 1
ATOM 3214 N N . THR A 1 432 ? -16.682 -11.542 -9.310 1.00 85.88 432 THR A N 1
ATOM 3215 C CA . THR A 1 432 ? -16.866 -12.840 -10.005 1.00 85.88 432 THR A CA 1
ATOM 3216 C C . THR A 1 432 ? -18.306 -13.263 -10.321 1.00 85.88 432 THR A C 1
ATOM 3218 O O . THR A 1 432 ? -18.481 -14.227 -11.073 1.00 85.88 432 THR A O 1
ATOM 3221 N N . ARG A 1 433 ? -19.345 -12.570 -9.824 1.00 82.56 433 ARG A N 1
ATOM 3222 C CA . ARG A 1 433 ? -20.755 -12.939 -10.065 1.00 82.56 433 ARG A CA 1
ATOM 3223 C C . ARG A 1 433 ? -21.108 -13.017 -11.550 1.00 82.56 433 ARG A C 1
ATOM 3225 O O . ARG A 1 433 ? -20.564 -12.270 -12.368 1.00 82.56 433 ARG A O 1
ATOM 3232 N N . THR A 1 434 ? -22.050 -13.893 -11.881 1.00 80.69 434 THR A N 1
ATOM 3233 C CA . THR A 1 434 ? -22.564 -14.072 -13.242 1.00 80.69 434 THR A CA 1
ATOM 3234 C C . THR A 1 434 ? -23.285 -12.812 -13.720 1.00 80.69 434 THR A C 1
ATOM 3236 O O . THR A 1 434 ? -24.233 -12.352 -13.087 1.00 80.69 434 THR A O 1
ATOM 3239 N N . THR A 1 435 ? -22.862 -12.273 -14.859 1.00 68.75 435 THR A N 1
ATOM 3240 C CA . THR A 1 435 ? -23.444 -11.086 -15.498 1.00 68.75 435 THR A CA 1
ATOM 3241 C C . THR A 1 435 ? -23.434 -11.263 -17.013 1.00 68.75 435 THR A C 1
ATOM 3243 O O . THR A 1 435 ? -22.529 -11.873 -17.577 1.00 68.75 435 THR A O 1
ATOM 3246 N N . LEU A 1 436 ? -24.466 -10.754 -17.687 1.00 72.44 436 LEU A N 1
ATOM 3247 C CA . LEU A 1 436 ? -24.581 -10.867 -19.139 1.00 72.44 436 LEU A CA 1
ATOM 3248 C C . LEU A 1 436 ? -23.540 -9.962 -19.826 1.00 72.44 436 LEU A C 1
ATOM 3250 O O . LEU A 1 436 ? -23.335 -8.828 -19.404 1.00 72.44 436 LEU A O 1
ATOM 3254 N N . TYR A 1 437 ? -22.885 -10.476 -20.872 1.00 63.75 437 TYR A N 1
ATOM 3255 C CA . TYR A 1 437 ? -21.836 -9.810 -21.672 1.00 63.75 437 TYR A CA 1
ATOM 3256 C C . TYR A 1 437 ? -20.548 -9.379 -20.941 1.00 63.75 437 TYR A C 1
ATOM 3258 O O . TYR A 1 437 ? -19.617 -8.916 -21.597 1.00 63.75 437 TYR A O 1
ATOM 3266 N N . LEU A 1 438 ? -20.444 -9.567 -19.625 1.00 62.09 438 LEU A N 1
ATOM 3267 C CA . LEU A 1 438 ? -19.235 -9.277 -18.852 1.00 62.09 438 LEU A CA 1
ATOM 3268 C C . LEU A 1 438 ? -18.434 -10.557 -18.568 1.00 62.09 438 LEU A C 1
ATOM 3270 O O . LEU A 1 438 ? -19.019 -11.632 -18.439 1.00 62.09 438 LEU A O 1
ATOM 3274 N N . PRO A 1 439 ? -17.098 -10.467 -18.426 1.00 67.69 439 PRO A N 1
ATOM 3275 C CA . PRO A 1 439 ? -16.302 -11.599 -17.979 1.00 67.69 439 PRO A CA 1
ATOM 3276 C C . PRO A 1 439 ? -16.652 -11.984 -16.541 1.00 67.69 439 PRO A C 1
ATOM 3278 O O . PRO A 1 439 ? -17.059 -11.133 -15.747 1.00 67.69 439 PRO A O 1
ATOM 3281 N N . LYS A 1 440 ? -16.420 -13.254 -16.189 1.00 75.88 440 LYS A N 1
ATOM 3282 C CA . LYS A 1 440 ? -16.470 -13.743 -14.809 1.00 75.88 440 LYS A CA 1
ATOM 3283 C C . LYS A 1 440 ? -15.486 -12.949 -13.954 1.00 75.88 440 LYS A C 1
ATOM 3285 O O . LYS A 1 440 ? -15.924 -12.200 -13.099 1.00 75.88 440 LYS A O 1
ATOM 3290 N N . TYR A 1 441 ? -14.184 -13.057 -14.212 1.00 81.81 441 TYR A N 1
ATOM 3291 C CA . TYR A 1 441 ? -13.167 -12.342 -13.433 1.00 81.81 441 TYR A CA 1
ATOM 3292 C C . TYR A 1 441 ? -13.051 -10.889 -13.911 1.00 81.81 441 TYR A C 1
ATOM 3294 O O . TYR A 1 441 ? -12.602 -10.634 -15.028 1.00 81.81 441 TYR A O 1
ATOM 3302 N N . ARG A 1 442 ? -13.472 -9.934 -13.074 1.00 81.25 442 ARG A N 1
ATOM 3303 C CA . ARG A 1 442 ? -13.448 -8.489 -13.365 1.00 81.25 442 ARG A CA 1
ATOM 3304 C C . ARG A 1 442 ? -12.410 -7.768 -12.509 1.00 81.25 442 ARG A C 1
ATOM 3306 O O . ARG A 1 442 ? -12.355 -7.970 -11.303 1.00 81.25 442 ARG A O 1
ATOM 3313 N N . ILE A 1 443 ? -11.618 -6.894 -13.131 1.00 81.19 443 ILE A N 1
ATOM 3314 C CA . ILE A 1 443 ? -10.562 -6.104 -12.468 1.00 81.19 443 ILE A CA 1
ATOM 3315 C C . ILE A 1 443 ? -10.663 -4.640 -12.922 1.00 81.19 443 ILE A C 1
ATOM 3317 O O . ILE A 1 443 ? -9.730 -4.087 -13.485 1.00 81.19 443 ILE A O 1
ATOM 3321 N N . ASN A 1 444 ? -11.835 -4.024 -12.762 1.00 77.38 444 ASN A N 1
ATOM 3322 C CA . ASN A 1 444 ? -12.012 -2.595 -13.028 1.00 77.38 444 ASN A CA 1
ATOM 3323 C C . ASN A 1 444 ? -11.916 -1.819 -11.699 1.00 77.38 444 ASN A C 1
ATOM 3325 O O . ASN A 1 444 ? -12.628 -2.213 -10.773 1.00 77.38 444 ASN A O 1
ATOM 3329 N N . PRO A 1 445 ? -11.084 -0.764 -11.574 1.00 79.25 445 PRO A N 1
ATOM 3330 C CA . PRO A 1 445 ? -10.018 -0.356 -12.500 1.00 79.25 445 PRO A CA 1
ATOM 3331 C C . PRO A 1 445 ? -8.831 -1.347 -12.485 1.00 79.25 445 PRO A C 1
ATOM 3333 O O . PRO A 1 445 ? -8.633 -2.022 -11.476 1.00 79.25 445 PRO A O 1
ATOM 3336 N N . PRO A 1 446 ? -7.975 -1.417 -13.527 1.00 78.50 446 PRO A N 1
ATOM 3337 C CA . PRO A 1 446 ? -6.937 -2.459 -13.636 1.00 78.50 446 PRO A CA 1
ATOM 3338 C C . PRO A 1 446 ? -5.940 -2.504 -12.468 1.00 78.50 446 PRO A C 1
ATOM 3340 O O . PRO A 1 446 ? -5.500 -3.579 -12.061 1.00 78.50 446 PRO A O 1
ATOM 3343 N N . ARG A 1 447 ? -5.642 -1.335 -11.881 1.00 83.69 447 ARG A N 1
ATOM 3344 C CA . ARG A 1 447 ? -4.812 -1.161 -10.673 1.00 83.69 447 ARG A CA 1
ATOM 3345 C C . ARG A 1 447 ? -5.357 -1.873 -9.423 1.00 83.69 447 ARG A C 1
ATOM 3347 O O . ARG A 1 447 ? -4.621 -2.045 -8.459 1.00 83.69 447 ARG A O 1
ATOM 3354 N N . LYS A 1 448 ? -6.613 -2.328 -9.434 1.00 87.69 448 LYS A N 1
ATOM 3355 C CA . LYS A 1 448 ? -7.246 -3.040 -8.318 1.00 87.69 448 LYS A CA 1
ATOM 3356 C C . LYS A 1 448 ? -6.547 -4.349 -7.946 1.00 87.69 448 LYS A C 1
ATOM 3358 O O . LYS A 1 448 ? -6.414 -4.667 -6.768 1.00 87.69 448 LYS A O 1
ATOM 3363 N N . PHE A 1 449 ? -6.024 -5.076 -8.934 1.00 91.12 449 PHE A N 1
ATOM 3364 C CA . PHE A 1 449 ? -5.240 -6.291 -8.682 1.00 91.12 449 PHE A CA 1
ATOM 3365 C C . PHE A 1 449 ? -4.006 -6.025 -7.799 1.00 91.12 449 PHE A C 1
ATOM 3367 O O . PHE A 1 449 ? -3.618 -6.869 -6.989 1.00 91.12 449 PHE A O 1
ATOM 3374 N N . ASN A 1 450 ? -3.419 -4.836 -7.924 1.00 92.94 450 ASN A N 1
ATOM 3375 C CA . ASN A 1 450 ? -2.217 -4.419 -7.215 1.00 92.94 450 ASN A CA 1
ATOM 3376 C C . ASN A 1 450 ? -2.528 -4.143 -5.736 1.00 92.94 450 ASN A C 1
ATOM 3378 O O . ASN A 1 450 ? -1.818 -4.645 -4.865 1.00 92.94 450 ASN A O 1
ATOM 3382 N N . TRP A 1 451 ? -3.636 -3.443 -5.458 1.00 93.75 451 TRP A N 1
ATOM 3383 C CA . TRP A 1 451 ? -4.176 -3.233 -4.107 1.00 93.75 451 TRP A CA 1
ATOM 3384 C C . TRP A 1 451 ? -4.419 -4.568 -3.392 1.00 93.75 451 TRP A C 1
ATOM 3386 O O . TRP A 1 451 ? -3.852 -4.828 -2.330 1.00 93.75 451 TRP A O 1
ATOM 3396 N N . TRP A 1 452 ? -5.168 -5.470 -4.035 1.00 95.62 452 TRP A N 1
ATOM 3397 C CA . TRP A 1 452 ? -5.464 -6.803 -3.507 1.00 95.62 452 TRP A CA 1
ATOM 3398 C C . TRP A 1 452 ? -4.208 -7.644 -3.242 1.00 95.62 452 TRP A C 1
ATOM 3400 O O . TRP A 1 452 ? -4.107 -8.296 -2.201 1.00 95.62 452 TRP A O 1
ATOM 3410 N N . THR A 1 453 ? -3.235 -7.617 -4.157 1.00 95.88 453 THR A N 1
ATOM 3411 C CA . THR A 1 453 ? -1.988 -8.384 -4.009 1.00 95.88 453 THR A CA 1
ATOM 3412 C C . THR A 1 453 ? -1.123 -7.843 -2.878 1.00 95.88 453 THR A C 1
ATOM 3414 O O . THR A 1 453 ? -0.646 -8.628 -2.059 1.00 95.88 453 THR A O 1
ATOM 3417 N N . ARG A 1 454 ? -0.959 -6.516 -2.782 1.00 94.44 454 ARG A N 1
ATOM 3418 C CA . ARG A 1 454 ? -0.239 -5.873 -1.672 1.00 94.44 454 ARG A CA 1
ATOM 3419 C C . ARG A 1 454 ? -0.892 -6.172 -0.332 1.00 94.44 454 ARG A C 1
ATOM 3421 O O . ARG A 1 454 ? -0.199 -6.553 0.606 1.00 94.44 454 ARG A O 1
ATOM 3428 N N . GLY A 1 455 ? -2.216 -6.063 -0.258 1.00 95.25 455 GLY A N 1
ATOM 3429 C CA . GLY A 1 455 ? -2.972 -6.368 0.950 1.00 95.25 455 GLY A CA 1
ATOM 3430 C C . GLY A 1 455 ? -2.781 -7.795 1.440 1.00 95.25 455 GLY A C 1
ATOM 3431 O O . GLY A 1 455 ? -2.457 -8.008 2.607 1.00 95.25 455 GLY A O 1
ATOM 3432 N N . LEU A 1 456 ? -2.873 -8.774 0.537 1.00 96.19 456 LEU A N 1
ATOM 3433 C CA . LEU A 1 456 ? -2.618 -10.172 0.878 1.00 96.19 456 LEU A CA 1
ATOM 3434 C C . LEU A 1 456 ? -1.149 -10.435 1.249 1.00 96.19 456 LEU A C 1
ATOM 3436 O O . LEU A 1 456 ? -0.882 -11.201 2.175 1.00 96.19 456 LEU A O 1
ATOM 3440 N N . TYR A 1 457 ? -0.199 -9.800 0.557 1.00 95.31 457 TYR A N 1
ATOM 3441 C CA . TYR A 1 457 ? 1.226 -9.915 0.872 1.00 95.31 457 TYR A CA 1
ATOM 3442 C C . TYR A 1 457 ? 1.530 -9.405 2.289 1.00 95.31 457 TYR A C 1
ATOM 3444 O O . TYR A 1 457 ? 2.179 -10.099 3.070 1.00 95.31 457 TYR A O 1
ATOM 3452 N N . GLU A 1 458 ? 1.002 -8.236 2.658 1.00 94.25 458 GLU A N 1
ATOM 3453 C CA . GLU A 1 458 ? 1.154 -7.663 4.000 1.00 94.25 458 GLU A CA 1
ATOM 3454 C C . GLU A 1 458 ? 0.394 -8.439 5.077 1.00 94.25 458 GLU A C 1
ATOM 3456 O O . GLU A 1 458 ? 0.903 -8.600 6.187 1.00 94.25 458 GLU A O 1
ATOM 3461 N N . LEU A 1 459 ? -0.790 -8.967 4.759 1.00 93.44 459 LEU A N 1
ATOM 3462 C CA . LEU A 1 459 ? -1.554 -9.832 5.657 1.00 93.44 459 LEU A CA 1
ATOM 3463 C C . LEU A 1 459 ? -0.740 -11.074 6.058 1.00 93.44 459 LEU A C 1
ATOM 3465 O O . LEU A 1 459 ? -0.662 -11.412 7.241 1.00 93.44 459 LEU A O 1
ATOM 3469 N N . VAL A 1 460 ? -0.066 -11.702 5.088 1.00 91.75 460 VAL A N 1
ATOM 3470 C CA . VAL A 1 460 ? 0.848 -12.832 5.320 1.00 91.75 460 VAL A CA 1
ATOM 3471 C C . VAL A 1 460 ? 2.123 -12.381 6.046 1.00 91.75 460 VAL A C 1
ATOM 3473 O O . VAL A 1 460 ? 2.502 -12.997 7.042 1.00 91.75 460 VAL A O 1
ATOM 3476 N N . ALA A 1 461 ? 2.765 -11.288 5.615 1.00 88.50 461 ALA A N 1
ATOM 3477 C CA . ALA A 1 461 ? 4.012 -10.784 6.208 1.00 88.50 461 ALA A CA 1
ATOM 3478 C C . ALA A 1 461 ? 3.868 -10.334 7.677 1.00 88.50 461 ALA A C 1
ATOM 3480 O O . ALA A 1 461 ? 4.839 -10.357 8.438 1.00 88.50 461 ALA A O 1
ATOM 3481 N N . ASN A 1 462 ? 2.659 -9.948 8.095 1.00 88.94 462 ASN A N 1
ATOM 3482 C CA . ASN A 1 462 ? 2.345 -9.576 9.475 1.00 88.94 462 ASN A CA 1
ATOM 3483 C C . ASN A 1 462 ? 1.710 -10.713 10.296 1.00 88.94 462 ASN A C 1
ATOM 3485 O O . ASN A 1 462 ? 1.325 -10.489 11.441 1.00 88.94 462 ASN A O 1
ATOM 3489 N N . GLY A 1 463 ? 1.654 -11.935 9.754 1.00 81.25 463 GLY A N 1
ATOM 3490 C CA . GLY A 1 463 ? 1.211 -13.130 10.480 1.00 81.25 463 GLY A CA 1
ATOM 3491 C C . GLY A 1 463 ? -0.306 -13.260 10.653 1.00 81.25 463 GLY A C 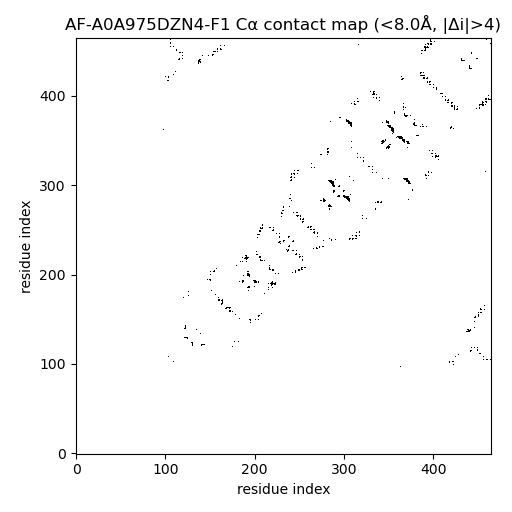1
ATOM 3492 O O . GLY A 1 463 ? -0.751 -14.074 11.457 1.00 81.25 463 GLY A O 1
ATOM 3493 N N . GLY A 1 464 ? -1.109 -12.498 9.904 1.00 61.50 464 GLY A N 1
ATOM 3494 C CA . GLY A 1 464 ? -2.577 -12.533 9.945 1.00 61.50 464 GLY A CA 1
ATOM 3495 C C . GLY A 1 464 ? -3.196 -13.714 9.188 1.00 61.50 464 GLY A C 1
ATOM 3496 O O . GLY A 1 464 ? -4.187 -13.519 8.478 1.00 61.50 464 GLY A O 1
ATOM 3497 N N . ALA A 1 465 ? -2.595 -14.905 9.312 1.00 51.81 465 ALA A N 1
ATOM 3498 C CA . ALA A 1 465 ? -2.948 -16.132 8.588 1.00 51.81 465 ALA A CA 1
ATOM 3499 C C . ALA A 1 465 ? -4.466 -16.388 8.555 1.00 51.81 465 ALA A C 1
ATOM 3501 O O . ALA A 1 465 ? -5.147 -16.288 9.596 1.00 51.81 465 ALA A O 1
#